Protein AF-A0A925ZMW6-F1 (afdb_monomer)

Sequence (577 aa):
MGPSNCDELQCTAHGHCELDNNNVPGCACDFGYEPGGDGVTCQVDQGCVQVRYLEDRCRQLINDAPAVALFFAVDFCAGTAVTPELREELGLEFKVSENKQDIADNVESYSTIIDKDVESYVTLVVDVSDSVTMSQDLPALVEELRGFVGTLAPGVDEPDVYVSIYVFGRSVAEYVPFTRDLATVDSALAAIAADPAPVVLLAGNGDGTDLYDAVEIGIDRTQRIRDLRDAVTWGGVLTAGTVVIVTDGNDESNGSLDQAQIDQTINNVISIGISDAVDDETLQAIGRDGSFLAPTPADWTAAFAEIAERVDQYPDRSYLLAYCSSATEGSPSVEVTVEGINVRVTSKAACDFNADVFSSNALDVCDAAFFAVECGGSECGGLTACGACSDDACCNGGNCVAPMNAGEAGISCIDQPELCAATDEVCNTENPEFGYCQPPAAYNDGTCVPDCDPGVTYCSADEDGECIYVRAPGDVCDAPEQCPDLNCSRTNEDNPIEARICQGPAQLHDFCGSDEAVCEQGGHCTGGACRPKLLNAESCSGDETCRSGRCQEVGEAGNRCVPTGACFWSWDEKVPS

Nearest PDB structures (foldseek):
  8zmn-assembly1_A  TM=7.172E-01  e=9.028E-09  Rattus norvegicus
  4cnb-assembly1_A  TM=7.193E-01  e=8.314E-08  Mytilus galloprovincialis
  3hs0-assembly3_D  TM=5.045E-01  e=6.632E-09  Homo sapiens
  3hxq-assembly1_A  TM=7.195E-01  e=1.672E-05  Homo sapiens
  3hrz-assembly1_D  TM=5.002E-01  e=1.280E-07  Homo sapiens

Foldseek 3Di:
DADQAQVRAAAEDAWGWDQPPVRHIFTDGFWQWDQDPVRRYTDGPPQAKEKAFQDPFWQADFQFFQKIKTKIFMAGQLLFGCFPVNCVVQVKDKFKDWQNHTCVVPPQKDKDWFDAAAEEEEEEEEEPACQDVVFHLLLLLLVLVLVLLVLQLDDDVHHAYWYWYWYAALAIDTQGFTASPSVVVSVSSNVCSVPVVVVCVRRVHRPFTAQQVSLVCQLQSQVQLQLLVCLQQQLLHHYAYEYEYEELLDHPNPDDHPLVSQVPGSHQFAYERAAPNHPQVSQSSRRSSYYAYQHDSVSSNVVSVVVSVRSVCRRRSMIMMMMRDPDQADKMKMWMDMDGDSHDYDYIRMHIDGNPRYHPDPVSHDDPVCLVCQLVQACGHTNSSNHADPLQFGDFPRYTDGFDACQVLQAACVLPQLSQVVPLFGWDCPPVVGTHTDQDAQPPPPFADGDQRQLQWDFDPVPRRYTHGQDEFFAFDDFLSSESQSAFAFPDNVDPPGGTGHHHAAGAQGFDAPGHGHHHPQWGADPRGTHGQDQPAQEDPFQRNHSQFTWAQDPPSYTGGDGSVHDRDGNCVNYPD

Solvent-accessible surface area (backbone atoms only — not comparable to full-atom values): 29539 Å² total; per-residue (Å²): 131,78,55,76,39,52,93,67,43,79,35,37,68,46,31,47,59,42,66,47,102,80,63,46,48,45,49,44,43,40,78,29,34,34,73,34,100,82,55,36,41,22,36,76,28,84,38,30,33,30,28,40,43,52,62,97,63,47,36,64,50,72,67,29,26,42,37,36,26,47,50,28,35,35,25,29,46,36,46,46,59,36,31,66,68,52,31,58,74,60,54,52,41,84,44,51,22,50,74,86,39,56,38,90,80,34,92,72,38,48,73,48,78,50,93,70,77,37,32,40,38,39,30,39,34,38,54,41,13,42,78,37,57,73,73,46,65,51,45,62,53,38,51,46,52,42,51,35,57,64,67,56,60,57,60,92,94,48,55,63,42,30,41,27,34,34,32,24,3,54,31,64,30,82,74,37,71,46,23,61,42,59,66,59,53,42,52,55,43,52,44,43,45,74,50,46,66,67,58,20,54,63,6,62,28,30,94,32,26,28,48,48,63,37,51,54,49,38,51,46,56,44,48,36,55,48,50,48,51,29,45,40,13,51,41,3,51,46,65,41,34,36,30,42,38,39,34,35,45,65,65,64,68,81,75,72,74,60,58,66,57,64,73,66,47,63,48,45,32,30,23,36,29,49,29,90,74,48,37,62,70,52,28,48,67,58,7,66,34,31,45,40,84,20,54,42,77,75,39,38,56,53,49,43,52,52,48,42,55,45,62,68,37,50,44,58,14,44,44,35,39,38,36,24,54,75,63,73,57,55,70,52,39,42,36,40,37,71,46,47,82,78,52,48,68,79,48,52,20,67,38,56,46,62,28,65,44,33,43,90,54,90,81,46,61,56,49,77,66,42,72,74,45,68,49,75,84,29,50,7,8,58,72,82,37,34,27,57,42,60,46,72,21,11,32,43,97,25,36,67,37,58,51,48,50,31,56,84,53,74,40,60,18,61,97,36,47,55,48,15,50,87,72,60,21,34,46,40,61,87,43,86,90,53,11,36,49,34,68,48,67,43,60,96,83,80,54,33,56,82,78,36,48,58,62,49,22,29,72,33,85,89,57,73,16,42,63,41,68,32,42,55,77,71,36,79,41,92,45,15,68,44,13,54,41,31,5,26,41,50,95,51,78,90,43,85,82,59,70,27,21,13,38,66,44,23,44,55,72,32,66,13,54,97,74,27,27,35,29,29,87,65,36,28,68,54,97,37,21,12,36,68,21,36,76,38,72,68,50,32,95,38,43,66,41,13,52,48,26,37,46,39,79,57,70,95,69,40,26,20,47,39,81,56,85,34,19,77,56,35,49,44,83,71,37,51,113

Radius of gyration: 25.85 Å; Cα contacts (8 Å, |Δi|>4): 1439; chains: 1; bounding box: 67×74×68 Å

Mean predicted aligned error: 7.44 Å

pLDDT: mean 86.87, std 10.89, range [39.97, 98.62]

Structure (mmCIF, N/CA/C/O backbone):
data_AF-A0A925ZMW6-F1
#
_entry.id   AF-A0A925ZMW6-F1
#
loop_
_atom_site.group_PDB
_atom_site.id
_atom_site.type_symbol
_atom_site.label_atom_id
_atom_site.label_alt_id
_atom_site.label_comp_id
_atom_site.label_asym_id
_atom_site.label_entity_id
_atom_site.label_seq_id
_atom_site.pdbx_PDB_ins_code
_atom_site.Cartn_x
_atom_site.Cartn_y
_atom_site.Cartn_z
_atom_site.occupancy
_atom_site.B_iso_or_equiv
_atom_site.auth_seq_id
_atom_site.auth_comp_id
_atom_site.auth_asym_id
_atom_site.auth_atom_id
_atom_site.pdbx_PDB_model_num
ATOM 1 N N . MET A 1 1 ? 32.171 35.536 1.099 1.00 57.66 1 MET A N 1
ATOM 2 C CA . MET A 1 1 ? 31.253 35.965 0.027 1.00 57.66 1 MET A CA 1
ATOM 3 C C . MET A 1 1 ? 30.259 34.833 -0.070 1.00 57.66 1 MET A C 1
ATOM 5 O O . MET A 1 1 ? 30.730 33.706 -0.129 1.00 57.66 1 MET A O 1
ATOM 9 N N . GLY A 1 2 ? 28.966 35.102 0.114 1.00 68.19 2 GLY A N 1
ATOM 10 C CA . GLY A 1 2 ? 27.949 34.060 -0.060 1.00 68.19 2 GLY A CA 1
ATOM 11 C C . GLY A 1 2 ? 27.833 33.663 -1.536 1.00 68.19 2 GLY A C 1
ATOM 12 O O . GLY A 1 2 ? 28.363 34.408 -2.372 1.00 68.19 2 GLY A O 1
ATOM 13 N N . PRO A 1 3 ? 27.190 32.523 -1.835 1.00 74.00 3 PRO A N 1
ATOM 14 C CA . PRO A 1 3 ? 26.888 32.124 -3.205 1.00 74.00 3 PRO A CA 1
ATOM 15 C C . PRO A 1 3 ? 26.114 33.236 -3.918 1.00 74.00 3 PRO A C 1
ATOM 17 O O . PRO A 1 3 ? 25.338 33.975 -3.306 1.00 74.00 3 PRO A O 1
ATOM 20 N N . SER A 1 4 ? 26.399 33.412 -5.203 1.00 79.44 4 SER A N 1
ATOM 21 C CA . SER A 1 4 ? 25.824 34.472 -6.036 1.00 79.44 4 SER A CA 1
ATOM 22 C C . SER A 1 4 ? 24.687 33.987 -6.937 1.00 79.44 4 SER A C 1
ATOM 24 O O . SER A 1 4 ? 23.949 34.808 -7.482 1.00 79.44 4 SER A O 1
ATOM 26 N N . ASN A 1 5 ? 24.540 32.670 -7.069 1.00 84.81 5 ASN A N 1
ATOM 27 C CA . ASN A 1 5 ? 23.485 31.976 -7.795 1.00 84.81 5 ASN A CA 1
ATOM 28 C C . ASN A 1 5 ? 23.274 30.570 -7.198 1.00 84.81 5 ASN A C 1
ATOM 30 O O . ASN A 1 5 ? 24.002 30.158 -6.293 1.00 84.81 5 ASN A O 1
ATOM 34 N N . CYS A 1 6 ? 22.282 29.849 -7.716 1.00 82.56 6 CYS A N 1
ATOM 35 C CA . CYS A 1 6 ? 21.994 28.480 -7.296 1.00 82.56 6 CYS A CA 1
ATOM 36 C C . CYS A 1 6 ? 23.013 27.445 -7.782 1.00 82.56 6 CYS A C 1
ATOM 38 O O . CYS A 1 6 ? 23.148 26.402 -7.159 1.00 82.56 6 CYS A O 1
ATOM 40 N N . ASP A 1 7 ? 23.816 27.761 -8.799 1.00 81.19 7 ASP A N 1
ATOM 41 C CA . ASP A 1 7 ? 24.905 26.876 -9.236 1.00 81.19 7 ASP A CA 1
ATOM 42 C C . ASP A 1 7 ? 26.018 26.756 -8.172 1.00 81.19 7 ASP A C 1
ATOM 44 O O . ASP A 1 7 ? 26.803 25.810 -8.177 1.00 81.19 7 ASP A O 1
ATOM 48 N N . GLU A 1 8 ? 26.120 27.740 -7.269 1.00 81.19 8 GLU A N 1
ATOM 49 C CA . GLU A 1 8 ? 27.116 27.800 -6.192 1.00 81.19 8 GLU A CA 1
ATOM 50 C C . GLU A 1 8 ? 26.577 27.320 -4.830 1.00 81.19 8 GLU A C 1
ATOM 52 O O . GLU A 1 8 ? 27.364 27.193 -3.886 1.00 81.19 8 GLU A O 1
ATOM 57 N N . LEU A 1 9 ? 25.265 27.082 -4.703 1.00 82.44 9 LEU A N 1
ATOM 58 C CA . LEU A 1 9 ? 24.604 26.653 -3.468 1.00 82.44 9 LEU A CA 1
ATOM 59 C C . LEU A 1 9 ? 23.989 25.265 -3.659 1.00 82.44 9 LEU A C 1
ATOM 61 O O . LEU A 1 9 ? 22.974 25.119 -4.328 1.00 82.44 9 LEU A O 1
ATOM 65 N N . GLN A 1 10 ? 24.591 24.261 -3.027 1.00 81.56 10 GLN A N 1
ATOM 66 C CA . GLN A 1 10 ? 24.020 22.919 -2.957 1.00 81.56 10 GLN A CA 1
ATOM 67 C C . GLN A 1 10 ? 23.226 22.784 -1.662 1.00 81.56 10 GLN A C 1
ATOM 69 O O . GLN A 1 10 ? 23.804 22.825 -0.575 1.00 81.56 10 GLN A O 1
ATOM 74 N N . CYS A 1 11 ? 21.913 22.658 -1.801 1.00 83.19 11 CYS A N 1
ATOM 75 C CA . CYS A 1 11 ? 21.022 22.286 -0.713 1.00 83.19 11 CYS A CA 1
ATOM 76 C C . CYS A 1 11 ? 21.075 20.769 -0.541 1.00 83.19 11 CYS A C 1
ATOM 78 O O . CYS A 1 11 ? 21.149 20.039 -1.528 1.00 83.19 11 CYS A O 1
ATOM 80 N N . THR A 1 12 ? 21.112 20.295 0.700 1.00 80.56 12 THR A N 1
ATOM 81 C CA . THR A 1 12 ? 21.239 18.863 1.008 1.00 80.56 12 THR A CA 1
ATOM 82 C C . THR A 1 12 ? 20.054 18.379 1.834 1.00 80.56 12 THR A C 1
ATOM 84 O O . THR A 1 12 ? 19.510 19.158 2.615 1.00 80.56 12 THR A O 1
ATOM 87 N N . ALA A 1 13 ? 19.721 17.087 1.722 1.00 74.62 13 ALA A N 1
ATOM 88 C CA . ALA A 1 13 ? 18.694 16.408 2.521 1.00 74.62 13 ALA A CA 1
ATOM 89 C C . ALA A 1 13 ? 17.284 17.024 2.386 1.00 74.62 13 ALA A C 1
ATOM 91 O O . ALA A 1 13 ? 16.686 17.410 3.385 1.00 74.62 13 ALA A O 1
ATOM 92 N N . HIS A 1 14 ? 16.753 17.065 1.153 1.00 84.69 14 HIS A N 1
ATOM 93 C CA . HIS A 1 14 ? 15.378 17.498 0.813 1.00 84.69 14 HIS A CA 1
ATOM 94 C C . HIS A 1 14 ? 15.154 19.011 0.782 1.00 84.69 14 HIS A C 1
ATOM 96 O O . HIS A 1 14 ? 14.329 19.585 1.500 1.00 84.69 14 HIS A O 1
ATOM 102 N N . GLY A 1 15 ? 15.950 19.676 -0.049 1.00 84.81 15 GLY A N 1
ATOM 103 C CA . GLY A 1 15 ? 15.699 21.058 -0.399 1.00 84.81 15 GLY A CA 1
ATOM 104 C C . GLY A 1 15 ? 16.300 21.418 -1.741 1.00 84.81 15 GLY A C 1
ATOM 105 O O . GLY A 1 15 ? 17.293 20.833 -2.180 1.00 84.81 15 GLY A O 1
ATOM 106 N N . HIS A 1 16 ? 15.725 22.436 -2.358 1.00 86.50 16 HIS A N 1
ATOM 107 C CA . HIS A 1 16 ? 16.170 22.994 -3.621 1.00 86.50 16 HIS A CA 1
ATOM 108 C C . HIS A 1 16 ? 16.644 24.434 -3.420 1.00 86.50 16 HIS A C 1
ATOM 110 O O . HIS A 1 16 ? 16.276 25.128 -2.466 1.00 86.50 16 HIS A O 1
ATOM 116 N N . CYS A 1 17 ? 17.508 24.902 -4.319 1.00 88.31 17 CYS A N 1
ATOM 117 C CA . CYS A 1 17 ? 17.931 26.292 -4.274 1.00 88.31 17 CYS A CA 1
ATOM 118 C C . CYS A 1 17 ? 16.877 27.197 -4.915 1.00 88.31 17 CYS A C 1
ATOM 120 O O . CYS A 1 17 ? 16.524 27.028 -6.082 1.00 88.31 17 CYS A O 1
ATOM 122 N N . GLU A 1 18 ? 16.457 28.221 -4.181 1.00 91.69 18 GLU A N 1
ATOM 123 C CA . GLU A 1 18 ? 15.602 29.292 -4.675 1.00 91.69 18 GLU A CA 1
ATOM 124 C C . GLU A 1 18 ? 16.296 30.656 -4.559 1.00 91.69 18 GLU A C 1
ATOM 126 O O . GLU A 1 18 ? 17.157 30.892 -3.708 1.00 91.69 18 GLU A O 1
ATOM 131 N N . LEU A 1 19 ? 15.923 31.588 -5.438 1.00 90.56 19 LEU A N 1
ATOM 132 C CA . LEU A 1 19 ? 16.341 32.983 -5.325 1.00 90.56 19 LEU A CA 1
ATOM 133 C C . LEU A 1 19 ? 15.273 33.764 -4.561 1.00 90.56 19 LEU A C 1
ATOM 135 O O . LEU A 1 19 ? 14.128 33.847 -5.005 1.00 90.56 19 LEU A O 1
ATOM 139 N N . ASP A 1 20 ? 15.664 34.408 -3.462 1.00 88.75 20 ASP A N 1
ATOM 140 C CA . ASP A 1 20 ? 14.759 35.279 -2.718 1.00 88.75 20 ASP A CA 1
ATOM 141 C C . ASP A 1 20 ? 14.352 36.528 -3.537 1.00 88.75 20 ASP A C 1
ATOM 143 O O . ASP A 1 20 ? 14.868 36.823 -4.621 1.00 88.75 20 ASP A O 1
ATOM 147 N N . ASN A 1 21 ? 13.455 37.348 -2.976 1.00 92.19 21 ASN A N 1
ATOM 148 C CA . ASN A 1 21 ? 13.009 38.607 -3.594 1.00 92.19 21 ASN A CA 1
ATOM 149 C C . ASN A 1 21 ? 14.140 39.626 -3.875 1.00 92.19 21 ASN A C 1
ATOM 151 O O . ASN A 1 21 ? 13.901 40.643 -4.530 1.00 92.19 21 ASN A O 1
ATOM 155 N N . ASN A 1 22 ? 15.349 39.399 -3.357 1.00 91.69 22 ASN A N 1
ATOM 156 C CA . ASN A 1 22 ? 16.539 40.218 -3.564 1.00 91.69 22 ASN A CA 1
ATOM 157 C C . ASN A 1 22 ? 17.581 39.536 -4.470 1.00 91.69 22 ASN A C 1
ATOM 159 O O . ASN A 1 22 ? 18.708 40.035 -4.548 1.00 91.69 22 ASN A O 1
ATOM 163 N N . ASN A 1 23 ? 17.225 38.441 -5.153 1.00 90.25 23 ASN A N 1
ATOM 164 C CA . ASN A 1 23 ? 18.130 37.612 -5.953 1.00 90.25 23 ASN A CA 1
ATOM 165 C C . ASN A 1 23 ? 19.291 37.010 -5.137 1.00 90.25 23 ASN A C 1
ATOM 167 O O . ASN A 1 23 ? 20.379 36.795 -5.674 1.00 90.25 23 ASN A O 1
ATOM 171 N N . VAL A 1 24 ? 19.085 36.759 -3.845 1.00 90.69 24 VAL A N 1
ATOM 172 C CA . VAL A 1 24 ? 20.034 36.033 -2.999 1.00 90.69 24 VAL A CA 1
ATOM 173 C C . VAL A 1 24 ? 19.638 34.554 -3.002 1.00 90.69 24 VAL A C 1
ATOM 175 O O . VAL A 1 24 ? 18.491 34.257 -2.670 1.00 90.69 24 VAL A O 1
ATOM 178 N N . PRO A 1 25 ? 20.544 33.632 -3.375 1.00 91.31 25 PRO A N 1
ATOM 179 C CA . PRO A 1 25 ? 20.258 32.203 -3.314 1.00 91.31 25 PRO A CA 1
ATOM 180 C C . PRO A 1 25 ? 20.122 31.730 -1.864 1.00 91.31 25 PRO A C 1
ATOM 182 O O . PRO A 1 25 ? 20.923 32.109 -1.001 1.00 91.31 25 PRO A O 1
ATOM 185 N N . GLY A 1 26 ? 19.121 30.893 -1.616 1.00 91.19 26 GLY A N 1
ATOM 186 C CA . GLY A 1 26 ? 18.868 30.210 -0.353 1.00 91.19 26 GLY A CA 1
ATOM 187 C C . GLY A 1 26 ? 18.303 28.814 -0.599 1.00 91.19 26 GLY A C 1
ATOM 188 O O . GLY A 1 26 ? 17.872 28.509 -1.707 1.00 91.19 26 GLY A O 1
ATOM 189 N N . CYS A 1 27 ? 18.333 27.969 0.427 1.00 91.44 27 CYS A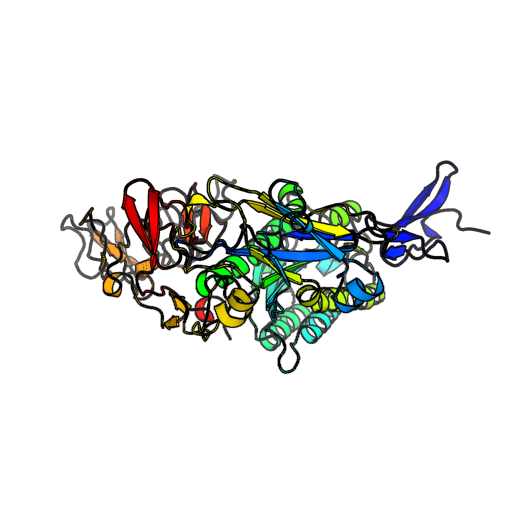 N 1
ATOM 190 C CA . CYS A 1 27 ? 17.705 26.655 0.369 1.00 91.44 27 CYS A CA 1
ATOM 191 C C . CYS A 1 27 ? 16.256 26.748 0.836 1.00 91.44 27 CYS A C 1
ATOM 193 O O . CYS A 1 27 ? 16.001 27.152 1.974 1.00 91.44 27 CYS A O 1
ATOM 195 N N . ALA A 1 28 ? 15.333 26.379 -0.048 1.00 91.69 28 ALA A N 1
ATOM 196 C CA . ALA A 1 28 ? 13.962 26.053 0.300 1.00 91.69 28 ALA A CA 1
ATOM 197 C C . ALA A 1 28 ? 13.893 24.562 0.601 1.00 91.69 28 ALA A C 1
ATOM 199 O O . ALA A 1 28 ? 14.349 23.749 -0.197 1.00 91.69 28 ALA A O 1
ATOM 200 N N . CYS A 1 29 ? 13.350 24.222 1.764 1.00 92.50 29 CYS A N 1
ATOM 201 C CA . CYS A 1 29 ? 13.124 22.835 2.131 1.00 92.50 29 CYS A CA 1
ATOM 202 C C . CYS A 1 29 ? 11.767 22.372 1.623 1.00 92.50 29 CYS A C 1
ATOM 204 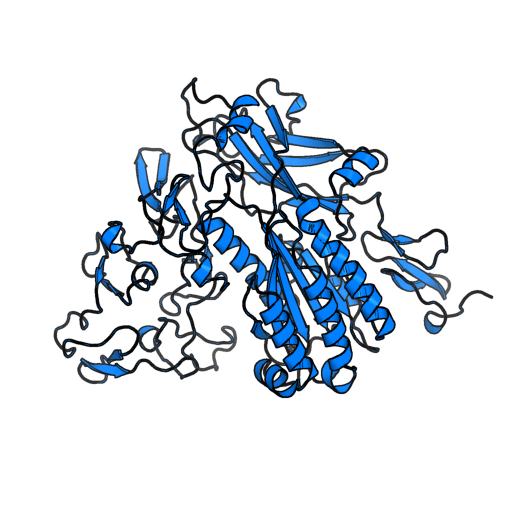O O . CYS A 1 29 ? 10.811 23.156 1.597 1.00 92.50 29 CYS A O 1
ATOM 206 N N . ASP A 1 30 ? 11.702 21.100 1.256 1.00 90.94 30 ASP A N 1
ATOM 207 C CA . ASP A 1 30 ? 10.479 20.485 0.764 1.00 90.94 30 ASP A CA 1
ATOM 208 C C . ASP A 1 30 ? 9.437 20.387 1.892 1.00 90.94 30 ASP A C 1
ATOM 210 O O . ASP A 1 30 ? 9.724 20.612 3.077 1.00 90.94 30 ASP A O 1
ATOM 214 N N . PHE A 1 31 ? 8.183 20.089 1.546 1.00 90.69 31 PHE A N 1
ATOM 215 C CA . PHE A 1 31 ? 7.121 20.000 2.547 1.00 90.69 31 PHE A CA 1
ATOM 216 C C . PHE A 1 31 ? 7.461 18.967 3.634 1.00 90.69 31 PHE A C 1
ATOM 218 O O . PHE A 1 31 ? 7.863 17.845 3.349 1.00 90.69 31 PHE A O 1
ATOM 225 N N . GLY A 1 32 ? 7.296 19.363 4.899 1.00 92.56 32 GLY A N 1
ATOM 226 C CA . GLY A 1 32 ? 7.647 18.529 6.048 1.00 92.56 32 GLY A CA 1
ATOM 227 C C . GLY A 1 32 ? 9.104 18.632 6.499 1.00 92.56 32 GLY A C 1
ATOM 228 O O . GLY A 1 32 ? 9.448 18.040 7.520 1.00 92.56 32 GLY A O 1
ATOM 229 N N . TYR A 1 33 ? 9.923 19.429 5.814 1.00 94.25 33 TYR A N 1
ATOM 230 C CA . TYR A 1 33 ? 11.292 19.735 6.208 1.00 94.25 33 TYR A CA 1
ATOM 231 C C . TYR A 1 33 ? 11.444 21.210 6.596 1.00 94.25 33 TYR A C 1
ATOM 233 O O . TYR A 1 33 ? 10.724 22.093 6.125 1.00 94.25 33 TYR A O 1
ATOM 241 N N . GLU A 1 34 ? 12.409 21.493 7.464 1.00 94.69 34 GLU A N 1
ATOM 242 C CA . GLU A 1 34 ? 12.799 22.838 7.868 1.00 94.69 34 GLU A CA 1
ATOM 243 C C . GLU A 1 34 ? 14.308 23.066 7.684 1.00 94.69 34 GLU A C 1
ATOM 245 O O . GLU A 1 34 ? 15.094 22.114 7.727 1.00 94.69 34 GLU A O 1
ATOM 250 N N . PRO A 1 35 ? 14.753 24.323 7.499 1.00 94.56 35 PRO A N 1
ATOM 251 C CA . PRO A 1 35 ? 16.174 24.622 7.417 1.00 94.56 35 PRO A CA 1
ATOM 252 C C . PRO A 1 35 ? 16.896 24.274 8.721 1.00 94.56 35 PRO A C 1
ATOM 254 O O . PRO A 1 35 ? 16.569 24.786 9.795 1.00 94.56 35 PRO A O 1
ATOM 257 N N . GLY A 1 36 ? 17.937 23.457 8.610 1.00 92.81 36 GLY A N 1
ATOM 258 C CA . GLY A 1 36 ? 18.855 23.144 9.691 1.00 92.81 36 GLY A CA 1
ATOM 259 C C . GLY A 1 36 ? 19.688 24.353 10.128 1.00 92.81 36 GLY A C 1
ATOM 260 O O . GLY A 1 36 ? 19.682 25.433 9.530 1.00 92.81 36 GLY A O 1
ATOM 261 N N . GLY A 1 37 ? 20.462 24.175 11.201 1.00 91.38 37 GLY A N 1
ATOM 262 C CA . GLY A 1 37 ? 21.236 25.265 11.813 1.00 91.38 37 GLY A CA 1
ATOM 263 C C . GLY A 1 37 ? 22.333 25.877 10.925 1.00 91.38 37 GLY A C 1
ATOM 264 O O . GLY A 1 37 ? 22.834 26.958 11.243 1.00 91.38 37 GLY A O 1
ATOM 265 N N . ASP A 1 38 ? 22.718 25.204 9.840 1.00 90.06 38 ASP A N 1
ATOM 266 C CA . ASP A 1 38 ? 23.682 25.681 8.843 1.00 90.06 38 ASP A CA 1
ATOM 267 C C . ASP A 1 38 ? 23.036 26.471 7.687 1.00 90.06 38 ASP A C 1
ATOM 269 O O . ASP A 1 38 ? 23.752 27.146 6.944 1.00 90.06 38 ASP A O 1
ATOM 273 N N . GLY A 1 39 ? 21.702 26.439 7.575 1.00 87.81 39 GLY A N 1
ATOM 274 C CA . GLY A 1 39 ? 20.919 27.104 6.535 1.00 87.81 39 GLY A CA 1
ATOM 275 C C . GLY A 1 39 ? 21.047 26.493 5.137 1.00 87.81 39 GLY A C 1
ATOM 276 O O . GLY A 1 39 ? 20.612 27.131 4.180 1.00 87.81 39 GLY A O 1
ATOM 277 N N . VAL A 1 40 ? 21.665 25.315 5.010 1.00 87.62 40 VAL A N 1
ATOM 278 C CA . VAL A 1 40 ? 21.862 24.616 3.724 1.00 87.62 40 VAL A CA 1
ATOM 279 C C . VAL A 1 40 ? 21.403 23.161 3.756 1.00 87.62 40 VAL A C 1
ATOM 281 O O . VAL A 1 40 ? 21.062 22.609 2.714 1.00 87.62 40 VAL A O 1
ATOM 284 N N . THR A 1 41 ? 21.358 22.561 4.944 1.00 89.88 41 THR A N 1
ATOM 285 C CA . THR A 1 41 ? 20.795 21.232 5.162 1.00 89.88 41 THR A CA 1
ATOM 286 C C . THR A 1 41 ? 19.329 21.375 5.535 1.00 89.88 41 THR A C 1
ATOM 288 O O . THR A 1 41 ? 19.006 22.117 6.462 1.00 89.88 41 THR A O 1
ATOM 291 N N . CYS A 1 42 ? 18.450 20.664 4.844 1.00 92.50 42 CYS A N 1
ATOM 292 C CA . CYS A 1 42 ? 17.064 20.504 5.254 1.00 92.50 42 CYS A CA 1
ATOM 293 C C . CYS A 1 42 ? 16.955 19.297 6.195 1.00 92.50 42 CYS A C 1
ATOM 295 O O . CYS A 1 42 ? 17.654 18.298 6.051 1.00 92.50 42 CYS A O 1
ATOM 297 N N . GLN A 1 43 ? 16.164 19.436 7.251 1.00 93.94 43 GLN A N 1
ATOM 298 C CA . GLN A 1 43 ? 15.956 18.398 8.259 1.00 93.94 43 GLN A CA 1
ATOM 299 C C . GLN A 1 43 ? 14.461 18.217 8.484 1.00 93.94 43 GLN A C 1
ATOM 301 O O . GLN A 1 43 ? 13.691 19.144 8.252 1.00 93.94 43 GLN A O 1
ATOM 306 N N . VAL A 1 44 ? 14.046 17.046 8.952 1.00 94.12 44 VAL A N 1
ATOM 307 C CA . VAL A 1 44 ? 12.632 16.765 9.229 1.00 94.12 44 VAL A CA 1
ATOM 308 C C . VAL A 1 44 ? 12.069 17.778 10.241 1.00 94.12 44 VAL A C 1
ATOM 310 O O . VAL A 1 44 ? 12.618 17.937 11.334 1.00 94.12 44 VAL A O 1
ATOM 313 N N . ASP A 1 45 ? 10.963 18.447 9.894 1.00 95.25 45 ASP A N 1
ATOM 314 C CA . ASP A 1 45 ? 10.199 19.317 10.799 1.00 95.25 45 ASP A CA 1
ATOM 315 C C . ASP A 1 45 ? 9.449 18.438 11.806 1.00 95.25 45 ASP A C 1
ATOM 317 O O . ASP A 1 45 ? 8.308 18.026 11.584 1.00 95.25 45 ASP A O 1
ATOM 321 N N . GLN A 1 46 ? 10.088 18.169 12.948 1.00 94.88 46 GLN A N 1
ATOM 322 C CA . GLN A 1 46 ? 9.484 17.391 14.036 1.00 94.88 46 GLN A CA 1
ATOM 323 C C . GLN A 1 46 ? 8.256 18.074 14.665 1.00 94.88 46 GLN A C 1
ATOM 325 O O . GLN A 1 46 ? 7.512 17.456 15.427 1.00 94.88 46 GLN A O 1
ATOM 330 N N . GLY A 1 47 ? 8.025 19.353 14.356 1.00 94.94 47 GLY A N 1
ATOM 331 C CA . GLY A 1 47 ? 6.814 20.073 14.715 1.00 94.94 47 GLY A CA 1
ATOM 332 C C . GLY A 1 47 ? 5.640 19.791 13.778 1.00 94.94 47 GLY A C 1
ATOM 333 O O . GLY A 1 47 ? 4.524 20.180 14.110 1.00 94.94 47 GLY A O 1
ATOM 334 N N . CYS A 1 48 ? 5.830 19.132 12.633 1.00 96.38 48 CYS A N 1
ATOM 335 C CA . CYS A 1 48 ? 4.761 18.788 11.697 1.00 96.38 48 CYS A CA 1
ATOM 336 C C . CYS A 1 48 ? 4.466 17.292 11.745 1.00 96.38 48 CYS A C 1
ATOM 338 O O . CYS A 1 48 ? 5.244 16.496 11.230 1.00 96.38 48 CYS A O 1
ATOM 340 N N . VAL A 1 49 ? 3.325 16.919 12.324 1.00 96.75 49 VAL A N 1
ATOM 341 C CA . VAL A 1 49 ? 2.918 15.516 12.476 1.00 96.75 49 VAL A CA 1
ATOM 342 C C . VAL A 1 49 ? 1.611 15.267 11.734 1.00 96.75 49 VAL A C 1
ATOM 344 O O . VAL A 1 49 ? 0.694 16.091 11.758 1.00 96.75 49 VAL A O 1
ATOM 347 N N . GLN A 1 50 ? 1.514 14.108 11.103 1.00 95.69 50 GLN A N 1
ATOM 348 C CA . GLN A 1 50 ? 0.327 13.615 10.429 1.00 95.69 50 GLN A CA 1
ATOM 349 C C . GLN A 1 50 ? -0.087 12.262 11.012 1.00 95.69 50 GLN A C 1
ATOM 351 O O . GLN A 1 50 ? 0.745 11.464 11.437 1.00 95.69 50 GLN A O 1
ATOM 356 N N . VAL A 1 51 ? -1.395 12.019 11.042 1.00 96.81 51 VAL A N 1
ATOM 357 C CA . VAL A 1 51 ? -1.986 10.737 11.428 1.00 96.81 51 VAL A CA 1
ATOM 358 C C . VAL A 1 51 ? -2.717 10.196 10.210 1.00 96.81 51 VAL A C 1
ATOM 360 O O . VAL A 1 51 ? -3.640 10.839 9.702 1.00 96.81 51 VAL A O 1
ATOM 363 N N . ARG A 1 52 ? -2.282 9.041 9.713 1.00 94.81 52 ARG A N 1
ATOM 364 C CA . ARG A 1 52 ? -2.794 8.441 8.481 1.00 94.81 52 ARG A CA 1
ATOM 365 C C . ARG A 1 52 ? -3.591 7.196 8.787 1.00 94.81 52 ARG A C 1
ATOM 367 O O . ARG A 1 52 ? -3.129 6.328 9.516 1.00 94.81 52 ARG A O 1
ATOM 374 N N . TYR A 1 53 ? -4.772 7.095 8.201 1.00 95.06 53 TYR A N 1
ATOM 375 C CA . TYR A 1 53 ? -5.527 5.857 8.252 1.00 95.06 53 TYR A CA 1
ATOM 376 C C . TYR A 1 53 ? -4.906 4.826 7.296 1.00 95.06 53 TYR A C 1
ATOM 378 O O . TYR A 1 53 ? -4.481 5.204 6.205 1.00 95.06 53 TYR A O 1
ATOM 386 N N . LEU A 1 54 ? -4.784 3.565 7.721 1.00 94.94 54 LEU A N 1
ATOM 387 C CA . LEU A 1 54 ? -4.077 2.513 6.971 1.00 94.94 54 LEU A CA 1
ATOM 388 C C . LEU A 1 54 ? -4.997 1.409 6.436 1.00 94.94 54 LEU A C 1
ATOM 390 O O . LEU A 1 54 ? -4.511 0.411 5.906 1.00 94.94 54 LEU A O 1
ATOM 394 N N . GLU A 1 55 ? -6.305 1.598 6.559 1.00 90.69 55 GLU A N 1
ATOM 395 C CA . GLU A 1 55 ? -7.345 0.719 6.027 1.00 90.69 55 GLU A CA 1
ATOM 396 C C . GLU A 1 55 ? -8.401 1.568 5.316 1.00 90.69 55 GLU A C 1
ATOM 398 O O . GLU A 1 55 ? -8.365 2.796 5.358 1.00 90.69 55 GLU A O 1
ATOM 403 N N . ASP A 1 56 ? -9.349 0.924 4.650 1.00 84.31 56 ASP A N 1
ATOM 404 C CA . ASP A 1 56 ? -10.468 1.581 3.976 1.00 84.31 56 ASP A CA 1
ATOM 405 C C . ASP A 1 56 ? -11.732 1.664 4.856 1.00 84.31 56 ASP A C 1
ATOM 407 O O . ASP A 1 56 ? -12.686 2.362 4.503 1.00 84.31 56 ASP A O 1
ATOM 411 N N . ARG A 1 57 ? -11.763 0.967 6.005 1.00 85.94 57 ARG A N 1
ATOM 412 C CA . ARG A 1 57 ? -12.968 0.809 6.838 1.00 85.94 57 ARG A CA 1
ATOM 413 C C . ARG A 1 57 ? -12.694 0.416 8.285 1.00 85.94 57 ARG A C 1
ATOM 415 O O . ARG A 1 57 ? -11.797 -0.380 8.568 1.00 85.94 57 ARG A O 1
ATOM 422 N N . CYS A 1 58 ? -13.540 0.896 9.200 1.00 90.69 58 CYS A N 1
ATOM 423 C CA . CYS A 1 58 ? -13.482 0.476 10.595 1.00 90.69 58 CYS A CA 1
ATOM 424 C C . CYS A 1 58 ? -13.603 -1.047 10.702 1.00 90.69 58 CYS A C 1
ATOM 426 O O . CYS A 1 58 ? -14.492 -1.665 10.105 1.00 90.69 58 CYS A O 1
ATOM 428 N N . ARG A 1 59 ? -12.781 -1.650 11.555 1.00 91.62 59 ARG A N 1
ATOM 429 C CA . ARG A 1 59 ? -13.003 -3.026 11.993 1.00 91.62 59 ARG A CA 1
ATOM 430 C C . ARG A 1 59 ? -14.100 -2.995 13.048 1.00 91.62 59 ARG A C 1
ATOM 432 O O . ARG A 1 59 ? -14.014 -2.209 13.983 1.00 91.62 59 ARG A O 1
ATOM 439 N N . GLN A 1 60 ? -15.122 -3.830 12.917 1.00 90.81 60 GLN A N 1
ATOM 440 C CA . GLN A 1 60 ? -16.223 -3.909 13.880 1.00 90.81 60 GLN A CA 1
ATOM 441 C C . GLN A 1 60 ? -16.708 -5.348 14.016 1.00 90.81 60 GLN A C 1
ATOM 443 O O . GLN A 1 60 ? -16.593 -6.144 13.080 1.00 90.81 60 GLN A O 1
ATOM 448 N N . LEU A 1 61 ? -17.277 -5.676 15.172 1.00 87.81 61 LEU A N 1
ATOM 449 C CA . LEU A 1 61 ? -17.940 -6.958 15.382 1.00 87.81 61 LEU A CA 1
ATOM 450 C C . LEU A 1 61 ? -19.422 -6.884 15.023 1.00 87.81 61 LEU A C 1
ATOM 452 O O . LEU A 1 61 ? -20.054 -5.835 15.102 1.00 87.81 61 LEU A O 1
ATOM 456 N N . ILE A 1 62 ? -19.984 -8.032 14.654 1.00 82.00 62 ILE A N 1
ATOM 457 C CA . ILE A 1 62 ? -21.387 -8.176 14.261 1.00 82.00 62 ILE A CA 1
ATOM 458 C C . ILE A 1 62 ? -22.079 -9.063 15.279 1.00 82.00 62 ILE A C 1
ATOM 460 O O . ILE A 1 62 ? -21.622 -10.176 15.534 1.00 82.00 62 ILE A O 1
ATOM 464 N N . ASN A 1 63 ? -23.234 -8.626 15.780 1.00 85.00 63 ASN A N 1
ATOM 465 C CA . ASN A 1 63 ? -24.007 -9.343 16.789 1.00 85.00 63 ASN A CA 1
ATOM 466 C C . ASN A 1 63 ? -23.155 -9.704 18.022 1.00 85.00 63 ASN A C 1
ATOM 468 O O . ASN A 1 63 ? -23.396 -10.726 18.662 1.00 85.00 63 ASN A O 1
ATOM 472 N N . ASP A 1 64 ? -22.190 -8.848 18.356 1.00 90.12 64 ASP A N 1
ATOM 473 C CA . ASP A 1 64 ? -21.291 -8.995 19.501 1.00 90.12 64 ASP A CA 1
ATOM 474 C C . ASP A 1 64 ? -21.133 -7.644 20.224 1.00 90.12 64 ASP A C 1
ATOM 476 O O . ASP A 1 64 ? -21.890 -6.701 19.963 1.00 90.12 64 ASP A O 1
ATOM 480 N N . ALA A 1 65 ? -20.177 -7.560 21.147 1.00 93.88 65 ALA A N 1
ATOM 481 C CA . ALA A 1 65 ? -19.839 -6.367 21.903 1.00 93.88 65 ALA A CA 1
ATOM 482 C C . ALA A 1 65 ? -19.648 -5.143 20.979 1.00 93.88 65 ALA A C 1
ATOM 484 O O . ALA A 1 65 ? -19.173 -5.307 19.851 1.00 93.88 65 ALA A O 1
ATOM 485 N N . PRO A 1 66 ? -19.970 -3.915 21.445 1.00 95.06 66 PRO A N 1
ATOM 486 C CA . PRO A 1 66 ? -19.841 -2.677 20.671 1.00 95.06 66 PRO A CA 1
ATOM 487 C C . PRO A 1 66 ? -18.370 -2.257 20.538 1.00 95.06 66 PRO A C 1
ATOM 489 O O . PRO A 1 66 ? -17.933 -1.236 21.064 1.00 95.06 66 PRO A O 1
ATOM 492 N N . ALA A 1 67 ? -17.583 -3.110 19.894 1.00 95.50 67 ALA A N 1
ATOM 493 C CA . ALA A 1 67 ? -16.143 -3.028 19.795 1.00 95.50 67 ALA A CA 1
ATOM 494 C C . ALA A 1 67 ? -15.743 -2.696 18.356 1.00 95.50 67 ALA A C 1
ATOM 496 O O . ALA A 1 67 ? -16.175 -3.345 17.399 1.00 95.50 67 ALA A O 1
ATOM 497 N N . VAL A 1 68 ? -14.900 -1.679 18.232 1.00 95.50 68 VAL A N 1
ATOM 498 C CA . VAL A 1 68 ? -14.384 -1.145 16.975 1.00 95.50 68 VAL A CA 1
ATOM 499 C C . VAL A 1 68 ? -12.862 -1.123 17.057 1.00 95.50 68 VAL A C 1
ATOM 501 O O . VAL A 1 68 ? -12.304 -0.909 18.134 1.00 95.50 68 VAL A O 1
ATOM 504 N N . ALA A 1 69 ? -12.177 -1.330 15.939 1.00 95.94 69 ALA A N 1
ATOM 505 C CA . ALA A 1 69 ? -10.745 -1.103 15.849 1.00 95.94 69 ALA A CA 1
ATOM 506 C C . ALA A 1 69 ? -10.373 -0.268 14.621 1.00 95.94 69 ALA A C 1
ATOM 508 O O . ALA A 1 69 ? -11.041 -0.309 13.585 1.00 95.94 69 ALA A O 1
ATOM 509 N N . LEU A 1 70 ? -9.308 0.515 14.779 1.00 96.06 70 LEU A N 1
ATOM 510 C CA . LEU A 1 70 ? -8.782 1.447 13.795 1.00 96.06 70 LEU A CA 1
ATOM 511 C C . LEU A 1 70 ? -7.279 1.215 13.641 1.00 96.06 70 LEU A C 1
ATOM 513 O O . LEU A 1 70 ? -6.537 1.387 14.609 1.00 96.06 70 LEU A O 1
ATOM 517 N N . PHE A 1 71 ? -6.833 0.859 12.439 1.00 97.25 71 PHE A N 1
ATOM 518 C CA . PHE A 1 71 ? -5.414 0.742 12.119 1.00 97.25 71 PHE A CA 1
ATOM 519 C C . PHE A 1 71 ? -4.898 2.022 11.448 1.00 97.25 71 PHE A C 1
ATOM 521 O O . PHE A 1 71 ? -5.446 2.475 10.441 1.00 97.25 71 PHE A O 1
ATOM 528 N N . PHE A 1 72 ? -3.876 2.650 12.024 1.00 97.50 72 PHE A N 1
ATOM 529 C CA . PHE A 1 72 ? -3.376 3.952 11.575 1.00 97.50 72 PHE A CA 1
ATOM 530 C C . PHE A 1 72 ? -1.867 4.096 11.807 1.00 97.50 72 PHE A C 1
ATOM 532 O O . PHE A 1 72 ? -1.300 3.396 12.637 1.00 97.50 72 PHE A O 1
ATOM 539 N N . ALA A 1 73 ? -1.221 5.027 11.108 1.00 97.00 73 ALA A N 1
ATOM 540 C CA . ALA A 1 73 ? 0.181 5.397 11.294 1.00 97.00 73 ALA A CA 1
ATOM 541 C C . ALA A 1 73 ? 0.327 6.832 11.802 1.00 97.00 73 ALA A C 1
ATOM 543 O O . ALA A 1 73 ? -0.550 7.680 11.595 1.00 97.00 73 ALA A O 1
ATOM 544 N N . VAL A 1 74 ? 1.466 7.098 12.441 1.00 97.25 74 VAL A N 1
ATOM 545 C CA . VAL A 1 74 ? 1.910 8.449 12.793 1.00 97.25 74 VAL A CA 1
ATOM 546 C C . VAL A 1 74 ? 3.223 8.742 12.084 1.00 97.25 74 VAL A C 1
ATOM 548 O O . VAL A 1 74 ? 4.194 8.004 12.229 1.00 97.25 74 VAL A O 1
ATOM 551 N N . ASP A 1 75 ? 3.263 9.857 11.368 1.00 96.38 75 ASP A N 1
ATOM 552 C CA . ASP A 1 75 ? 4.439 10.300 10.628 1.00 96.38 75 ASP A CA 1
ATOM 553 C C . ASP A 1 75 ? 4.716 11.765 10.886 1.00 96.38 75 ASP A C 1
ATOM 555 O O . ASP A 1 75 ? 3.818 12.543 11.217 1.00 96.38 75 ASP A O 1
ATOM 559 N N . PHE A 1 76 ? 5.948 12.178 10.630 1.00 96.38 76 PHE A N 1
ATOM 560 C CA . PHE A 1 76 ? 6.179 13.570 10.301 1.00 96.38 76 PHE A CA 1
ATOM 561 C C . PHE A 1 76 ? 5.630 13.875 8.909 1.00 96.38 76 PHE A C 1
ATOM 563 O O . PHE A 1 76 ? 5.506 13.001 8.054 1.00 96.38 76 PHE A O 1
ATOM 570 N N . CYS A 1 77 ? 5.343 15.145 8.645 1.00 94.56 77 CYS A N 1
ATOM 571 C CA . CYS A 1 77 ? 4.866 15.584 7.332 1.00 94.56 77 CYS A CA 1
ATOM 572 C C . CYS A 1 77 ? 5.863 15.315 6.186 1.00 94.56 77 CYS A C 1
ATOM 574 O O . CYS A 1 77 ? 5.468 15.381 5.032 1.00 94.56 77 CYS A O 1
ATOM 576 N N . ALA A 1 78 ? 7.127 15.014 6.506 1.00 92.62 78 ALA A N 1
ATOM 577 C CA . ALA A 1 78 ? 8.162 14.572 5.567 1.00 92.62 78 ALA A CA 1
ATOM 578 C C . ALA A 1 78 ? 8.022 13.098 5.123 1.00 92.62 78 ALA A C 1
ATOM 580 O O . ALA A 1 78 ? 8.869 12.596 4.384 1.00 92.62 78 ALA A O 1
ATOM 581 N N . GLY A 1 79 ? 7.028 12.371 5.651 1.00 92.50 79 GLY A N 1
ATOM 582 C CA . GLY A 1 79 ? 6.865 10.928 5.446 1.00 92.50 79 GLY A CA 1
ATOM 583 C C . GLY A 1 79 ? 7.843 10.063 6.249 1.00 92.50 79 GLY A C 1
ATOM 584 O O . GLY A 1 79 ? 7.946 8.863 6.005 1.00 92.50 79 GLY A O 1
ATOM 585 N N . THR A 1 80 ? 8.566 10.655 7.204 1.00 94.62 80 THR A N 1
ATOM 586 C CA . THR A 1 80 ? 9.421 9.938 8.159 1.00 94.62 80 THR A CA 1
ATOM 587 C C . THR A 1 80 ? 8.579 9.376 9.305 1.00 94.62 80 THR A C 1
ATOM 589 O O . THR A 1 80 ? 7.768 10.096 9.892 1.00 94.62 80 THR A O 1
ATOM 592 N N . ALA A 1 81 ? 8.814 8.109 9.640 1.00 95.88 81 ALA A N 1
ATOM 593 C CA . ALA A 1 81 ? 8.107 7.372 10.678 1.00 95.88 81 ALA A CA 1
ATOM 594 C C . ALA A 1 81 ? 8.230 8.023 12.069 1.00 95.88 81 ALA A C 1
ATOM 596 O O . ALA A 1 81 ? 9.314 8.427 12.496 1.00 95.88 81 ALA A O 1
ATOM 597 N N . VAL A 1 82 ? 7.121 8.072 12.816 1.00 96.56 82 VAL A N 1
ATOM 598 C CA . VAL A 1 82 ? 7.129 8.351 14.260 1.00 96.56 82 VAL A CA 1
ATOM 599 C C . VAL A 1 82 ? 6.903 7.035 15.001 1.00 96.56 82 VAL A C 1
ATOM 601 O O . VAL A 1 82 ? 5.768 6.657 15.312 1.00 96.56 82 VAL A O 1
ATOM 604 N N . THR A 1 83 ? 8.004 6.331 15.277 1.00 95.06 83 THR A N 1
ATOM 605 C CA . THR A 1 83 ? 7.983 5.055 16.012 1.00 95.06 83 THR A CA 1
ATOM 606 C C . THR A 1 83 ? 7.435 5.239 17.437 1.00 95.06 83 THR A C 1
ATOM 608 O O . THR A 1 83 ? 7.380 6.371 17.939 1.00 95.06 83 THR A O 1
ATOM 611 N N . PRO A 1 84 ? 7.038 4.161 18.136 1.00 94.00 84 PRO A N 1
ATOM 612 C CA . PRO A 1 84 ? 6.510 4.248 19.492 1.00 94.00 84 PRO A CA 1
ATOM 613 C C . PRO A 1 84 ? 7.488 4.910 20.467 1.00 94.00 84 PRO A C 1
ATOM 615 O O . PRO A 1 84 ? 7.066 5.718 21.296 1.00 94.00 84 PRO A O 1
ATOM 618 N N . GLU A 1 85 ? 8.790 4.646 20.334 1.00 93.94 85 GLU A N 1
ATOM 619 C CA . GLU A 1 85 ? 9.845 5.260 21.144 1.00 93.94 85 GLU A CA 1
ATOM 620 C C . GLU A 1 85 ? 9.934 6.764 20.890 1.00 93.94 85 GLU A C 1
ATOM 622 O O . GLU A 1 85 ? 9.984 7.553 21.837 1.00 93.94 85 GLU A O 1
ATOM 627 N N . LEU A 1 86 ? 9.919 7.174 19.618 1.00 94.44 86 LEU A N 1
ATOM 628 C CA . LEU A 1 86 ? 10.004 8.585 19.251 1.00 94.44 86 LEU A CA 1
ATOM 629 C C . LEU A 1 86 ? 8.734 9.342 19.655 1.00 94.44 86 LEU A C 1
ATOM 631 O O . LEU A 1 86 ? 8.805 10.467 20.152 1.00 94.44 86 LEU A O 1
ATOM 635 N N . ARG A 1 87 ? 7.565 8.708 19.520 1.00 95.31 87 ARG A N 1
ATOM 636 C CA . ARG A 1 87 ? 6.287 9.229 20.018 1.00 95.31 87 ARG A CA 1
ATOM 637 C C . ARG A 1 87 ? 6.365 9.522 21.519 1.00 95.31 87 ARG A C 1
ATOM 639 O O . ARG A 1 87 ? 5.927 10.587 21.958 1.00 95.31 87 ARG A O 1
ATOM 646 N N . GLU A 1 88 ? 6.925 8.601 22.304 1.00 94.25 88 GLU A N 1
ATOM 647 C CA . GLU A 1 88 ? 7.125 8.785 23.745 1.00 94.25 88 GLU A CA 1
ATOM 648 C C . GLU A 1 88 ? 8.149 9.880 24.065 1.00 94.25 88 GLU A C 1
ATOM 650 O O . GLU A 1 88 ? 7.896 10.703 24.948 1.00 94.25 88 GLU A O 1
ATOM 655 N N . GLU A 1 89 ? 9.271 9.936 23.340 1.00 94.00 89 GLU A N 1
ATOM 656 C CA . GLU A 1 89 ? 10.293 10.981 23.494 1.00 94.00 89 GLU A CA 1
ATOM 657 C C . GLU A 1 89 ? 9.711 12.384 23.277 1.00 94.00 89 GLU A C 1
ATOM 659 O O . GLU A 1 89 ? 9.984 13.308 24.052 1.00 94.00 89 GLU A O 1
ATOM 664 N N . LEU A 1 90 ? 8.866 12.531 22.257 1.00 92.44 90 LEU A N 1
ATOM 665 C CA . LEU A 1 90 ? 8.198 13.785 21.913 1.00 92.44 90 LEU A CA 1
ATOM 666 C C . LEU A 1 90 ? 7.004 14.110 22.825 1.00 92.44 90 LEU A C 1
ATOM 668 O O . LEU A 1 90 ? 6.466 15.218 22.763 1.00 92.44 90 LEU A O 1
ATOM 672 N N . GLY A 1 91 ? 6.591 13.175 23.687 1.00 94.69 91 GLY A N 1
ATOM 673 C CA . GLY A 1 91 ? 5.428 13.333 24.557 1.00 94.69 91 GLY A CA 1
ATOM 674 C C . GLY A 1 91 ? 4.118 13.454 23.777 1.00 94.69 91 GLY A C 1
ATOM 675 O O . GLY A 1 91 ? 3.251 14.237 24.165 1.00 94.69 91 GLY A O 1
ATOM 676 N N . LEU A 1 92 ? 4.005 12.726 22.663 1.00 95.06 92 LEU A N 1
ATOM 677 C CA . LEU A 1 92 ? 2.798 12.665 21.848 1.00 95.06 92 LEU A CA 1
ATOM 678 C C . LEU A 1 92 ? 1.782 11.695 22.466 1.00 95.06 92 LEU A C 1
ATOM 680 O O . LEU A 1 92 ? 2.068 10.512 22.678 1.00 95.06 92 LEU A O 1
ATOM 684 N N . GLU A 1 93 ? 0.568 12.183 22.701 1.00 95.19 93 GLU A N 1
ATOM 685 C CA . GLU A 1 93 ? -0.547 11.399 23.238 1.00 95.19 93 GLU A CA 1
ATOM 686 C C . GLU A 1 93 ? -1.656 11.245 22.195 1.00 95.19 93 GLU A C 1
ATOM 688 O O . GLU A 1 93 ? -1.972 12.184 21.464 1.00 95.19 93 GLU A O 1
ATOM 693 N N . PHE A 1 94 ? -2.264 10.059 22.125 1.00 95.88 94 PHE A N 1
ATOM 694 C CA . PHE A 1 94 ? -3.420 9.834 21.264 1.00 95.88 94 PHE A CA 1
ATOM 695 C C . PHE A 1 94 ? -4.675 10.436 21.874 1.00 95.88 94 PHE A C 1
ATOM 697 O O . PHE A 1 94 ? -4.999 10.193 23.037 1.00 95.88 94 PHE A O 1
ATOM 704 N N . LYS A 1 95 ? -5.425 11.149 21.041 1.00 95.81 95 LYS A N 1
ATOM 705 C CA . LYS A 1 95 ? -6.757 11.632 21.357 1.00 95.81 95 LYS A CA 1
ATOM 706 C C . LYS A 1 95 ? -7.769 10.990 20.433 1.00 95.81 95 LYS A C 1
ATOM 708 O O . LYS A 1 95 ? -7.712 11.162 19.214 1.00 95.81 95 LYS A O 1
ATOM 713 N N . VAL A 1 96 ? -8.707 10.284 21.047 1.00 96.56 96 VAL A N 1
ATOM 714 C CA . VAL A 1 96 ? -9.761 9.546 20.361 1.00 96.56 96 VAL A CA 1
ATOM 715 C C . VAL A 1 96 ? -11.084 10.264 20.582 1.00 96.56 96 VAL A C 1
ATOM 717 O O . VAL A 1 96 ? -11.409 10.670 21.699 1.00 96.56 96 VAL A O 1
ATOM 720 N N . SER A 1 97 ? -11.865 10.427 19.522 1.00 96.50 97 SER A N 1
ATOM 721 C CA . SER A 1 97 ? -13.199 11.011 19.614 1.00 96.50 97 SER A CA 1
ATOM 722 C C . SER A 1 97 ? -14.225 10.198 18.837 1.00 96.50 97 SER A C 1
ATOM 724 O O . SER A 1 97 ? -13.928 9.707 17.755 1.00 96.50 97 SER A O 1
ATOM 726 N N . GLU A 1 98 ? -15.433 10.088 19.381 1.00 96.50 98 GLU A N 1
ATOM 727 C CA . GLU A 1 98 ? -16.608 9.532 18.706 1.00 96.50 98 GLU A CA 1
ATOM 728 C C . GLU A 1 98 ? -17.573 10.687 18.432 1.00 96.50 98 GLU A C 1
ATOM 730 O O . GLU A 1 98 ? -17.924 11.448 19.335 1.00 96.50 98 GLU A O 1
ATOM 735 N N . ASN A 1 99 ? -17.978 10.881 17.175 1.00 94.56 99 ASN A N 1
ATOM 736 C CA . ASN A 1 99 ? -18.848 11.987 16.760 1.00 94.56 99 ASN A CA 1
ATOM 737 C C . ASN A 1 99 ? -18.348 13.369 17.231 1.00 94.56 99 ASN A C 1
ATOM 739 O O . ASN A 1 99 ? -19.138 14.245 17.599 1.00 94.56 99 ASN A O 1
ATOM 743 N N . LYS A 1 100 ? -17.022 13.575 17.187 1.00 93.88 100 LYS A N 1
ATOM 744 C CA . LYS A 1 100 ? -16.305 14.788 17.640 1.00 93.88 100 LYS A CA 1
ATOM 745 C C . LYS A 1 100 ? -16.342 15.029 19.152 1.00 93.88 100 LYS A C 1
ATOM 747 O O . LYS A 1 100 ? -15.928 16.100 19.601 1.00 93.88 100 LYS A O 1
ATOM 752 N N . GLN A 1 101 ? -16.839 14.077 19.935 1.00 94.69 101 GLN A N 1
ATOM 753 C CA . GLN A 1 101 ? -16.772 14.110 21.387 1.00 94.69 101 GLN A CA 1
ATOM 754 C C . GLN A 1 101 ? -15.600 13.255 21.860 1.00 94.69 101 GLN A C 1
ATOM 756 O O . GLN A 1 101 ? -15.476 12.100 21.464 1.00 94.69 101 GLN A O 1
ATOM 761 N N . ASP A 1 102 ? -14.740 13.834 22.696 1.00 95.25 102 ASP A N 1
ATOM 762 C CA . ASP A 1 102 ? -13.628 13.108 23.305 1.00 95.25 102 ASP A CA 1
ATOM 763 C C . ASP A 1 102 ? -14.168 11.932 24.125 1.00 95.25 102 ASP A C 1
ATOM 765 O O . ASP A 1 102 ? -15.048 12.102 24.977 1.00 95.25 102 ASP A O 1
ATOM 769 N N . ILE A 1 103 ? -13.660 10.732 23.853 1.00 94.25 103 ILE A N 1
ATOM 770 C CA . ILE A 1 103 ? -14.129 9.535 24.548 1.00 94.25 103 ILE A CA 1
ATOM 771 C C . ILE A 1 103 ? -13.681 9.522 26.010 1.00 94.25 103 ILE A C 1
ATOM 773 O O . ILE A 1 103 ? -14.330 8.872 26.823 1.00 94.25 103 ILE A O 1
ATOM 777 N N . ALA A 1 104 ? -12.629 10.266 26.373 1.00 92.06 104 ALA A N 1
ATOM 778 C CA . ALA A 1 104 ? -12.188 10.406 27.758 1.00 92.06 104 ALA A CA 1
ATOM 779 C C . ALA A 1 104 ? -13.243 11.100 28.640 1.00 92.06 104 ALA A C 1
ATOM 781 O O . ALA A 1 104 ? -13.262 10.906 29.858 1.00 92.06 104 ALA A O 1
ATOM 782 N N . ASP A 1 105 ? -14.153 11.870 28.032 1.00 93.00 105 ASP A N 1
ATOM 783 C CA . ASP A 1 105 ? -15.295 12.485 28.712 1.00 93.00 105 ASP A CA 1
ATOM 784 C C . ASP A 1 105 ? -16.497 11.527 28.856 1.00 93.00 105 ASP A C 1
ATOM 786 O O . ASP A 1 105 ? -17.470 11.856 29.545 1.00 93.00 105 ASP A O 1
ATOM 790 N N . ASN A 1 106 ? -16.452 10.343 28.231 1.00 91.62 106 ASN A N 1
ATOM 791 C CA . ASN A 1 106 ? -17.512 9.340 28.269 1.00 91.62 106 ASN A CA 1
ATOM 792 C C . ASN A 1 106 ? -17.098 8.111 29.095 1.00 91.62 106 ASN A C 1
ATOM 794 O O . ASN A 1 106 ? -16.267 7.310 28.688 1.00 91.62 106 ASN A O 1
ATOM 798 N N . VAL A 1 107 ? -17.741 7.917 30.249 1.00 89.25 107 VAL A N 1
ATOM 799 C CA . VAL A 1 107 ? -17.452 6.792 31.161 1.00 89.25 107 VAL A CA 1
ATOM 800 C C . VAL A 1 107 ? -17.878 5.421 30.626 1.00 89.25 107 VAL A C 1
ATOM 802 O O . VAL A 1 107 ? -17.516 4.409 31.222 1.00 89.25 107 VAL A O 1
ATOM 805 N N . GLU A 1 108 ? -18.682 5.391 29.563 1.00 87.94 108 GLU A N 1
ATOM 806 C CA . GLU A 1 108 ? -19.136 4.168 28.888 1.00 87.94 108 GLU A CA 1
ATOM 807 C C . GLU A 1 108 ? -18.180 3.745 27.764 1.00 87.94 108 GLU A C 1
ATOM 809 O O . GLU A 1 108 ? -18.270 2.623 27.275 1.00 87.94 108 GLU A O 1
ATOM 814 N N . SER A 1 109 ? -17.239 4.619 27.399 1.00 92.94 109 SER A N 1
ATOM 815 C CA . SER A 1 109 ? -16.212 4.356 26.400 1.00 92.94 109 SER A CA 1
ATOM 816 C C . SER A 1 109 ? -14.928 3.830 27.043 1.00 92.94 109 SER A C 1
ATOM 818 O O . SER A 1 109 ? -14.538 4.222 28.144 1.00 92.94 109 SER A O 1
ATOM 820 N N . TYR A 1 110 ? -14.217 2.978 26.313 1.00 93.44 110 TYR A N 1
ATOM 821 C CA . TYR A 1 110 ? -12.871 2.521 26.655 1.00 93.44 110 TYR A CA 1
ATOM 822 C C . TYR A 1 110 ? -12.033 2.452 25.383 1.00 93.44 110 TYR A C 1
ATOM 824 O O . TYR A 1 110 ? -12.559 2.124 24.326 1.00 93.44 110 TYR A O 1
ATOM 832 N N . SER A 1 111 ? -10.738 2.739 25.469 1.00 95.12 111 SER A N 1
ATOM 833 C CA . SER A 1 111 ? -9.825 2.546 24.346 1.00 95.12 111 SER A CA 1
ATOM 834 C C . SER A 1 111 ? -8.459 2.072 24.808 1.00 95.12 111 SER A C 1
ATOM 836 O O . SER A 1 111 ? -8.015 2.406 25.908 1.00 95.12 111 SER A O 1
ATOM 838 N N . THR A 1 112 ? -7.770 1.338 23.944 1.00 95.56 112 THR A N 1
ATOM 839 C CA . THR A 1 112 ? -6.407 0.868 24.183 1.00 95.56 112 THR A CA 1
ATOM 840 C C . THR A 1 112 ? -5.681 0.651 22.861 1.00 95.56 112 THR A C 1
ATOM 842 O O . THR A 1 112 ? -6.321 0.419 21.838 1.00 95.56 112 THR A O 1
ATOM 845 N N . ILE A 1 113 ? -4.353 0.726 22.876 1.00 95.50 113 ILE A N 1
ATOM 846 C CA . ILE A 1 113 ? -3.529 0.333 21.730 1.00 95.50 113 ILE A CA 1
ATOM 847 C C . ILE A 1 113 ? -3.217 -1.155 21.868 1.00 95.50 113 ILE A C 1
ATOM 849 O O . ILE A 1 113 ? -2.827 -1.611 22.945 1.00 95.50 113 ILE A O 1
ATOM 853 N N . ILE A 1 114 ? -3.423 -1.902 20.790 1.00 95.00 114 ILE A N 1
ATOM 854 C CA . ILE A 1 114 ? -3.065 -3.309 20.682 1.00 95.00 114 ILE A CA 1
ATOM 855 C C . ILE A 1 114 ? -1.735 -3.391 19.944 1.00 95.00 114 ILE A C 1
ATOM 857 O O . ILE A 1 114 ? -1.613 -2.901 18.824 1.00 95.00 114 ILE A O 1
ATOM 861 N N . ASP A 1 115 ? -0.759 -4.007 20.599 1.00 91.62 115 ASP A N 1
ATOM 862 C CA . ASP A 1 115 ? 0.550 -4.281 20.019 1.00 91.62 115 ASP A CA 1
ATOM 863 C C . ASP A 1 115 ? 0.434 -5.427 19.010 1.00 91.62 115 ASP A C 1
ATOM 865 O O . ASP A 1 115 ? -0.061 -6.513 19.351 1.00 91.62 115 ASP A O 1
ATOM 869 N N . LYS A 1 116 ? 0.799 -5.146 17.758 1.00 92.50 116 LYS A N 1
ATOM 870 C CA . LYS A 1 116 ? 0.672 -6.070 16.636 1.00 92.50 116 LYS A CA 1
ATOM 871 C C . LYS A 1 116 ? 1.759 -5.833 15.612 1.00 92.50 116 LYS A C 1
ATOM 873 O O . LYS A 1 116 ? 2.003 -4.707 15.194 1.00 92.50 116 LYS A O 1
ATOM 878 N N . ASP A 1 117 ? 2.281 -6.954 15.155 1.00 92.31 117 ASP A N 1
ATOM 879 C CA . ASP A 1 117 ? 3.144 -7.057 14.000 1.00 92.31 117 ASP A CA 1
ATOM 880 C C . ASP A 1 117 ? 2.425 -6.613 12.718 1.00 92.31 117 ASP A C 1
ATOM 882 O O . ASP A 1 117 ? 1.219 -6.838 12.543 1.00 92.31 117 ASP A O 1
ATOM 886 N N . VAL A 1 118 ? 3.186 -6.004 11.810 1.00 95.12 118 VAL A N 1
ATOM 887 C CA . VAL A 1 118 ? 2.705 -5.499 10.522 1.00 95.12 118 VAL A CA 1
ATOM 888 C C . VAL A 1 118 ? 3.580 -6.069 9.412 1.00 95.12 118 VAL A C 1
ATOM 890 O O . VAL A 1 118 ? 4.794 -5.896 9.427 1.00 95.12 118 VAL A O 1
ATOM 893 N N . GLU A 1 119 ? 2.966 -6.735 8.436 1.00 95.56 119 GLU A N 1
ATOM 894 C CA . GLU A 1 119 ? 3.667 -7.198 7.233 1.00 95.56 119 GLU A CA 1
ATOM 895 C C . GLU A 1 119 ? 3.921 -6.032 6.268 1.00 95.56 119 GLU A C 1
ATOM 897 O O . GLU A 1 119 ? 3.044 -5.186 6.050 1.00 95.56 119 GLU A O 1
ATOM 902 N N . SER A 1 120 ? 5.095 -6.024 5.637 1.00 95.56 120 SER A N 1
ATOM 903 C CA . SER A 1 120 ? 5.499 -4.985 4.683 1.00 95.56 120 SER A CA 1
ATOM 904 C C . SER A 1 120 ? 5.395 -5.463 3.241 1.00 95.56 120 SER A C 1
ATOM 906 O O . SER A 1 120 ? 5.937 -6.504 2.881 1.00 95.56 120 SER A O 1
ATOM 908 N N . TYR A 1 121 ? 4.766 -4.654 2.393 1.00 97.31 121 TYR A N 1
ATOM 909 C CA . TYR A 1 121 ? 4.661 -4.868 0.951 1.00 97.31 121 TYR A CA 1
ATOM 910 C C . TYR A 1 121 ? 5.353 -3.721 0.221 1.00 97.31 121 TYR A C 1
ATOM 912 O O . TYR A 1 121 ? 4.901 -2.578 0.282 1.00 97.31 121 TYR A O 1
ATOM 920 N N . VAL A 1 122 ? 6.454 -4.017 -0.463 1.00 98.06 122 VAL A N 1
ATOM 921 C CA . VAL A 1 122 ? 7.290 -3.030 -1.150 1.00 98.06 122 VAL A CA 1
ATOM 922 C C . VAL A 1 122 ? 7.241 -3.263 -2.656 1.00 98.06 122 VAL A C 1
ATOM 924 O O . VAL A 1 122 ? 7.606 -4.330 -3.143 1.00 98.06 122 VAL A O 1
ATOM 927 N N . THR A 1 123 ? 6.833 -2.247 -3.405 1.00 98.62 123 THR A N 1
ATOM 928 C CA . THR A 1 123 ? 6.872 -2.252 -4.869 1.00 98.62 123 THR A CA 1
ATOM 929 C C . THR A 1 123 ? 7.969 -1.320 -5.342 1.00 98.62 123 THR A C 1
ATOM 931 O O . THR A 1 123 ? 7.932 -0.118 -5.077 1.00 98.62 123 THR A O 1
ATOM 934 N N . LEU A 1 124 ? 8.941 -1.873 -6.060 1.00 98.50 124 LEU A N 1
ATOM 935 C CA . LEU A 1 124 ? 9.952 -1.101 -6.769 1.00 98.50 124 LEU A CA 1
ATOM 936 C C . LEU A 1 124 ? 9.457 -0.825 -8.187 1.00 98.50 124 LEU A C 1
ATOM 938 O O . LEU A 1 124 ? 9.173 -1.764 -8.923 1.00 98.50 124 LEU A O 1
ATOM 942 N N . VAL A 1 125 ? 9.380 0.442 -8.579 1.00 98.56 125 VAL A N 1
ATOM 943 C CA . VAL A 1 125 ? 8.996 0.867 -9.930 1.00 98.56 125 VAL A CA 1
ATOM 944 C C . VAL A 1 125 ? 10.212 1.520 -10.576 1.00 98.56 125 VAL A C 1
ATOM 946 O O . VAL A 1 125 ? 10.617 2.613 -10.184 1.00 98.56 125 VAL A O 1
ATOM 949 N N . VAL A 1 126 ? 10.845 0.820 -11.517 1.00 97.88 126 VAL A N 1
ATOM 950 C CA . VAL A 1 126 ? 12.173 1.169 -12.037 1.00 97.88 126 VAL A CA 1
ATOM 951 C C . VAL A 1 126 ? 12.097 1.609 -13.494 1.00 97.88 126 VAL A C 1
ATOM 953 O O . VAL A 1 126 ? 11.682 0.850 -14.370 1.00 97.88 126 VAL A O 1
ATOM 956 N N . ASP A 1 127 ? 12.558 2.825 -13.748 1.00 96.88 127 ASP A N 1
ATOM 957 C CA . ASP A 1 127 ? 12.670 3.398 -15.082 1.00 96.88 127 ASP A CA 1
ATOM 958 C C . ASP A 1 127 ? 13.809 2.733 -15.869 1.00 96.88 127 ASP A C 1
ATOM 960 O O . ASP A 1 127 ? 14.976 2.734 -15.460 1.00 96.88 127 ASP A O 1
ATOM 964 N N . VAL A 1 128 ? 13.458 2.143 -17.008 1.00 96.19 128 VAL A N 1
ATOM 965 C CA . VAL A 1 128 ? 14.385 1.521 -17.960 1.00 96.19 128 VAL A CA 1
ATOM 966 C C . VAL A 1 128 ? 14.296 2.175 -19.345 1.00 96.19 128 VAL A C 1
ATOM 968 O O . VAL A 1 128 ? 14.667 1.565 -20.349 1.00 96.19 128 VAL A O 1
ATOM 971 N N . SER A 1 129 ? 13.830 3.422 -19.420 1.00 95.19 129 SER A N 1
ATOM 972 C CA . SER A 1 129 ? 13.832 4.230 -20.643 1.00 95.19 129 SER A CA 1
ATOM 973 C C . SER A 1 129 ? 15.254 4.572 -21.120 1.00 95.19 129 SER A C 1
ATOM 975 O O . SER A 1 129 ? 16.246 4.447 -20.394 1.00 95.19 129 SER A O 1
ATOM 977 N N . ASP A 1 130 ? 15.400 5.019 -22.369 1.00 93.38 130 ASP A N 1
ATOM 978 C CA . ASP A 1 130 ? 16.686 5.438 -22.939 1.00 93.38 130 ASP A CA 1
ATOM 979 C C . ASP A 1 130 ? 17.264 6.654 -22.194 1.00 93.38 130 ASP A C 1
ATOM 981 O O . ASP A 1 130 ? 18.490 6.788 -22.109 1.00 93.38 130 ASP A O 1
ATOM 985 N N . SER A 1 131 ? 16.421 7.525 -21.622 1.00 90.69 131 SER A N 1
ATOM 986 C CA . SER A 1 131 ? 16.888 8.677 -20.844 1.00 90.69 131 SER A CA 1
ATOM 987 C C . SER A 1 131 ? 17.620 8.239 -19.581 1.00 90.69 131 SER A C 1
ATOM 989 O O . SER A 1 131 ? 18.622 8.861 -19.243 1.00 90.69 131 SER A O 1
ATOM 991 N N . VAL A 1 132 ? 17.247 7.114 -18.968 1.00 91.12 132 VAL A N 1
ATOM 992 C CA . VAL A 1 132 ? 17.988 6.507 -17.855 1.00 91.12 132 VAL A CA 1
ATOM 993 C C . VAL A 1 132 ? 19.108 5.597 -18.360 1.00 91.12 132 VAL A C 1
ATOM 995 O O . VAL A 1 132 ? 20.280 5.798 -18.035 1.00 91.12 132 VAL A O 1
ATOM 998 N N . THR A 1 133 ? 18.792 4.611 -19.200 1.00 90.25 133 THR A N 1
ATOM 999 C CA . THR A 1 133 ? 19.739 3.547 -19.580 1.00 90.25 133 THR A CA 1
ATOM 1000 C C . THR A 1 133 ? 20.905 4.021 -20.450 1.00 90.25 133 THR A C 1
ATOM 1002 O O . THR A 1 133 ? 21.963 3.386 -20.445 1.00 90.25 133 THR A O 1
ATOM 1005 N N . MET A 1 134 ? 20.760 5.133 -21.185 1.00 85.94 134 MET A N 1
ATOM 1006 C CA . MET A 1 134 ? 21.846 5.706 -21.992 1.00 85.94 134 MET A CA 1
ATOM 1007 C C . MET A 1 134 ? 22.617 6.826 -21.287 1.00 85.94 134 MET A C 1
ATOM 1009 O O . MET A 1 134 ? 23.746 7.116 -21.700 1.00 85.94 134 MET A O 1
ATOM 1013 N N . SER A 1 135 ? 22.030 7.483 -20.280 1.00 79.62 135 SER A N 1
ATOM 1014 C CA . SER A 1 135 ? 22.666 8.610 -19.580 1.00 79.62 135 SER A CA 1
ATOM 1015 C C . SER A 1 135 ? 23.329 8.204 -18.263 1.00 79.62 135 SER A C 1
ATOM 1017 O O . SER A 1 135 ? 24.329 8.817 -17.880 1.00 79.62 135 SER A O 1
ATOM 1019 N N . GLN A 1 136 ? 22.831 7.148 -17.614 1.00 81.19 136 GLN A N 1
ATOM 1020 C CA . GLN A 1 136 ? 23.271 6.709 -16.293 1.00 81.19 136 GLN A CA 1
ATOM 1021 C C . GLN A 1 136 ? 24.073 5.404 -16.329 1.00 81.19 136 GLN A C 1
ATOM 1023 O O . GLN A 1 136 ? 24.033 4.620 -17.280 1.00 81.19 136 GLN A O 1
ATOM 1028 N N . ASP A 1 137 ? 24.801 5.151 -15.241 1.00 87.06 137 ASP A N 1
ATOM 1029 C CA . ASP A 1 137 ? 25.401 3.845 -14.957 1.00 87.06 137 ASP A CA 1
ATOM 1030 C C . ASP A 1 137 ? 24.332 2.918 -14.356 1.00 87.06 137 ASP A C 1
ATOM 1032 O O . ASP A 1 137 ? 24.296 2.686 -13.147 1.00 87.06 137 ASP A O 1
ATOM 1036 N N . LEU A 1 138 ? 23.421 2.430 -15.208 1.00 87.06 138 LEU A N 1
ATOM 1037 C CA . LEU A 1 138 ? 22.333 1.537 -14.798 1.00 87.06 138 LEU A CA 1
ATOM 1038 C C . LEU A 1 138 ? 22.836 0.315 -14.003 1.00 87.06 138 LEU A C 1
ATOM 1040 O O . LEU A 1 138 ? 22.236 0.015 -12.974 1.00 87.06 138 LEU A O 1
ATOM 1044 N N . PRO A 1 139 ? 23.931 -0.379 -14.385 1.00 90.38 139 PRO A N 1
ATOM 1045 C CA . PRO A 1 139 ? 24.476 -1.449 -13.554 1.00 90.38 139 PRO A CA 1
ATOM 1046 C C . PRO A 1 139 ? 24.825 -1.002 -12.131 1.00 90.38 139 PRO A C 1
ATOM 1048 O O . PRO A 1 139 ? 24.510 -1.719 -11.187 1.00 90.38 139 PRO A O 1
ATOM 1051 N N . ALA A 1 140 ? 25.440 0.170 -11.951 1.00 92.06 140 ALA A N 1
ATOM 1052 C CA . ALA A 1 140 ? 25.748 0.684 -10.617 1.00 92.06 140 ALA A CA 1
ATOM 1053 C C . ALA A 1 140 ? 24.486 1.071 -9.828 1.00 92.06 140 ALA A C 1
ATOM 1055 O O . ALA A 1 140 ? 24.407 0.769 -8.641 1.00 92.06 140 ALA A O 1
ATOM 1056 N N . LEU A 1 141 ? 23.484 1.667 -10.481 1.00 93.12 141 LEU A N 1
ATOM 1057 C CA . LEU A 1 141 ? 22.185 1.951 -9.862 1.00 93.12 141 LEU A CA 1
ATOM 1058 C C . LEU A 1 141 ? 21.499 0.664 -9.380 1.00 93.12 141 LEU A C 1
ATOM 1060 O O . LEU A 1 141 ? 20.979 0.601 -8.268 1.00 93.12 141 LEU A O 1
ATOM 1064 N N . VAL A 1 142 ? 21.518 -0.380 -10.207 1.00 94.69 142 VAL A N 1
ATOM 1065 C CA . VAL A 1 142 ? 20.930 -1.676 -9.863 1.00 94.69 142 VAL A CA 1
ATOM 1066 C C . VAL A 1 142 ? 21.655 -2.323 -8.682 1.00 94.69 142 VAL A C 1
ATOM 1068 O O . VAL A 1 142 ? 21.006 -2.960 -7.859 1.00 94.69 142 VAL A O 1
ATOM 1071 N N . GLU A 1 143 ? 22.969 -2.138 -8.528 1.00 95.06 143 GLU A N 1
ATOM 1072 C CA . GLU A 1 143 ? 23.673 -2.610 -7.327 1.00 95.06 143 GLU A CA 1
ATOM 1073 C C . GLU A 1 143 ? 23.206 -1.896 -6.045 1.00 95.06 143 GLU A C 1
ATOM 1075 O O . GLU A 1 143 ? 23.126 -2.542 -5.001 1.00 95.06 143 GLU A O 1
ATOM 1080 N N . GLU A 1 144 ? 22.835 -0.613 -6.109 1.00 96.00 144 GLU A N 1
ATOM 1081 C CA . GLU A 1 144 ? 22.233 0.092 -4.966 1.00 96.00 144 GLU A CA 1
ATOM 1082 C C . GLU A 1 144 ? 20.831 -0.451 -4.647 1.00 96.00 144 GLU A C 1
ATOM 1084 O O . GLU A 1 144 ? 20.527 -0.720 -3.485 1.00 96.00 144 GLU A O 1
ATOM 1089 N N . LEU A 1 145 ? 20.010 -0.729 -5.669 1.00 96.12 145 LEU A N 1
ATOM 1090 C CA . LEU A 1 145 ? 18.709 -1.395 -5.498 1.00 96.12 145 LEU A CA 1
ATOM 1091 C C . LEU A 1 145 ? 18.848 -2.782 -4.857 1.00 96.12 145 LEU A C 1
ATOM 1093 O O . LEU A 1 145 ? 18.065 -3.146 -3.982 1.00 96.12 145 LEU A O 1
ATOM 1097 N N . ARG A 1 146 ? 19.861 -3.558 -5.258 1.00 96.88 146 ARG A N 1
ATOM 1098 C CA . ARG A 1 146 ? 20.173 -4.859 -4.643 1.00 96.88 146 ARG A CA 1
ATOM 1099 C C . ARG A 1 146 ? 20.592 -4.702 -3.186 1.00 96.88 146 ARG A C 1
ATOM 1101 O O . ARG A 1 146 ? 20.167 -5.486 -2.340 1.00 96.88 146 ARG A O 1
ATOM 1108 N N . GLY A 1 147 ? 21.395 -3.680 -2.888 1.00 95.62 147 GLY A N 1
ATOM 1109 C CA . GLY A 1 147 ? 21.747 -3.298 -1.523 1.00 95.62 147 GLY A CA 1
ATOM 1110 C C . GLY A 1 147 ? 20.506 -3.009 -0.683 1.00 95.62 147 GLY A C 1
ATOM 1111 O O . GLY A 1 147 ? 20.342 -3.617 0.372 1.00 95.62 147 GLY A O 1
ATOM 1112 N N . PHE A 1 148 ? 19.609 -2.163 -1.193 1.00 95.56 148 PHE A N 1
ATOM 1113 C CA . PHE A 1 148 ? 18.322 -1.845 -0.577 1.00 95.56 148 PHE A CA 1
ATOM 1114 C C . PHE A 1 148 ? 17.480 -3.106 -0.318 1.00 95.56 148 PHE A C 1
ATOM 1116 O O . PHE A 1 148 ? 17.139 -3.372 0.831 1.00 95.56 148 PHE A O 1
ATOM 1123 N N . VAL A 1 149 ? 17.227 -3.952 -1.325 1.00 95.69 149 VAL A N 1
ATOM 1124 C CA . VAL A 1 149 ? 16.475 -5.212 -1.139 1.00 95.69 149 VAL A CA 1
ATOM 1125 C C . VAL A 1 149 ? 17.135 -6.112 -0.091 1.00 95.69 149 VAL A C 1
ATOM 1127 O O . VAL A 1 149 ? 16.449 -6.718 0.726 1.00 95.69 149 VAL A O 1
ATOM 1130 N N . GLY A 1 150 ? 18.468 -6.164 -0.058 1.00 94.56 150 GLY A N 1
ATOM 1131 C CA . GLY A 1 150 ? 19.209 -6.916 0.952 1.00 94.56 150 GLY A CA 1
ATOM 1132 C C . GLY A 1 150 ? 19.013 -6.409 2.386 1.00 94.56 150 GLY A C 1
ATOM 1133 O O . GLY A 1 150 ? 19.145 -7.202 3.317 1.00 94.56 150 GLY A O 1
ATOM 1134 N N . THR A 1 151 ? 18.693 -5.124 2.577 1.00 93.44 151 THR A N 1
ATOM 1135 C CA . THR A 1 151 ? 18.368 -4.561 3.902 1.00 93.44 151 THR A CA 1
ATOM 1136 C C . THR A 1 151 ? 16.955 -4.881 4.369 1.00 93.44 151 THR A C 1
ATOM 1138 O O . THR A 1 151 ? 16.726 -4.882 5.569 1.00 93.44 151 THR A O 1
ATOM 1141 N N . LEU A 1 152 ? 16.044 -5.219 3.451 1.00 93.00 152 LEU A N 1
ATOM 1142 C CA . LEU A 1 152 ? 14.655 -5.566 3.766 1.00 93.00 152 LEU A CA 1
ATOM 1143 C C . LEU A 1 152 ? 14.483 -6.990 4.307 1.00 93.00 152 LEU A C 1
ATOM 1145 O O . LEU A 1 152 ? 13.366 -7.404 4.600 1.00 93.00 152 LEU A O 1
ATOM 1149 N N . ALA A 1 153 ? 15.558 -7.778 4.368 1.00 91.19 153 ALA A N 1
ATOM 1150 C CA . ALA A 1 153 ? 15.484 -9.133 4.886 1.00 91.19 153 ALA A CA 1
ATOM 1151 C C . ALA A 1 153 ? 15.076 -9.094 6.367 1.00 91.19 153 ALA A C 1
ATOM 1153 O O . ALA A 1 153 ? 15.844 -8.552 7.168 1.00 91.19 153 ALA A O 1
ATOM 1154 N N . PRO A 1 154 ? 13.927 -9.689 6.739 1.00 88.06 154 PRO A N 1
ATOM 1155 C CA . PRO A 1 154 ? 13.439 -9.597 8.102 1.00 88.06 154 PRO A CA 1
ATOM 1156 C C . PRO A 1 154 ? 14.400 -10.284 9.074 1.00 88.06 154 PRO A C 1
ATOM 1158 O O . PRO A 1 154 ? 15.037 -11.306 8.772 1.00 88.06 154 PRO A O 1
ATOM 1161 N N . GLY A 1 155 ? 14.508 -9.703 10.262 1.00 86.50 155 GLY A N 1
ATOM 1162 C CA . GLY A 1 155 ? 15.190 -10.272 11.406 1.00 86.50 155 GLY A CA 1
ATOM 1163 C C . GLY A 1 155 ? 14.526 -11.548 11.925 1.00 86.50 155 GLY A C 1
ATOM 1164 O O . GLY A 1 155 ? 13.514 -12.046 11.435 1.00 86.50 155 GLY A O 1
ATOM 1165 N N . VAL A 1 156 ? 15.140 -12.135 12.954 1.00 84.31 156 VAL A N 1
ATOM 1166 C CA . VAL A 1 156 ? 14.560 -13.307 13.621 1.00 84.31 156 VAL A CA 1
ATOM 1167 C C . VAL A 1 156 ? 13.349 -12.847 14.424 1.00 84.31 156 VAL A C 1
ATOM 1169 O O . VAL A 1 156 ? 13.506 -11.996 15.293 1.00 84.31 156 VAL A O 1
ATOM 1172 N N . ASP A 1 157 ? 12.199 -13.473 14.173 1.00 85.00 157 ASP A N 1
ATOM 1173 C CA . ASP A 1 157 ? 10.906 -13.142 14.786 1.00 85.00 157 ASP A CA 1
ATOM 1174 C C . ASP A 1 157 ? 10.310 -11.795 14.320 1.00 85.00 157 ASP A C 1
ATOM 1176 O O . ASP A 1 157 ? 9.378 -11.301 14.949 1.00 85.00 157 ASP A O 1
ATOM 1180 N N . GLU A 1 158 ? 10.810 -11.224 13.219 1.00 88.25 158 GLU A N 1
ATOM 1181 C CA . GLU A 1 158 ? 10.185 -10.079 12.545 1.00 88.25 158 GLU A CA 1
ATOM 1182 C C . GLU A 1 158 ? 9.198 -10.547 11.460 1.00 88.25 158 GLU A C 1
ATOM 1184 O O . GLU A 1 158 ? 9.348 -11.657 10.931 1.00 88.25 158 GLU A O 1
ATOM 1189 N N . PRO A 1 159 ? 8.181 -9.735 11.123 1.00 89.38 159 PRO A N 1
ATOM 1190 C CA . PRO A 1 159 ? 7.203 -10.076 10.092 1.00 89.38 159 PRO A CA 1
ATOM 1191 C C . PRO A 1 159 ? 7.836 -10.183 8.707 1.00 89.38 159 PRO A C 1
ATOM 1193 O O . PRO A 1 159 ? 8.842 -9.540 8.412 1.00 89.38 159 PRO A O 1
ATOM 1196 N N . ASP A 1 160 ? 7.209 -10.961 7.827 1.00 90.75 160 ASP A N 1
ATOM 1197 C CA . ASP A 1 160 ? 7.682 -11.107 6.454 1.00 90.75 160 ASP A CA 1
ATOM 1198 C C . ASP A 1 160 ? 7.609 -9.774 5.683 1.00 90.75 160 ASP A C 1
ATOM 1200 O O . ASP A 1 160 ? 6.656 -8.992 5.808 1.00 90.75 160 ASP A O 1
ATOM 1204 N N . VAL A 1 161 ? 8.613 -9.560 4.828 1.00 94.50 161 VAL A N 1
ATOM 1205 C CA . VAL A 1 161 ? 8.645 -8.475 3.843 1.00 94.50 161 VAL A CA 1
ATOM 1206 C C . VAL A 1 161 ? 8.487 -9.064 2.449 1.00 94.50 161 VAL A C 1
ATOM 1208 O O . VAL A 1 161 ? 9.230 -9.958 2.040 1.00 94.50 161 VAL A O 1
ATOM 1211 N N . TYR A 1 162 ? 7.526 -8.531 1.707 1.00 96.38 162 TYR A N 1
ATOM 1212 C CA . TYR A 1 162 ? 7.209 -8.938 0.349 1.00 96.38 162 TYR A CA 1
ATOM 1213 C C . TYR A 1 162 ? 7.656 -7.859 -0.623 1.00 96.38 162 TYR A C 1
ATOM 1215 O O . TYR A 1 162 ? 7.329 -6.685 -0.444 1.00 96.38 162 TYR A O 1
ATOM 1223 N N . VAL A 1 163 ? 8.367 -8.254 -1.676 1.00 97.56 163 VAL A N 1
ATOM 1224 C CA . VAL A 1 163 ? 8.892 -7.318 -2.673 1.00 97.56 163 VAL A CA 1
ATOM 1225 C C . VAL A 1 163 ? 8.408 -7.699 -4.065 1.00 97.56 163 VAL A C 1
ATOM 1227 O O . VAL A 1 163 ? 8.446 -8.871 -4.437 1.00 97.56 163 VAL A O 1
ATOM 1230 N N . SER A 1 164 ? 7.975 -6.703 -4.835 1.00 98.06 164 SER A N 1
ATOM 1231 C CA . SER A 1 164 ? 7.733 -6.809 -6.275 1.00 98.06 164 SER A CA 1
ATOM 1232 C C . SER A 1 164 ? 8.582 -5.793 -7.043 1.00 98.06 164 SER A C 1
ATOM 1234 O O . SER A 1 164 ? 9.030 -4.783 -6.489 1.00 98.06 164 SER A O 1
ATOM 1236 N N . ILE A 1 165 ? 8.827 -6.071 -8.324 1.00 98.44 165 ILE A N 1
ATOM 1237 C CA . ILE A 1 165 ? 9.527 -5.161 -9.233 1.00 98.44 165 ILE A CA 1
ATOM 1238 C C . ILE A 1 165 ? 8.682 -4.962 -10.480 1.00 98.44 165 ILE A C 1
ATOM 1240 O O . ILE A 1 165 ? 8.397 -5.910 -11.215 1.00 98.44 165 ILE A O 1
ATOM 1244 N N . TYR A 1 166 ? 8.375 -3.704 -10.750 1.00 98.25 166 TYR A N 1
ATOM 1245 C CA . TYR A 1 166 ? 7.832 -3.216 -12.001 1.00 98.25 166 TYR A CA 1
ATOM 1246 C C . TYR A 1 166 ? 8.913 -2.431 -12.733 1.00 98.25 166 TYR A C 1
ATOM 1248 O O . TYR A 1 166 ? 9.719 -1.725 -12.124 1.00 98.25 166 TYR A O 1
ATOM 1256 N N . VAL A 1 167 ? 8.938 -2.574 -14.051 1.00 98.00 167 VAL A N 1
ATOM 1257 C CA . VAL A 1 167 ? 9.812 -1.803 -14.934 1.00 98.00 167 VAL A CA 1
ATOM 1258 C C . VAL A 1 167 ? 8.959 -1.023 -15.914 1.00 98.00 167 VAL A C 1
ATOM 1260 O O . VAL A 1 167 ? 7.902 -1.502 -16.331 1.00 98.00 167 VAL A O 1
ATOM 1263 N N . PHE A 1 168 ? 9.411 0.165 -16.291 1.00 97.31 168 PHE A N 1
ATOM 1264 C CA . PHE A 1 168 ? 8.683 0.975 -17.256 1.00 97.31 168 PHE A CA 1
ATOM 1265 C C . PHE A 1 168 ? 9.605 1.707 -18.230 1.00 97.31 168 PHE A C 1
ATOM 1267 O O . PHE A 1 168 ? 10.762 2.008 -17.945 1.00 97.31 168 PHE A O 1
ATOM 1274 N N . GLY A 1 169 ? 9.058 1.918 -19.418 1.00 95.50 169 GLY A N 1
ATOM 1275 C CA . GLY A 1 169 ? 9.640 2.610 -20.557 1.00 95.50 169 GLY A CA 1
ATOM 1276 C C . GLY A 1 169 ? 8.461 3.187 -21.320 1.00 95.50 169 GLY A C 1
ATOM 1277 O O . GLY A 1 169 ? 7.726 3.994 -20.771 1.00 95.50 169 GLY A O 1
ATOM 1278 N N . ARG A 1 170 ? 8.178 2.705 -22.530 1.00 93.75 170 ARG A N 1
ATOM 1279 C CA . ARG A 1 170 ? 6.939 3.072 -23.248 1.00 93.75 170 ARG A CA 1
ATOM 1280 C C . ARG A 1 170 ? 5.664 2.431 -22.709 1.00 93.75 170 ARG A C 1
ATOM 1282 O O . ARG A 1 170 ? 4.581 2.804 -23.149 1.00 93.75 170 ARG A O 1
ATOM 1289 N N . SER A 1 171 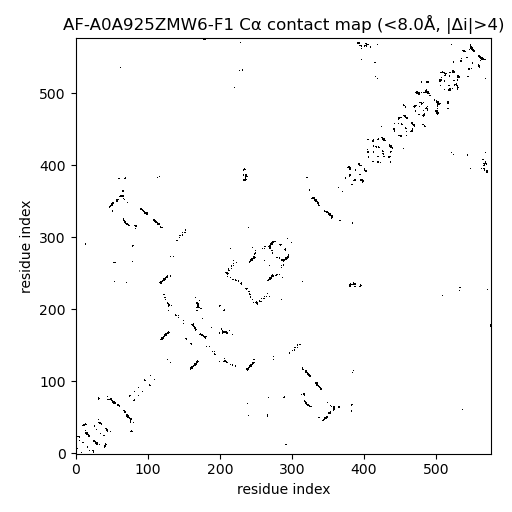? 5.810 1.400 -21.891 1.00 91.31 171 SER A N 1
ATOM 1290 C CA . SER A 1 171 ? 4.727 0.754 -21.166 1.00 91.31 171 SER A CA 1
ATOM 1291 C C . SER A 1 171 ? 5.257 0.236 -19.838 1.00 91.31 171 SER A C 1
ATOM 1293 O O . SER A 1 171 ? 6.459 0.007 -19.677 1.00 91.31 171 SER A O 1
ATOM 1295 N N . VAL A 1 172 ? 4.350 -0.019 -18.909 1.00 93.56 172 VAL A N 1
ATOM 1296 C CA . VAL A 1 172 ? 4.662 -0.578 -17.594 1.00 93.56 172 VAL A CA 1
ATOM 1297 C C . VAL A 1 172 ? 4.502 -2.094 -17.628 1.00 93.56 172 VAL A C 1
ATOM 1299 O O . VAL A 1 172 ? 3.555 -2.612 -18.219 1.00 93.56 172 VAL A O 1
ATOM 1302 N N . ALA A 1 173 ? 5.419 -2.823 -16.997 1.00 92.94 173 ALA A N 1
ATOM 1303 C CA . ALA A 1 173 ? 5.354 -4.276 -16.924 1.00 92.94 173 ALA A CA 1
ATOM 1304 C C . ALA A 1 173 ? 5.816 -4.809 -15.565 1.00 92.94 173 ALA A C 1
ATOM 1306 O O . ALA A 1 173 ? 6.794 -4.328 -14.988 1.00 92.94 173 ALA A O 1
ATOM 1307 N N . GLU A 1 174 ? 5.141 -5.854 -15.083 1.00 94.25 174 GLU A N 1
ATOM 1308 C CA . GLU A 1 174 ? 5.600 -6.632 -13.933 1.00 94.25 174 GLU A CA 1
ATOM 1309 C C . GLU A 1 174 ? 6.822 -7.463 -14.344 1.00 94.25 174 GLU A C 1
ATOM 1311 O O . GLU A 1 174 ? 6.758 -8.277 -15.268 1.00 94.25 174 GLU A O 1
ATOM 1316 N N . TYR A 1 175 ? 7.948 -7.245 -13.669 1.00 96.56 175 TYR A N 1
ATOM 1317 C CA . TYR A 1 175 ? 9.178 -8.005 -13.885 1.00 96.56 175 TYR A CA 1
ATOM 1318 C C . TYR A 1 175 ? 9.356 -9.102 -12.834 1.00 96.56 175 TYR A C 1
ATOM 1320 O O . TYR A 1 175 ? 9.742 -10.224 -13.165 1.00 96.56 175 TYR A O 1
ATOM 1328 N N . VAL A 1 176 ? 9.049 -8.783 -11.574 1.00 96.62 176 VAL A N 1
ATOM 1329 C CA . VAL A 1 176 ? 9.031 -9.734 -10.461 1.00 96.62 176 VAL A CA 1
ATOM 1330 C C . VAL A 1 176 ? 7.711 -9.556 -9.710 1.00 96.62 176 VAL A C 1
ATOM 1332 O O . VAL A 1 176 ? 7.495 -8.473 -9.163 1.00 96.62 176 VAL A O 1
ATOM 1335 N N . PRO A 1 177 ? 6.831 -10.573 -9.667 1.00 94.69 177 PRO A N 1
ATOM 1336 C CA . PRO A 1 177 ? 5.633 -10.517 -8.835 1.00 94.69 177 PRO A CA 1
ATOM 1337 C C . PRO A 1 177 ? 6.015 -10.489 -7.351 1.00 94.69 177 PRO A C 1
ATOM 1339 O O . PRO A 1 177 ? 7.148 -10.813 -6.992 1.00 94.69 177 PRO A O 1
ATOM 1342 N N . PHE A 1 178 ? 5.070 -10.141 -6.477 1.00 95.81 178 PHE A N 1
ATOM 1343 C CA . PHE A 1 178 ? 5.319 -10.165 -5.035 1.00 95.81 178 PHE A CA 1
ATOM 1344 C C . PHE A 1 178 ? 5.838 -11.529 -4.570 1.00 95.81 178 PHE A C 1
ATOM 1346 O O . PHE A 1 178 ? 5.215 -12.567 -4.794 1.00 95.81 178 PHE A O 1
ATOM 1353 N N . THR A 1 179 ? 6.980 -11.508 -3.889 1.00 95.25 179 THR A N 1
ATOM 1354 C CA . THR A 1 179 ? 7.585 -12.684 -3.266 1.00 95.25 179 THR A CA 1
ATOM 1355 C C . THR A 1 179 ? 8.265 -12.312 -1.953 1.00 95.25 179 THR A C 1
ATOM 1357 O O . THR A 1 179 ? 8.696 -11.173 -1.766 1.00 95.25 179 THR A O 1
ATOM 1360 N N . ARG A 1 180 ? 8.369 -13.288 -1.049 1.00 93.31 180 ARG A N 1
ATOM 1361 C CA . ARG A 1 180 ? 9.221 -13.224 0.150 1.00 93.31 180 ARG A CA 1
ATOM 1362 C C . ARG A 1 180 ? 10.623 -13.794 -0.090 1.00 93.31 180 ARG A C 1
ATOM 1364 O O . ARG A 1 180 ? 11.508 -13.630 0.748 1.00 93.31 180 ARG A O 1
ATOM 1371 N N . ASP A 1 181 ? 10.856 -14.454 -1.229 1.00 94.75 181 ASP A N 1
ATOM 1372 C CA . ASP A 1 181 ? 12.189 -14.911 -1.614 1.00 94.75 181 ASP A CA 1
ATOM 1373 C C . ASP A 1 181 ? 13.009 -13.742 -2.164 1.00 94.75 181 ASP A C 1
ATOM 1375 O O . ASP A 1 181 ? 13.151 -13.534 -3.374 1.00 94.75 181 ASP A O 1
ATOM 1379 N N . LEU A 1 182 ? 13.602 -12.978 -1.249 1.00 94.75 182 LEU A N 1
ATOM 1380 C CA . LEU A 1 182 ? 14.459 -11.852 -1.608 1.00 94.75 182 LEU A CA 1
ATOM 1381 C C . LEU A 1 182 ? 15.696 -12.282 -2.417 1.00 94.75 182 LEU A C 1
ATOM 1383 O O . LEU A 1 182 ? 16.290 -11.450 -3.101 1.00 94.75 182 LEU A O 1
ATOM 1387 N N . ALA A 1 183 ? 16.079 -13.568 -2.415 1.00 95.69 183 ALA A N 1
ATOM 1388 C CA . ALA A 1 183 ? 17.145 -14.058 -3.287 1.00 95.69 183 ALA A CA 1
ATOM 1389 C C . ALA A 1 183 ? 16.693 -14.160 -4.754 1.00 95.69 183 ALA A C 1
ATOM 1391 O O . ALA A 1 183 ? 17.504 -13.939 -5.661 1.00 95.69 183 ALA A O 1
ATOM 1392 N N . THR A 1 184 ? 15.412 -14.450 -5.003 1.00 95.38 184 THR A N 1
ATOM 1393 C CA . THR A 1 184 ? 14.813 -14.372 -6.344 1.00 95.38 184 THR A CA 1
ATOM 1394 C C . THR A 1 184 ? 14.778 -12.925 -6.833 1.00 95.38 184 THR A C 1
ATOM 1396 O O . THR A 1 184 ? 15.197 -12.658 -7.962 1.00 95.38 184 THR A O 1
ATOM 1399 N N . VAL A 1 185 ? 14.395 -11.979 -5.969 1.00 97.12 185 VAL A N 1
ATOM 1400 C CA . VAL A 1 185 ? 14.415 -10.536 -6.272 1.00 97.12 185 VAL A CA 1
ATOM 1401 C C . VAL A 1 185 ? 15.841 -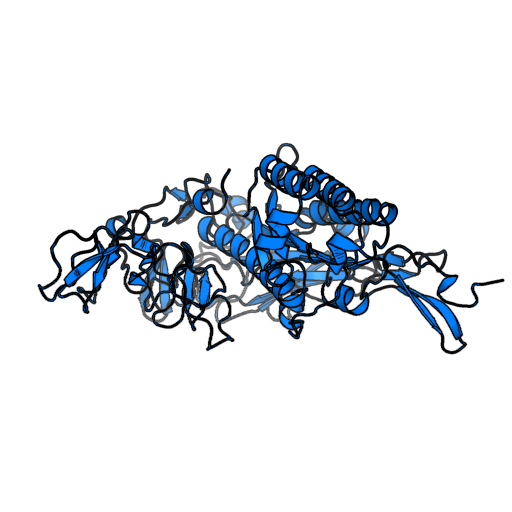10.056 -6.582 1.00 97.12 185 VAL A C 1
ATOM 1403 O O . VAL A 1 185 ? 16.076 -9.443 -7.625 1.00 97.12 185 VAL A O 1
ATOM 1406 N N . ASP A 1 186 ? 16.821 -10.405 -5.738 1.00 97.38 186 ASP A N 1
ATOM 1407 C CA . ASP A 1 186 ? 18.240 -10.083 -5.955 1.00 97.38 186 ASP A CA 1
ATOM 1408 C C . ASP A 1 186 ? 18.767 -10.658 -7.276 1.00 97.38 186 ASP A C 1
ATOM 1410 O O . ASP A 1 186 ? 19.462 -9.974 -8.030 1.00 97.38 186 ASP A O 1
ATOM 1414 N N . SER A 1 187 ? 18.405 -11.904 -7.594 1.00 97.62 187 SER A N 1
ATOM 1415 C CA . SER A 1 187 ? 18.810 -12.562 -8.841 1.00 97.62 187 SER A CA 1
ATOM 1416 C C . SER A 1 187 ? 18.214 -11.879 -10.073 1.00 97.62 187 SER A C 1
ATOM 1418 O O . SER A 1 187 ? 18.896 -11.747 -11.093 1.00 97.62 187 SER A O 1
ATOM 1420 N N . ALA A 1 188 ? 16.961 -11.428 -9.987 1.00 97.12 188 ALA A N 1
ATOM 1421 C CA . ALA A 1 188 ? 16.289 -10.706 -11.060 1.00 97.12 188 ALA A CA 1
ATOM 1422 C C . ALA A 1 188 ? 16.935 -9.334 -11.307 1.00 97.12 188 ALA A C 1
ATOM 1424 O O . ALA A 1 188 ? 17.193 -8.982 -12.460 1.00 97.12 188 ALA A O 1
ATOM 1425 N N . LEU A 1 189 ? 17.272 -8.598 -10.242 1.00 97.56 189 LEU A N 1
ATOM 1426 C CA . LEU A 1 189 ? 18.029 -7.346 -10.327 1.00 97.56 189 LEU A CA 1
ATOM 1427 C C . LEU A 1 189 ? 19.434 -7.579 -10.900 1.00 97.56 189 LEU A C 1
ATOM 1429 O O . LEU A 1 189 ? 19.846 -6.894 -11.832 1.00 97.56 189 LEU A O 1
ATOM 1433 N N . ALA A 1 190 ? 20.156 -8.600 -10.432 1.00 97.19 190 ALA A N 1
ATOM 1434 C CA . ALA A 1 190 ? 21.472 -8.947 -10.970 1.00 97.19 190 ALA A CA 1
ATOM 1435 C C . ALA A 1 190 ? 21.433 -9.240 -12.484 1.00 97.19 190 ALA A C 1
ATOM 1437 O O . ALA A 1 190 ? 22.398 -8.951 -13.197 1.00 97.19 190 ALA A O 1
ATOM 1438 N N . ALA A 1 191 ? 20.321 -9.785 -12.993 1.00 97.00 191 ALA A N 1
ATOM 1439 C CA . ALA A 1 191 ? 20.123 -9.984 -14.425 1.00 97.00 191 ALA A CA 1
ATOM 1440 C C . ALA A 1 191 ? 19.996 -8.653 -15.190 1.00 97.00 191 ALA A C 1
ATOM 1442 O O . ALA A 1 191 ? 20.613 -8.529 -16.248 1.00 97.00 191 ALA A O 1
ATOM 1443 N N . ILE A 1 192 ? 19.303 -7.647 -14.635 1.00 95.56 192 ILE A N 1
ATOM 1444 C CA . ILE A 1 192 ? 19.229 -6.290 -15.216 1.00 95.56 192 ILE A CA 1
ATOM 1445 C C . ILE A 1 192 ? 20.626 -5.667 -15.301 1.00 95.56 192 ILE A C 1
ATOM 1447 O O . ILE A 1 192 ? 21.011 -5.154 -16.351 1.00 95.56 192 ILE A O 1
ATOM 1451 N N . ALA A 1 193 ? 21.411 -5.748 -14.221 1.00 93.88 193 ALA A N 1
ATOM 1452 C CA . ALA A 1 193 ? 22.772 -5.206 -14.195 1.00 93.88 193 ALA A CA 1
ATOM 1453 C C . ALA A 1 193 ? 23.693 -5.871 -15.235 1.00 93.88 193 ALA A C 1
ATOM 1455 O O . ALA A 1 193 ? 24.605 -5.234 -15.766 1.00 93.88 193 ALA A O 1
ATOM 1456 N N . ALA A 1 194 ? 23.473 -7.158 -15.522 1.00 95.75 194 ALA A N 1
ATOM 1457 C CA . ALA A 1 194 ? 24.262 -7.910 -16.491 1.00 95.75 194 ALA A CA 1
ATOM 1458 C C . ALA A 1 194 ? 23.872 -7.608 -17.949 1.00 95.75 194 ALA A C 1
ATOM 1460 O O . ALA A 1 194 ? 24.758 -7.505 -18.803 1.00 95.75 194 ALA A O 1
ATOM 1461 N N . ASP A 1 195 ? 22.573 -7.506 -18.234 1.00 94.75 195 ASP A N 1
ATOM 1462 C CA . ASP A 1 195 ? 22.027 -7.168 -19.549 1.00 94.75 195 ASP A CA 1
ATOM 1463 C C . ASP A 1 195 ? 20.626 -6.545 -19.399 1.00 94.75 195 ASP A C 1
ATOM 1465 O O . ASP A 1 195 ? 19.665 -7.273 -19.140 1.00 94.75 195 ASP A O 1
ATOM 1469 N N . PRO A 1 196 ? 20.469 -5.221 -19.585 1.00 93.19 196 PRO A N 1
ATOM 1470 C CA . PRO A 1 196 ? 19.172 -4.566 -19.446 1.00 93.19 196 PRO A CA 1
ATOM 1471 C C . PRO A 1 196 ? 18.264 -4.739 -20.672 1.00 93.19 196 PRO A C 1
ATOM 1473 O O . PRO A 1 196 ? 17.069 -4.469 -20.588 1.00 93.19 196 PRO A O 1
ATOM 1476 N N . ALA A 1 197 ? 18.774 -5.203 -21.819 1.00 94.12 197 ALA A N 1
ATOM 1477 C CA . ALA A 1 197 ? 17.985 -5.263 -23.052 1.00 94.12 197 ALA A CA 1
ATOM 1478 C C . ALA A 1 197 ? 16.676 -6.082 -22.938 1.00 94.12 197 ALA A C 1
ATOM 1480 O O . ALA A 1 197 ? 15.669 -5.649 -23.506 1.00 94.12 197 ALA A O 1
ATOM 1481 N N . PRO A 1 198 ? 16.627 -7.225 -22.219 1.00 95.50 198 PRO A N 1
ATOM 1482 C CA . PRO A 1 198 ? 15.385 -7.967 -22.016 1.00 95.50 198 PRO A CA 1
ATOM 1483 C C . PRO A 1 198 ? 14.323 -7.182 -21.241 1.00 95.50 198 PRO A C 1
ATOM 1485 O O . PRO A 1 198 ? 13.157 -7.234 -21.622 1.00 95.50 198 PRO A O 1
ATOM 1488 N N . VAL A 1 199 ? 14.708 -6.442 -20.193 1.00 94.62 199 VAL A N 1
ATOM 1489 C CA . VAL A 1 199 ? 13.747 -5.663 -19.393 1.00 94.62 199 VAL A CA 1
ATOM 1490 C C . VAL A 1 199 ? 13.296 -4.394 -20.105 1.00 94.62 199 VAL A C 1
ATOM 1492 O O . VAL A 1 199 ? 12.121 -4.057 -20.040 1.00 94.62 199 VAL A O 1
ATOM 1495 N N . VAL A 1 200 ? 14.175 -3.759 -20.884 1.00 95.19 200 VAL A N 1
ATOM 1496 C CA . VAL A 1 200 ? 13.797 -2.639 -21.762 1.00 95.19 200 VAL A CA 1
ATOM 1497 C C . VAL A 1 200 ? 12.751 -3.088 -22.787 1.00 95.19 200 VAL A C 1
ATOM 1499 O O . VAL A 1 200 ? 11.775 -2.387 -23.033 1.00 95.19 200 VAL A O 1
ATOM 1502 N N . LEU A 1 201 ? 12.921 -4.275 -23.382 1.00 94.19 201 LEU A N 1
ATOM 1503 C CA . LEU A 1 201 ? 11.939 -4.826 -24.320 1.00 94.19 201 LEU A CA 1
ATOM 1504 C C . LEU A 1 201 ? 10.610 -5.166 -23.631 1.00 94.19 201 LEU A C 1
ATOM 1506 O O . LEU A 1 201 ? 9.553 -4.936 -24.217 1.00 94.19 201 LEU A O 1
ATOM 1510 N N . LEU A 1 202 ? 10.666 -5.712 -22.413 1.00 93.06 202 LEU A N 1
ATOM 1511 C CA . LEU A 1 202 ? 9.484 -5.997 -21.600 1.00 93.06 202 LEU A CA 1
ATOM 1512 C C . LEU A 1 202 ? 8.686 -4.714 -21.306 1.00 93.06 202 LEU A C 1
ATOM 1514 O O . LEU A 1 202 ? 7.466 -4.722 -21.410 1.00 93.06 202 LEU A O 1
ATOM 1518 N N . ALA A 1 203 ? 9.381 -3.606 -21.044 1.00 93.56 203 ALA A N 1
ATOM 1519 C CA . ALA A 1 203 ? 8.820 -2.281 -20.783 1.00 93.56 203 ALA A CA 1
ATOM 1520 C C . ALA A 1 203 ? 8.395 -1.501 -22.052 1.00 93.56 203 ALA A C 1
ATOM 1522 O O . ALA A 1 203 ? 8.361 -0.270 -22.066 1.00 93.56 203 ALA A O 1
ATOM 1523 N N . GLY A 1 204 ? 8.118 -2.194 -23.160 1.00 88.88 204 GLY A N 1
ATOM 1524 C CA . GLY A 1 204 ? 7.641 -1.555 -24.391 1.00 88.88 204 GLY A CA 1
ATOM 1525 C C . GLY A 1 204 ? 8.720 -0.850 -25.224 1.00 88.88 204 GLY A C 1
ATOM 1526 O O . GLY A 1 204 ? 8.371 -0.131 -26.163 1.00 88.88 204 GLY A O 1
ATOM 1527 N N . ASN A 1 205 ? 10.005 -1.135 -24.971 1.00 90.06 205 ASN A N 1
ATOM 1528 C CA . ASN A 1 205 ? 11.217 -0.455 -25.468 1.00 90.06 205 ASN A CA 1
ATOM 1529 C C . ASN A 1 205 ? 11.570 0.836 -24.704 1.00 90.06 205 ASN A C 1
ATOM 1531 O O . ASN A 1 205 ? 10.760 1.378 -23.960 1.00 90.06 205 ASN A O 1
ATOM 1535 N N . GLY A 1 206 ? 12.802 1.320 -24.910 1.00 89.06 206 GLY A N 1
ATOM 1536 C CA . GLY A 1 206 ? 13.357 2.485 -24.212 1.00 89.06 206 GLY A CA 1
ATOM 1537 C C . GLY A 1 206 ? 13.064 3.842 -24.861 1.00 89.06 206 GLY A C 1
ATOM 1538 O O . GLY A 1 206 ? 13.389 4.867 -24.277 1.00 89.06 206 GLY A O 1
ATOM 1539 N N . ASP A 1 207 ? 12.443 3.900 -26.044 1.00 92.50 207 ASP A N 1
ATOM 1540 C CA . ASP A 1 207 ? 12.201 5.151 -26.786 1.00 92.50 207 ASP A CA 1
ATOM 1541 C C . ASP A 1 207 ? 10.955 5.930 -26.312 1.00 92.50 207 ASP A C 1
ATOM 1543 O O . ASP A 1 207 ? 10.237 6.521 -27.123 1.00 92.50 207 ASP A O 1
ATOM 1547 N N . GLY A 1 208 ? 10.688 5.894 -25.008 1.00 93.06 208 GLY A N 1
ATOM 1548 C CA . GLY A 1 208 ? 9.683 6.691 -24.312 1.00 93.06 208 GLY A CA 1
ATOM 1549 C C . GLY A 1 208 ? 9.627 6.349 -22.823 1.00 93.06 208 GLY A C 1
ATOM 1550 O O . GLY A 1 208 ? 10.173 5.323 -22.407 1.00 93.06 208 GLY A O 1
ATOM 1551 N N . THR A 1 209 ? 8.950 7.205 -22.059 1.00 95.19 209 THR A N 1
ATOM 1552 C CA . THR A 1 209 ? 8.837 7.107 -20.598 1.00 95.19 209 THR A CA 1
ATOM 1553 C C . THR A 1 209 ? 7.389 7.324 -20.167 1.00 95.19 209 THR A C 1
ATOM 1555 O O . THR A 1 209 ? 6.837 8.405 -20.350 1.00 95.19 209 THR A O 1
ATOM 1558 N N . ASP A 1 210 ? 6.771 6.282 -19.629 1.00 95.88 210 ASP A N 1
ATOM 1559 C CA . ASP A 1 210 ? 5.375 6.225 -19.197 1.00 95.88 210 ASP A CA 1
ATOM 1560 C C . ASP A 1 210 ? 5.302 6.285 -17.669 1.00 95.88 210 ASP A C 1
ATOM 1562 O O . ASP A 1 210 ? 4.965 5.319 -16.983 1.00 95.88 210 ASP A O 1
ATOM 1566 N N . LEU A 1 211 ? 5.781 7.407 -17.127 1.00 97.56 211 LEU A N 1
ATOM 1567 C CA . LEU A 1 211 ? 6.008 7.570 -15.694 1.00 97.56 211 LEU A CA 1
ATOM 1568 C C . LEU A 1 211 ? 4.687 7.639 -14.932 1.00 97.56 211 LEU A C 1
ATOM 1570 O O . LEU A 1 211 ? 4.579 7.077 -13.844 1.00 97.56 211 LEU A O 1
ATOM 1574 N N . TYR A 1 212 ? 3.692 8.338 -15.476 1.00 97.31 212 TYR A N 1
ATOM 1575 C CA . TYR A 1 212 ? 2.430 8.530 -14.766 1.00 97.31 212 TYR A CA 1
ATOM 1576 C C . TYR A 1 212 ? 1.675 7.209 -14.616 1.00 97.31 212 TYR A C 1
ATOM 1578 O O . TYR A 1 212 ? 1.380 6.836 -13.482 1.00 97.31 212 TYR A O 1
ATOM 1586 N N . ASP A 1 213 ? 1.525 6.425 -15.686 1.00 94.75 213 ASP A N 1
ATOM 1587 C CA . ASP A 1 213 ? 0.924 5.088 -15.602 1.00 94.75 213 ASP A CA 1
ATOM 1588 C C . ASP A 1 213 ? 1.740 4.166 -14.674 1.00 94.75 213 ASP A C 1
ATOM 1590 O O . ASP A 1 213 ? 1.177 3.357 -13.935 1.00 94.75 213 ASP A O 1
ATOM 1594 N N . ALA A 1 214 ? 3.074 4.303 -14.641 1.00 97.56 214 ALA A N 1
ATOM 1595 C CA . ALA A 1 214 ? 3.926 3.520 -13.743 1.00 97.56 214 ALA A CA 1
ATOM 1596 C C . ALA A 1 214 ? 3.667 3.824 -12.259 1.00 97.56 214 ALA A C 1
ATOM 1598 O O . ALA A 1 214 ? 3.690 2.909 -11.431 1.00 97.56 214 ALA A O 1
ATOM 1599 N N . VAL A 1 215 ? 3.400 5.089 -11.918 1.00 98.31 215 VAL A N 1
ATOM 1600 C CA . VAL A 1 215 ? 3.030 5.507 -10.557 1.00 98.31 215 VAL A CA 1
ATOM 1601 C C . VAL A 1 215 ? 1.669 4.930 -10.173 1.00 98.31 215 VAL A C 1
ATOM 1603 O O . VAL A 1 215 ? 1.553 4.320 -9.107 1.00 98.31 215 VAL A O 1
ATOM 1606 N N . GLU A 1 216 ? 0.665 5.076 -11.040 1.00 96.00 216 GLU A N 1
ATOM 1607 C CA . GLU A 1 216 ? -0.695 4.575 -10.799 1.00 96.00 216 GLU A CA 1
ATOM 1608 C C . GLU A 1 216 ? -0.691 3.051 -10.614 1.00 96.00 216 GLU A C 1
ATOM 1610 O O . GLU A 1 216 ? -1.177 2.534 -9.603 1.00 96.00 216 GLU A O 1
ATOM 1615 N N . ILE A 1 217 ? -0.029 2.325 -11.522 1.00 95.12 217 ILE A N 1
ATOM 1616 C CA . ILE A 1 217 ? 0.121 0.868 -11.446 1.00 95.12 217 ILE A CA 1
ATOM 1617 C C . ILE A 1 217 ? 0.895 0.469 -10.188 1.00 95.12 217 ILE A C 1
ATOM 1619 O O . ILE A 1 217 ? 0.483 -0.453 -9.488 1.00 95.12 217 ILE A O 1
ATOM 1623 N N . GLY A 1 218 ? 1.988 1.152 -9.839 1.00 97.81 218 GLY A N 1
ATOM 1624 C CA . GLY A 1 218 ? 2.734 0.860 -8.613 1.00 97.81 218 GLY A CA 1
ATOM 1625 C C . GLY A 1 218 ? 1.862 0.961 -7.355 1.00 97.81 218 GLY A C 1
ATOM 1626 O O . GLY A 1 218 ? 1.910 0.082 -6.485 1.00 97.81 218 GLY A O 1
ATOM 1627 N N . ILE A 1 219 ? 1.019 1.994 -7.276 1.00 97.88 219 ILE A N 1
ATOM 1628 C CA . ILE A 1 219 ? 0.065 2.198 -6.180 1.00 97.88 219 ILE A CA 1
ATOM 1629 C C . ILE A 1 219 ? -0.993 1.094 -6.162 1.00 97.88 219 ILE A C 1
ATOM 1631 O O . ILE A 1 219 ? -1.184 0.460 -5.119 1.00 97.88 219 ILE A O 1
ATOM 1635 N N . ASP A 1 220 ? -1.643 0.831 -7.294 1.00 95.12 220 ASP A N 1
ATOM 1636 C CA . ASP A 1 220 ? -2.743 -0.130 -7.377 1.00 95.12 220 ASP A CA 1
ATOM 1637 C C . ASP A 1 220 ? -2.278 -1.566 -7.158 1.00 95.12 220 ASP A C 1
ATOM 1639 O O . ASP A 1 220 ? -2.951 -2.334 -6.475 1.00 95.12 220 ASP A O 1
ATOM 1643 N N . ARG A 1 221 ? -1.096 -1.945 -7.655 1.00 94.81 221 ARG A N 1
ATOM 1644 C CA . ARG A 1 221 ? -0.542 -3.295 -7.463 1.00 94.81 221 ARG A CA 1
ATOM 1645 C C . ARG A 1 221 ? -0.120 -3.537 -6.017 1.00 94.81 221 ARG A C 1
ATOM 1647 O O . ARG A 1 221 ? -0.322 -4.635 -5.495 1.00 94.81 221 ARG A O 1
ATOM 1654 N N . THR A 1 222 ? 0.370 -2.501 -5.337 1.00 97.56 222 THR A N 1
ATOM 1655 C CA . THR A 1 222 ? 0.647 -2.556 -3.894 1.00 97.56 222 THR A CA 1
ATOM 1656 C C . THR A 1 222 ? -0.643 -2.616 -3.077 1.00 97.56 222 THR A C 1
ATOM 1658 O O . THR A 1 222 ? -0.726 -3.374 -2.113 1.00 97.56 222 THR A O 1
ATOM 1661 N N . GLN A 1 223 ? -1.675 -1.856 -3.457 1.00 95.50 223 GLN A N 1
ATOM 1662 C CA . GLN A 1 223 ? -2.975 -1.910 -2.785 1.00 95.50 223 GLN A CA 1
ATOM 1663 C C . GLN A 1 223 ? -3.641 -3.278 -2.969 1.00 95.50 223 GLN A C 1
ATOM 1665 O O . GLN A 1 223 ? -4.050 -3.904 -1.994 1.00 95.50 223 GLN A O 1
ATOM 1670 N N . ARG A 1 224 ? -3.657 -3.784 -4.204 1.00 93.44 224 ARG A N 1
ATOM 1671 C CA . ARG A 1 224 ? -4.182 -5.099 -4.577 1.00 93.44 224 ARG A CA 1
ATOM 1672 C C . ARG A 1 224 ? -3.659 -6.202 -3.666 1.00 93.44 224 ARG A C 1
ATOM 1674 O O . ARG A 1 224 ? -4.451 -6.986 -3.149 1.00 93.44 224 ARG A O 1
ATOM 1681 N N . ILE A 1 225 ? -2.339 -6.307 -3.486 1.00 94.50 225 ILE A N 1
ATOM 1682 C CA . ILE A 1 225 ? -1.773 -7.430 -2.726 1.00 94.50 225 ILE A CA 1
ATOM 1683 C C . ILE A 1 225 ? -2.144 -7.350 -1.239 1.00 94.50 225 ILE A C 1
ATOM 1685 O O . ILE A 1 225 ? -2.408 -8.374 -0.610 1.00 94.50 225 ILE A O 1
ATOM 1689 N N . ARG A 1 226 ? -2.261 -6.131 -0.697 1.00 94.44 226 ARG A N 1
ATOM 1690 C CA . ARG A 1 226 ? -2.719 -5.885 0.675 1.00 94.44 226 ARG A CA 1
ATOM 1691 C C . ARG A 1 226 ? -4.193 -6.233 0.845 1.00 94.44 226 ARG A C 1
ATOM 1693 O O . ARG A 1 226 ? -4.539 -6.893 1.822 1.00 94.44 226 ARG A O 1
ATOM 1700 N N . ASP A 1 227 ? -5.036 -5.872 -0.118 1.00 90.88 227 ASP A N 1
ATOM 1701 C CA . ASP A 1 227 ? -6.461 -6.218 -0.125 1.00 90.88 227 ASP A CA 1
ATOM 1702 C C . ASP A 1 227 ? -6.668 -7.734 -0.200 1.00 90.88 227 ASP A C 1
ATOM 1704 O O . ASP A 1 227 ? -7.508 -8.292 0.508 1.00 90.88 227 ASP A O 1
ATOM 1708 N N . LEU A 1 228 ? -5.865 -8.426 -1.015 1.00 89.81 228 LEU A N 1
ATOM 1709 C CA . LEU A 1 228 ? -5.855 -9.887 -1.077 1.00 89.81 228 LEU A CA 1
ATOM 1710 C C . LEU A 1 228 ? -5.402 -10.497 0.258 1.00 89.81 228 LEU A C 1
ATOM 1712 O O . LEU A 1 228 ? -6.047 -11.430 0.747 1.00 89.81 228 LEU A O 1
ATOM 1716 N N . ARG A 1 229 ? -4.350 -9.957 0.893 1.00 91.94 229 ARG A N 1
ATOM 1717 C CA . ARG A 1 229 ? -3.887 -10.429 2.209 1.00 91.94 229 ARG A CA 1
ATOM 1718 C C . ARG A 1 229 ? -4.949 -10.229 3.286 1.00 91.94 229 ARG A C 1
ATOM 1720 O O . ARG A 1 229 ? -5.223 -11.136 4.073 1.00 91.94 229 ARG A O 1
ATOM 1727 N N . ASP A 1 230 ? -5.593 -9.072 3.319 1.00 89.06 230 ASP A N 1
ATOM 1728 C CA . ASP A 1 230 ? -6.697 -8.804 4.235 1.00 89.06 230 ASP A CA 1
ATOM 1729 C C . ASP A 1 230 ? -7.875 -9.760 3.959 1.00 89.06 230 ASP A C 1
ATOM 1731 O O . ASP A 1 230 ? -8.424 -10.377 4.880 1.00 89.06 230 ASP A O 1
ATOM 1735 N N . ALA A 1 231 ? -8.231 -9.980 2.692 1.00 84.50 231 ALA A N 1
ATOM 1736 C CA . ALA A 1 231 ? -9.302 -10.893 2.305 1.00 84.50 231 ALA A CA 1
ATOM 1737 C C . ALA A 1 231 ? -9.050 -12.343 2.752 1.00 84.50 231 ALA A C 1
ATOM 1739 O O . ALA A 1 231 ? -9.967 -12.953 3.304 1.00 84.50 231 ALA A O 1
ATOM 1740 N N . VAL A 1 232 ? -7.837 -12.881 2.577 1.00 86.75 232 VAL A N 1
ATOM 1741 C CA . VAL A 1 232 ? -7.493 -14.272 2.944 1.00 86.75 232 VAL A CA 1
ATOM 1742 C C . VAL A 1 232 ? -7.319 -14.459 4.453 1.00 86.75 232 VAL A C 1
ATOM 1744 O O . VAL A 1 232 ? -7.605 -15.531 4.986 1.00 86.75 232 VAL A O 1
ATOM 1747 N N . THR A 1 233 ? -6.909 -13.409 5.171 1.00 90.12 233 THR A N 1
ATOM 1748 C CA . THR A 1 233 ? -6.692 -13.452 6.628 1.00 90.12 233 THR A CA 1
ATOM 1749 C C . THR A 1 233 ? -7.882 -12.951 7.442 1.00 90.12 233 THR A C 1
ATOM 1751 O O . THR A 1 233 ? -7.863 -13.064 8.664 1.00 90.12 233 THR A O 1
ATOM 1754 N N . TRP A 1 234 ? -8.920 -12.406 6.798 1.00 86.75 234 TRP A N 1
ATOM 1755 C CA . TRP A 1 234 ? -10.059 -11.745 7.452 1.00 86.75 234 TRP A CA 1
ATOM 1756 C C . TRP A 1 234 ? -9.638 -10.583 8.370 1.00 86.75 234 TRP A C 1
ATOM 1758 O O . TRP A 1 234 ? -10.171 -10.425 9.468 1.00 86.75 234 TRP A O 1
ATOM 1768 N N . GLY A 1 235 ? -8.648 -9.796 7.941 1.00 88.31 235 GLY A N 1
ATOM 1769 C CA . GLY A 1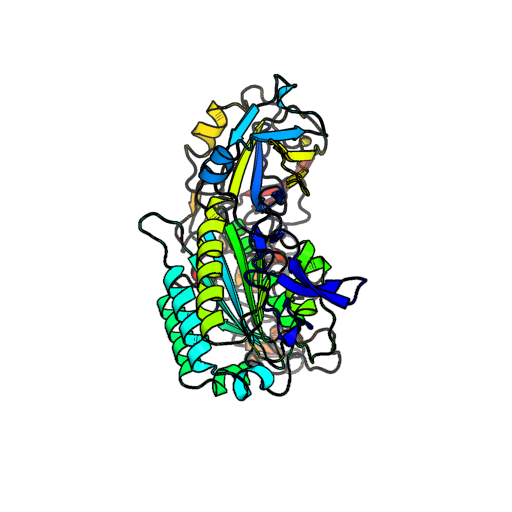 235 ? -8.046 -8.733 8.753 1.00 88.31 235 GLY A CA 1
ATOM 1770 C C . GLY A 1 235 ? -7.165 -9.260 9.883 1.00 88.31 235 GLY A C 1
ATOM 1771 O O . GLY A 1 235 ? -6.720 -8.495 10.735 1.00 88.31 235 GLY A O 1
ATOM 1772 N N . GLY A 1 236 ? -6.894 -10.564 9.912 1.00 91.69 236 GLY A N 1
ATOM 1773 C CA . GLY A 1 236 ? -6.053 -11.198 10.917 1.00 91.69 236 GLY A CA 1
ATOM 1774 C C . GLY A 1 236 ? -4.601 -10.729 10.899 1.00 91.69 236 GLY A C 1
ATOM 1775 O O . GLY A 1 236 ? -3.921 -10.846 11.915 1.00 91.69 236 GLY A O 1
ATOM 1776 N N . VAL A 1 237 ? -4.165 -10.155 9.778 1.00 93.75 237 VAL A N 1
ATOM 1777 C CA . VAL A 1 237 ? -2.845 -9.556 9.583 1.00 93.75 237 VAL A CA 1
ATOM 1778 C C . VAL A 1 237 ? -2.997 -8.079 9.251 1.00 93.75 237 VAL A C 1
ATOM 1780 O O . VAL A 1 237 ? -3.856 -7.693 8.456 1.00 93.75 237 VAL A O 1
ATOM 1783 N N . LEU A 1 238 ? -2.156 -7.255 9.870 1.00 95.88 238 LEU A N 1
ATOM 1784 C CA . LEU A 1 238 ? -2.005 -5.845 9.530 1.00 95.88 238 LEU A CA 1
ATOM 1785 C C . LEU A 1 238 ? -0.948 -5.713 8.436 1.00 95.88 238 LEU A C 1
ATOM 1787 O O . LEU A 1 238 ? 0.068 -6.403 8.476 1.00 95.88 238 LEU A O 1
ATOM 1791 N N . THR A 1 239 ? -1.178 -4.834 7.463 1.00 95.81 239 THR A N 1
ATOM 1792 C CA . THR A 1 239 ? -0.260 -4.660 6.331 1.00 95.81 239 THR A CA 1
ATOM 1793 C C . THR A 1 239 ? 0.076 -3.194 6.109 1.00 95.81 239 THR A C 1
ATOM 1795 O O . THR A 1 239 ? -0.801 -2.331 6.184 1.00 95.81 239 THR A O 1
ATOM 1798 N N . ALA A 1 240 ? 1.329 -2.912 5.765 1.00 95.56 240 ALA A N 1
ATOM 1799 C CA . ALA A 1 240 ? 1.792 -1.615 5.293 1.00 95.56 240 ALA A CA 1
ATOM 1800 C C . ALA A 1 240 ? 2.333 -1.754 3.865 1.00 95.56 240 ALA A C 1
ATOM 1802 O O . ALA A 1 240 ? 3.036 -2.709 3.547 1.00 95.56 240 ALA A O 1
ATOM 1803 N N . GLY A 1 241 ? 1.990 -0.805 2.995 1.00 97.00 241 GLY A N 1
ATOM 1804 C CA . GLY A 1 241 ? 2.457 -0.781 1.610 1.00 97.00 241 GLY A CA 1
ATOM 1805 C C . GLY A 1 241 ? 3.399 0.385 1.356 1.00 97.00 241 GLY A C 1
ATOM 1806 O O . GLY A 1 241 ? 3.158 1.479 1.864 1.00 97.00 241 GLY A O 1
ATOM 1807 N N . THR A 1 242 ? 4.433 0.173 0.548 1.00 98.06 242 THR A N 1
ATOM 1808 C CA . THR A 1 242 ? 5.348 1.222 0.086 1.00 98.06 242 THR A CA 1
ATOM 1809 C C . THR A 1 242 ? 5.653 1.057 -1.396 1.00 98.06 242 THR A C 1
ATOM 1811 O O . THR A 1 242 ? 6.011 -0.027 -1.843 1.00 98.06 242 THR A O 1
ATOM 1814 N N . VAL A 1 243 ? 5.544 2.146 -2.148 1.00 98.56 243 VAL A N 1
ATOM 1815 C CA . VAL A 1 243 ? 5.923 2.244 -3.557 1.00 98.56 243 VAL A CA 1
ATOM 1816 C C . VAL A 1 243 ? 7.160 3.126 -3.643 1.00 98.56 243 VAL A C 1
ATOM 1818 O O . VAL A 1 243 ? 7.139 4.259 -3.164 1.00 98.56 243 VAL A O 1
ATOM 1821 N N . VAL A 1 244 ? 8.231 2.610 -4.240 1.00 98.38 244 VAL A N 1
ATOM 1822 C CA . VAL A 1 244 ? 9.467 3.357 -4.492 1.00 98.38 244 VAL A CA 1
ATOM 1823 C C . VAL A 1 244 ? 9.640 3.502 -5.998 1.00 98.38 244 VAL A C 1
ATOM 1825 O O . VAL A 1 244 ? 9.868 2.514 -6.696 1.00 98.38 244 VAL A O 1
ATOM 1828 N N . ILE A 1 245 ? 9.530 4.731 -6.492 1.00 98.44 245 ILE A N 1
ATOM 1829 C CA . ILE A 1 245 ? 9.648 5.075 -7.907 1.00 98.44 245 ILE A CA 1
ATOM 1830 C C . ILE A 1 245 ? 11.056 5.595 -8.171 1.00 98.44 245 ILE A C 1
ATOM 1832 O O . ILE A 1 245 ? 11.484 6.562 -7.550 1.00 98.44 245 ILE A O 1
ATOM 1836 N N . VAL A 1 246 ? 11.777 4.970 -9.096 1.00 97.50 246 VAL A N 1
ATOM 1837 C CA . VAL A 1 246 ? 13.156 5.322 -9.451 1.00 97.50 246 VAL A CA 1
ATOM 1838 C C . VAL A 1 246 ? 13.190 5.752 -10.910 1.00 97.50 246 VAL A C 1
ATOM 1840 O O . VAL A 1 246 ? 13.006 4.917 -11.789 1.00 97.50 246 VAL A O 1
ATOM 1843 N N . THR A 1 247 ? 13.394 7.045 -11.165 1.00 96.38 247 THR A N 1
ATOM 1844 C CA . THR A 1 247 ? 13.237 7.661 -12.497 1.00 96.38 247 THR A CA 1
ATOM 1845 C C . THR A 1 247 ? 13.987 8.987 -12.600 1.00 96.38 247 THR A C 1
ATOM 1847 O O . THR A 1 247 ? 14.450 9.526 -11.598 1.00 96.38 247 THR A O 1
ATOM 1850 N N . ASP A 1 248 ? 14.116 9.550 -13.798 1.00 93.38 248 ASP A N 1
ATOM 1851 C CA . ASP A 1 248 ? 14.569 10.934 -13.970 1.00 93.38 248 ASP A CA 1
ATOM 1852 C C . ASP A 1 248 ? 13.436 11.977 -13.825 1.00 93.38 248 ASP A C 1
ATOM 1854 O O . ASP A 1 248 ? 13.707 13.176 -13.772 1.00 93.38 248 ASP A O 1
ATOM 1858 N N . GLY A 1 249 ? 12.182 11.532 -13.696 1.00 93.31 249 GLY A N 1
ATOM 1859 C CA . GLY A 1 249 ? 11.014 12.378 -13.442 1.00 93.31 249 GLY A CA 1
ATOM 1860 C C . GLY A 1 249 ? 10.318 12.893 -14.703 1.00 93.31 249 GLY A C 1
ATOM 1861 O O . GLY A 1 249 ? 9.286 13.549 -14.583 1.00 93.31 249 GLY A O 1
ATOM 1862 N N . ASN A 1 250 ? 10.834 12.600 -15.900 1.00 94.19 250 ASN A N 1
ATOM 1863 C CA . ASN A 1 250 ? 10.217 13.048 -17.146 1.00 94.19 250 ASN A CA 1
ATOM 1864 C C . ASN A 1 250 ? 9.199 12.023 -17.657 1.00 94.19 250 ASN A C 1
ATOM 1866 O O . ASN A 1 250 ? 9.535 10.871 -17.912 1.00 94.19 250 ASN A O 1
ATOM 1870 N N . ASP A 1 251 ? 7.966 12.468 -17.889 1.00 94.75 251 ASP A N 1
ATOM 1871 C CA . ASP A 1 251 ? 6.956 11.697 -18.616 1.00 94.75 251 ASP A CA 1
ATOM 1872 C C . ASP A 1 251 ? 6.919 12.101 -20.104 1.00 94.75 251 ASP A C 1
ATOM 1874 O O . ASP A 1 251 ? 6.919 13.287 -20.451 1.00 94.75 251 ASP A O 1
ATOM 1878 N N . GLU A 1 252 ? 6.864 11.112 -20.998 1.00 93.44 252 GLU A N 1
ATOM 1879 C CA . GLU A 1 252 ? 6.724 11.285 -22.450 1.00 93.44 252 GLU A CA 1
ATOM 1880 C C . GLU A 1 252 ? 5.433 10.650 -23.014 1.00 93.44 252 GLU A C 1
ATOM 1882 O O . GLU A 1 252 ? 5.184 10.715 -24.227 1.00 93.44 252 GLU A O 1
ATOM 1887 N N . SER A 1 253 ? 4.585 10.063 -22.161 1.00 88.06 253 SER A N 1
ATOM 1888 C CA . SER A 1 253 ? 3.332 9.401 -22.558 1.00 88.06 253 SER A CA 1
ATOM 1889 C C . SER A 1 253 ? 2.265 10.399 -23.037 1.00 88.06 253 SER A C 1
ATOM 1891 O O . SER A 1 253 ? 1.419 10.069 -23.875 1.00 88.06 253 SER A O 1
ATOM 1893 N N . ASN A 1 254 ? 2.370 11.671 -22.622 1.00 86.81 254 ASN A N 1
ATOM 1894 C CA . ASN A 1 254 ? 1.318 12.701 -22.694 1.00 86.81 254 ASN A CA 1
ATOM 1895 C C . ASN A 1 254 ? 0.119 12.412 -21.776 1.00 86.81 254 ASN A C 1
ATOM 1897 O O . ASN A 1 254 ? -0.947 13.014 -21.969 1.00 86.81 254 ASN A O 1
ATOM 1901 N N . GLY A 1 255 ? 0.282 11.507 -20.811 1.00 86.50 255 GLY A N 1
ATOM 1902 C CA . GLY A 1 255 ? -0.663 11.294 -19.729 1.00 86.50 255 GLY A CA 1
ATOM 1903 C C . GLY A 1 255 ? -0.729 12.495 -18.786 1.00 86.50 255 GLY A C 1
ATOM 1904 O O . GLY A 1 255 ? -0.067 13.522 -18.965 1.00 86.50 255 GLY A O 1
ATOM 1905 N N . SER A 1 256 ? -1.557 12.372 -17.756 1.00 92.69 256 SER A N 1
ATOM 1906 C CA . SER A 1 256 ? -1.604 13.335 -16.660 1.00 92.69 256 SER A CA 1
ATOM 1907 C C . SER A 1 256 ? -1.478 12.599 -15.346 1.00 92.69 256 SER A C 1
ATOM 1909 O O . SER A 1 256 ? -2.239 11.668 -15.125 1.00 92.69 256 SER A O 1
ATOM 1911 N N . LEU A 1 257 ? -0.597 13.075 -14.472 1.00 95.31 257 LEU A N 1
ATOM 1912 C CA . LEU A 1 257 ? -0.444 12.532 -13.131 1.00 95.31 257 LEU A CA 1
ATOM 1913 C C . LEU A 1 257 ? -1.768 12.594 -12.348 1.00 95.31 257 LEU A C 1
ATOM 1915 O O . LEU A 1 257 ? -2.284 13.694 -12.103 1.00 95.31 257 LEU A O 1
ATOM 1919 N N . ASP A 1 258 ? -2.294 11.446 -11.913 1.00 95.88 258 ASP A N 1
ATOM 1920 C CA . ASP A 1 258 ? -3.426 11.403 -10.986 1.00 95.88 258 ASP A CA 1
ATOM 1921 C C . ASP A 1 258 ? -2.983 11.729 -9.550 1.00 95.88 258 ASP A C 1
ATOM 1923 O O . ASP A 1 258 ? -2.772 10.873 -8.685 1.00 95.88 258 ASP A O 1
ATOM 1927 N N . GLN A 1 259 ? -2.892 13.030 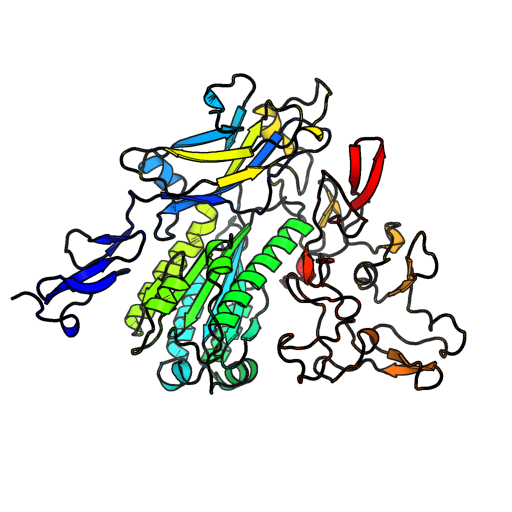-9.268 1.00 96.06 259 GLN A N 1
ATOM 1928 C CA . GLN A 1 259 ? -2.603 13.520 -7.921 1.00 96.06 259 GLN A CA 1
ATOM 1929 C C . GLN A 1 259 ? -3.638 13.041 -6.891 1.00 96.06 259 GLN A C 1
ATOM 1931 O O . GLN A 1 259 ? -3.311 12.897 -5.717 1.00 96.06 259 GLN A O 1
ATOM 1936 N N . ALA A 1 260 ? -4.890 12.788 -7.292 1.00 96.88 260 ALA A N 1
ATOM 1937 C CA . ALA A 1 260 ? -5.912 12.351 -6.351 1.00 96.88 260 ALA A CA 1
ATOM 1938 C C . ALA A 1 260 ? -5.637 10.927 -5.853 1.00 96.88 260 ALA A C 1
ATOM 1940 O O . ALA A 1 260 ? -5.842 10.670 -4.666 1.00 96.88 260 ALA A O 1
ATOM 1941 N N . GLN A 1 261 ? -5.142 10.032 -6.711 1.00 95.38 261 GLN A N 1
ATOM 1942 C CA . GLN A 1 261 ? -4.729 8.684 -6.313 1.00 95.38 261 GLN A CA 1
ATOM 1943 C C . GLN A 1 261 ? -3.517 8.722 -5.372 1.00 95.38 261 GLN A C 1
ATOM 1945 O O . GLN A 1 261 ? -3.529 8.056 -4.334 1.00 95.38 261 GLN A O 1
ATOM 1950 N N . ILE A 1 262 ? -2.515 9.559 -5.669 1.00 96.81 262 ILE A N 1
ATOM 1951 C CA . ILE A 1 262 ? -1.350 9.770 -4.791 1.00 96.81 262 ILE A CA 1
ATOM 1952 C C . ILE A 1 262 ? -1.780 10.336 -3.435 1.00 96.81 262 ILE A C 1
ATOM 1954 O O . ILE A 1 262 ? -1.335 9.864 -2.393 1.00 96.81 262 ILE A O 1
ATOM 1958 N N . ASP A 1 263 ? -2.677 11.318 -3.407 1.00 93.81 263 ASP A N 1
ATOM 1959 C CA . ASP A 1 263 ? -3.124 11.940 -2.159 1.00 93.81 263 ASP A CA 1
ATOM 1960 C C . ASP A 1 263 ? -3.994 10.992 -1.314 1.00 93.81 263 ASP A C 1
ATOM 1962 O O . ASP A 1 263 ? -3.978 11.071 -0.085 1.00 93.81 263 ASP A O 1
ATOM 1966 N N . GLN A 1 264 ? -4.752 10.092 -1.951 1.00 93.06 264 GLN A N 1
ATOM 1967 C CA . GLN A 1 264 ? -5.716 9.209 -1.282 1.00 93.06 264 GLN A CA 1
ATOM 1968 C C . GLN A 1 264 ? -5.163 7.828 -0.935 1.00 93.06 264 GLN A C 1
ATOM 1970 O O . GLN A 1 264 ? -5.731 7.163 -0.067 1.00 93.06 264 GLN A O 1
ATOM 1975 N N . THR A 1 265 ? -4.086 7.375 -1.582 1.00 95.06 265 THR A N 1
ATOM 1976 C CA . THR A 1 265 ? -3.561 6.035 -1.317 1.00 95.06 265 THR A CA 1
ATOM 1977 C C . THR A 1 265 ? -3.089 5.887 0.126 1.00 95.06 265 THR A C 1
ATOM 1979 O O . THR A 1 265 ? -2.414 6.753 0.691 1.00 95.06 265 THR A O 1
ATOM 1982 N N . ILE A 1 266 ? -3.417 4.745 0.725 1.00 94.31 266 ILE A N 1
ATOM 1983 C CA . ILE A 1 266 ? -2.938 4.358 2.052 1.00 94.31 266 ILE A CA 1
ATOM 1984 C C . ILE A 1 266 ? -1.526 3.756 2.010 1.00 94.31 266 ILE A C 1
ATOM 1986 O O . ILE A 1 266 ? -0.928 3.564 3.068 1.00 94.31 266 ILE A O 1
ATOM 1990 N N . ASN A 1 267 ? -0.973 3.484 0.822 1.00 96.38 267 ASN A N 1
ATOM 1991 C CA . ASN A 1 267 ? 0.432 3.109 0.642 1.00 96.38 267 ASN A CA 1
ATOM 1992 C C . ASN A 1 267 ? 1.333 4.330 0.849 1.00 96.38 267 ASN A C 1
ATOM 1994 O O . ASN A 1 267 ? 0.882 5.463 0.703 1.00 96.38 267 ASN A O 1
ATOM 1998 N N . ASN A 1 268 ? 2.594 4.132 1.220 1.00 96.56 268 ASN A N 1
ATOM 1999 C CA . ASN A 1 268 ? 3.596 5.189 1.127 1.00 96.56 268 ASN A CA 1
ATOM 2000 C C . ASN A 1 268 ? 4.070 5.320 -0.317 1.00 96.56 268 ASN A C 1
ATOM 2002 O O . ASN A 1 268 ? 4.254 4.299 -0.976 1.00 96.56 268 ASN A O 1
ATOM 2006 N N . VAL A 1 269 ? 4.292 6.542 -0.790 1.00 97.62 269 VAL A N 1
ATOM 2007 C CA . VAL A 1 269 ? 4.807 6.801 -2.139 1.00 97.62 269 VAL A CA 1
ATOM 2008 C C . VAL A 1 269 ? 6.079 7.629 -2.029 1.00 97.62 269 VAL A C 1
ATOM 2010 O O . VAL A 1 269 ? 6.048 8.770 -1.565 1.00 97.62 269 VAL A O 1
ATOM 2013 N N . ILE A 1 270 ? 7.195 7.025 -2.430 1.00 97.06 270 ILE A N 1
ATOM 2014 C CA . ILE A 1 270 ? 8.533 7.612 -2.403 1.00 97.06 270 ILE A CA 1
ATOM 2015 C C . ILE A 1 270 ? 9.057 7.704 -3.833 1.00 97.06 270 ILE A C 1
ATOM 2017 O O . ILE A 1 270 ? 8.945 6.745 -4.594 1.00 97.06 270 ILE A O 1
ATOM 2021 N N . SER A 1 271 ? 9.677 8.824 -4.189 1.00 96.81 271 SER A N 1
ATOM 2022 C CA . SER A 1 271 ? 10.319 9.016 -5.490 1.00 96.81 271 SER A CA 1
ATOM 2023 C C . SER A 1 271 ? 11.829 9.247 -5.346 1.00 96.81 271 SER A C 1
ATOM 2025 O O . SER A 1 271 ? 12.298 9.866 -4.389 1.00 96.81 271 SER A O 1
ATOM 2027 N N . ILE A 1 272 ? 12.608 8.729 -6.295 1.00 95.38 272 ILE A N 1
ATOM 2028 C CA . ILE A 1 272 ? 14.059 8.900 -6.388 1.00 95.38 272 ILE A CA 1
ATOM 2029 C C . ILE A 1 272 ? 14.399 9.406 -7.786 1.00 95.38 272 ILE A C 1
ATOM 2031 O O . ILE A 1 272 ? 14.229 8.690 -8.772 1.00 95.38 272 ILE A O 1
ATOM 2035 N N . GLY A 1 273 ? 14.921 10.627 -7.843 1.00 94.00 273 GLY A N 1
ATOM 2036 C CA . GLY A 1 273 ? 15.407 11.283 -9.046 1.00 94.00 273 GLY A CA 1
ATOM 2037 C C . GLY A 1 273 ? 16.827 10.874 -9.399 1.00 94.00 273 GLY A C 1
ATOM 2038 O O . GLY A 1 273 ? 17.763 11.261 -8.701 1.00 94.00 273 GLY A O 1
ATOM 2039 N N . ILE A 1 274 ? 16.998 10.147 -10.499 1.00 89.50 274 ILE A N 1
ATOM 2040 C CA . ILE A 1 274 ? 18.272 9.565 -10.940 1.00 89.50 274 ILE A CA 1
ATOM 2041 C C . ILE A 1 274 ? 18.736 10.135 -12.287 1.00 89.50 274 ILE A C 1
ATOM 2043 O O . ILE A 1 274 ? 18.678 9.471 -13.314 1.00 89.50 274 ILE A O 1
ATOM 2047 N N . SER A 1 275 ? 19.209 11.379 -12.319 1.00 84.31 275 SER A N 1
ATOM 2048 C CA . SER A 1 275 ? 19.824 11.966 -13.521 1.00 84.31 275 SER A CA 1
ATOM 2049 C C . SER A 1 275 ? 20.500 13.300 -13.203 1.00 84.31 275 SER A C 1
ATOM 2051 O O . SER A 1 275 ? 20.266 13.887 -12.152 1.00 84.31 275 SER A O 1
ATOM 2053 N N . ASP A 1 276 ? 21.306 13.832 -14.121 1.00 75.31 276 ASP A N 1
ATOM 2054 C CA . ASP A 1 276 ? 21.715 15.239 -14.084 1.00 75.31 276 ASP A CA 1
ATOM 2055 C C . ASP A 1 276 ? 20.608 16.194 -14.581 1.00 75.31 276 ASP A C 1
ATOM 2057 O O . ASP A 1 276 ? 20.684 17.400 -14.336 1.00 75.31 276 ASP A O 1
ATOM 2061 N N . ALA A 1 277 ? 19.573 15.663 -15.238 1.00 82.25 277 ALA A N 1
ATOM 2062 C CA . ALA A 1 277 ? 18.422 16.389 -15.773 1.00 82.25 277 ALA A CA 1
ATOM 2063 C C . ALA A 1 277 ? 17.100 15.904 -15.149 1.00 82.25 277 ALA A C 1
ATOM 2065 O O . ALA A 1 277 ? 16.208 15.429 -15.849 1.00 82.25 277 ALA A O 1
ATOM 2066 N N . VAL A 1 278 ? 17.002 16.010 -13.824 1.00 85.06 278 VAL A N 1
ATOM 2067 C CA . VAL A 1 278 ? 15.825 15.574 -13.065 1.00 85.06 278 VAL A CA 1
ATOM 2068 C C . VAL A 1 278 ? 14.702 16.615 -13.095 1.00 85.06 278 VAL A C 1
ATOM 2070 O O . VAL A 1 278 ? 14.961 17.805 -12.891 1.00 85.06 278 VAL A O 1
ATOM 2073 N N . ASP A 1 279 ? 13.462 16.162 -13.289 1.00 90.44 279 ASP A N 1
ATOM 2074 C CA . ASP A 1 279 ? 12.258 16.964 -13.034 1.00 90.44 279 ASP A CA 1
ATOM 2075 C C . ASP A 1 279 ? 11.845 16.866 -11.555 1.00 90.44 279 ASP A C 1
ATOM 2077 O O . ASP A 1 279 ? 11.050 16.020 -11.143 1.00 90.44 279 ASP A O 1
ATOM 2081 N N . ASP A 1 280 ? 12.430 17.743 -10.740 1.00 88.88 280 ASP A N 1
ATOM 2082 C CA . ASP A 1 280 ? 12.198 17.809 -9.294 1.00 88.88 280 ASP A CA 1
ATOM 2083 C C . ASP A 1 280 ? 10.732 18.122 -8.936 1.00 88.88 280 ASP A C 1
ATOM 2085 O O . ASP A 1 280 ? 10.186 17.544 -7.999 1.00 88.88 280 ASP A O 1
ATOM 2089 N N . GLU A 1 281 ? 10.054 18.975 -9.713 1.00 90.88 281 GLU A N 1
ATOM 2090 C CA . GLU A 1 281 ? 8.650 19.328 -9.453 1.00 90.88 281 GLU A CA 1
ATOM 2091 C C . GLU A 1 281 ? 7.749 18.097 -9.604 1.00 90.88 281 GLU A C 1
ATOM 2093 O O . GLU A 1 281 ? 6.927 17.813 -8.727 1.00 90.88 281 GLU A O 1
ATOM 2098 N N . THR A 1 282 ? 7.951 17.321 -10.673 1.00 94.88 282 THR A N 1
ATOM 2099 C CA . THR A 1 282 ? 7.214 16.072 -10.898 1.00 94.88 282 THR A CA 1
ATOM 2100 C C . THR A 1 282 ? 7.530 15.032 -9.820 1.00 94.88 282 THR A C 1
ATOM 2102 O O . THR A 1 282 ? 6.616 14.405 -9.280 1.00 94.88 282 THR A O 1
ATOM 2105 N N . LEU A 1 283 ? 8.800 14.869 -9.436 1.00 95.00 283 LEU A N 1
ATOM 2106 C CA . LEU A 1 283 ? 9.171 13.917 -8.385 1.00 95.00 283 LEU A CA 1
ATOM 2107 C C . LEU A 1 283 ? 8.591 14.272 -7.020 1.00 95.00 283 LEU A C 1
ATOM 2109 O O . LEU A 1 283 ? 8.181 13.364 -6.303 1.00 95.00 283 LEU A O 1
ATOM 2113 N N . GLN A 1 284 ? 8.533 15.553 -6.657 1.00 92.56 284 GLN A N 1
ATOM 2114 C CA . GLN A 1 284 ? 7.896 16.000 -5.415 1.00 92.56 284 GLN A CA 1
ATOM 2115 C C . GLN A 1 284 ? 6.381 15.779 -5.431 1.00 92.56 284 GLN A C 1
ATOM 2117 O O . GLN A 1 284 ? 5.809 15.428 -4.400 1.00 92.56 284 GLN A O 1
ATOM 2122 N N . ALA A 1 285 ? 5.731 15.948 -6.587 1.00 94.81 285 ALA A N 1
ATOM 2123 C CA . ALA A 1 285 ? 4.306 1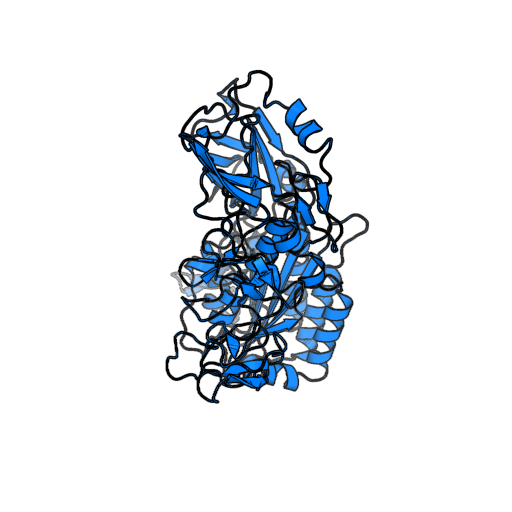5.661 -6.742 1.00 94.81 285 ALA A CA 1
ATOM 2124 C C . ALA A 1 285 ? 3.994 14.159 -6.581 1.00 94.81 285 ALA A C 1
ATOM 2126 O O . ALA A 1 285 ? 2.993 13.802 -5.958 1.00 94.81 285 ALA A O 1
ATOM 2127 N N . ILE A 1 286 ? 4.878 13.290 -7.092 1.00 97.06 286 ILE A N 1
ATOM 2128 C CA . ILE A 1 286 ? 4.785 11.825 -6.962 1.00 97.06 286 ILE A CA 1
ATOM 2129 C C . ILE A 1 286 ? 5.129 11.364 -5.538 1.00 97.06 286 ILE A C 1
ATOM 2131 O O . ILE A 1 286 ? 4.373 10.623 -4.913 1.00 97.06 286 ILE A O 1
ATOM 2135 N N . GLY A 1 287 ? 6.287 11.780 -5.027 1.00 95.69 287 GLY A N 1
ATOM 2136 C CA . GLY A 1 287 ? 6.893 11.331 -3.773 1.00 95.69 287 GLY A CA 1
ATOM 2137 C C . GLY A 1 287 ? 6.274 11.979 -2.540 1.00 95.69 287 GLY A C 1
ATOM 2138 O O . GLY A 1 287 ? 6.985 12.602 -1.752 1.00 95.69 287 GLY A O 1
ATOM 2139 N N . ARG A 1 288 ? 4.955 11.831 -2.362 1.00 94.25 288 ARG A N 1
ATOM 2140 C CA . ARG A 1 288 ? 4.181 12.407 -1.246 1.00 94.25 288 ARG A CA 1
ATOM 2141 C C . ARG A 1 288 ? 4.811 12.132 0.122 1.00 94.25 288 ARG A C 1
ATOM 2143 O O . ARG A 1 288 ? 4.763 12.989 0.999 1.00 94.25 288 ARG A O 1
ATOM 2150 N N . ASP A 1 289 ? 5.382 10.941 0.306 1.00 93.62 289 ASP A N 1
ATOM 2151 C CA . ASP A 1 289 ? 5.989 10.489 1.564 1.00 93.62 289 ASP A CA 1
ATOM 2152 C C . ASP A 1 289 ? 7.531 10.538 1.539 1.00 93.62 289 ASP A C 1
ATOM 2154 O O . ASP A 1 289 ? 8.207 9.985 2.412 1.00 93.62 289 ASP A O 1
ATOM 2158 N N . GLY A 1 290 ? 8.097 11.212 0.538 1.00 92.06 290 GLY A N 1
ATOM 2159 C CA . GLY A 1 290 ? 9.525 11.449 0.378 1.00 92.06 290 GLY A CA 1
ATOM 2160 C C . GLY A 1 290 ? 9.921 11.542 -1.093 1.00 92.06 290 GLY A C 1
ATOM 2161 O O . GLY A 1 290 ? 9.687 10.612 -1.860 1.00 92.06 290 GLY A O 1
ATOM 2162 N N . SER A 1 291 ? 10.578 12.638 -1.470 1.00 92.75 291 SER A N 1
ATOM 2163 C CA . SER A 1 291 ? 11.223 12.805 -2.776 1.00 92.75 291 SER A CA 1
ATOM 2164 C C . SER A 1 291 ? 12.721 13.000 -2.573 1.00 92.75 291 SER A C 1
ATOM 2166 O O . SER A 1 291 ? 13.144 13.828 -1.761 1.00 92.75 291 SER A O 1
ATOM 2168 N N . PHE A 1 292 ? 13.526 12.205 -3.272 1.00 91.50 292 PHE A N 1
ATOM 2169 C CA . PHE A 1 292 ? 14.976 12.152 -3.117 1.00 91.50 292 PHE A CA 1
ATOM 2170 C C . PHE A 1 292 ? 15.661 12.503 -4.430 1.00 91.50 292 PHE A C 1
ATOM 2172 O O . PHE A 1 292 ? 15.581 11.754 -5.398 1.00 91.50 292 PHE A O 1
ATOM 2179 N N . LEU A 1 293 ? 16.405 13.606 -4.460 1.00 90.19 293 LEU A N 1
ATOM 2180 C CA . LEU A 1 293 ? 17.244 13.946 -5.607 1.00 90.19 293 LEU A CA 1
ATOM 2181 C C . LEU A 1 293 ? 18.613 13.287 -5.466 1.00 90.19 293 LEU A C 1
ATOM 2183 O O . LEU A 1 293 ? 19.403 13.654 -4.595 1.00 90.19 293 LEU A O 1
ATOM 2187 N N . ALA A 1 294 ? 18.905 12.337 -6.348 1.00 90.69 294 ALA A N 1
ATOM 2188 C CA . ALA A 1 294 ? 20.134 11.565 -6.336 1.00 90.69 294 ALA A CA 1
ATOM 2189 C C . ALA A 1 294 ? 20.790 11.565 -7.736 1.00 90.69 294 ALA A C 1
ATOM 2191 O O . ALA A 1 294 ? 20.800 10.554 -8.437 1.00 90.69 294 ALA A O 1
ATOM 2192 N N . PRO A 1 295 ? 21.348 12.705 -8.185 1.00 87.00 295 PRO A N 1
ATOM 2193 C CA . PRO A 1 295 ? 21.855 12.861 -9.550 1.00 87.00 295 PRO A CA 1
ATOM 2194 C C . PRO A 1 295 ? 23.183 12.135 -9.811 1.00 87.00 295 PRO A C 1
ATOM 2196 O O . PRO A 1 295 ? 23.611 12.021 -10.959 1.00 87.00 295 PRO A O 1
ATOM 2199 N N . THR A 1 296 ? 23.884 11.680 -8.766 1.00 86.94 296 THR A N 1
ATOM 2200 C CA . THR A 1 296 ? 25.175 10.997 -8.900 1.00 86.94 296 THR A CA 1
ATOM 2201 C C . THR A 1 296 ? 25.213 9.673 -8.138 1.00 86.94 296 THR A C 1
ATOM 2203 O O . THR A 1 296 ? 24.503 9.519 -7.147 1.00 86.94 296 THR A O 1
ATOM 2206 N N . PRO A 1 297 ? 26.126 8.747 -8.497 1.00 88.31 297 PRO A N 1
ATOM 2207 C CA . PRO A 1 297 ? 26.288 7.490 -7.767 1.00 88.31 297 PRO A CA 1
ATOM 2208 C C . PRO A 1 297 ? 26.553 7.636 -6.266 1.00 88.31 297 PRO A C 1
ATOM 2210 O O . PRO A 1 297 ? 26.162 6.777 -5.488 1.00 88.31 297 PRO A O 1
ATOM 2213 N N . ALA A 1 298 ? 27.212 8.718 -5.837 1.00 86.94 298 ALA A N 1
ATOM 2214 C CA . ALA A 1 298 ? 27.426 8.963 -4.412 1.00 86.94 298 ALA A CA 1
ATOM 2215 C C . ALA A 1 298 ? 26.127 9.362 -3.693 1.00 86.94 298 ALA A C 1
ATOM 2217 O O . ALA A 1 298 ? 25.949 9.027 -2.523 1.00 86.94 298 ALA A O 1
ATOM 2218 N N . ASP A 1 299 ? 25.236 10.059 -4.399 1.00 89.19 299 ASP A N 1
ATOM 2219 C CA . ASP A 1 299 ? 23.933 10.461 -3.881 1.00 89.19 299 ASP A CA 1
ATOM 2220 C C . ASP A 1 299 ? 22.963 9.271 -3.866 1.00 89.19 299 ASP A C 1
ATOM 2222 O O . ASP A 1 299 ? 22.158 9.172 -2.945 1.00 89.19 299 ASP A O 1
ATOM 2226 N N . TRP A 1 300 ? 23.087 8.325 -4.813 1.00 91.31 300 TRP A N 1
ATOM 2227 C CA . TRP A 1 300 ? 22.304 7.078 -4.821 1.00 91.31 300 TRP A CA 1
ATOM 2228 C C . TRP A 1 300 ? 22.489 6.306 -3.520 1.00 91.31 300 TRP A C 1
ATOM 2230 O O . TRP A 1 300 ? 21.505 6.007 -2.851 1.00 91.31 300 TRP A O 1
ATOM 2240 N N . THR A 1 301 ? 23.736 6.052 -3.111 1.00 90.75 301 THR A N 1
ATOM 2241 C CA . THR A 1 301 ? 24.015 5.318 -1.869 1.00 90.75 301 THR A CA 1
ATOM 2242 C C . THR A 1 301 ? 23.369 5.990 -0.652 1.00 90.75 301 THR A C 1
ATOM 2244 O O . THR A 1 301 ? 22.855 5.307 0.229 1.00 90.75 301 THR A O 1
ATOM 2247 N N . ALA A 1 302 ? 23.385 7.326 -0.582 1.00 90.38 302 ALA A N 1
ATOM 2248 C CA . ALA A 1 302 ? 22.766 8.060 0.521 1.00 90.38 302 ALA A CA 1
ATOM 2249 C C . ALA A 1 302 ? 21.232 7.975 0.479 1.00 90.38 302 ALA A C 1
ATOM 2251 O O . ALA A 1 302 ? 20.619 7.683 1.504 1.00 90.38 302 ALA A O 1
ATOM 2252 N N . ALA A 1 303 ? 20.628 8.171 -0.697 1.00 92.50 303 ALA A N 1
ATOM 2253 C CA . ALA A 1 303 ? 19.183 8.087 -0.883 1.00 92.50 303 ALA A CA 1
ATOM 2254 C C . ALA A 1 303 ? 18.653 6.680 -0.570 1.00 92.50 303 ALA A C 1
ATOM 2256 O O . ALA A 1 303 ? 17.728 6.536 0.222 1.00 92.50 303 ALA A O 1
ATOM 2257 N N . PHE A 1 304 ? 19.275 5.628 -1.112 1.00 93.94 304 PHE A N 1
ATOM 2258 C CA . PHE A 1 304 ? 18.855 4.249 -0.852 1.00 93.94 304 PHE A CA 1
ATOM 2259 C C . PHE A 1 304 ? 19.066 3.826 0.603 1.00 93.94 304 PHE A C 1
ATOM 2261 O O . PHE A 1 304 ? 18.252 3.067 1.123 1.00 93.94 304 PHE A O 1
ATOM 2268 N N . ALA A 1 305 ? 20.101 4.329 1.285 1.00 92.06 305 ALA A N 1
ATOM 2269 C CA . ALA A 1 305 ? 20.281 4.079 2.714 1.00 92.06 305 ALA A CA 1
ATOM 2270 C C . ALA A 1 305 ? 19.177 4.730 3.563 1.00 92.06 305 ALA A C 1
ATOM 2272 O O . ALA A 1 305 ? 18.674 4.099 4.489 1.00 92.06 305 ALA A O 1
ATOM 2273 N N . GLU A 1 306 ? 18.773 5.963 3.244 1.00 92.12 306 GLU A N 1
ATOM 2274 C CA . GLU A 1 306 ? 17.672 6.624 3.953 1.00 92.12 306 GLU A CA 1
ATOM 2275 C C . GLU A 1 306 ? 16.324 5.950 3.662 1.00 92.12 306 GLU A C 1
ATOM 2277 O O . GLU A 1 306 ? 15.506 5.770 4.561 1.00 92.12 306 GLU A O 1
ATOM 2282 N N . ILE A 1 307 ? 16.090 5.525 2.421 1.00 92.94 307 ILE A N 1
ATOM 2283 C CA . ILE A 1 307 ? 14.854 4.826 2.047 1.00 92.94 307 ILE A CA 1
ATOM 2284 C C . ILE A 1 307 ? 14.791 3.444 2.695 1.00 92.94 307 ILE A C 1
ATOM 2286 O O . ILE A 1 307 ? 13.724 3.063 3.167 1.00 92.94 307 ILE A O 1
ATOM 2290 N N . ALA A 1 308 ? 15.912 2.722 2.777 1.00 92.75 308 ALA A N 1
ATOM 2291 C CA . ALA A 1 308 ? 16.003 1.483 3.547 1.00 92.75 308 ALA A CA 1
ATOM 2292 C C . ALA A 1 308 ? 15.550 1.700 4.995 1.00 92.75 308 ALA A C 1
ATOM 2294 O O . ALA A 1 308 ? 14.675 0.984 5.469 1.00 92.75 308 ALA A O 1
ATOM 2295 N N . GLU A 1 309 ? 16.078 2.732 5.660 1.00 91.94 309 GLU A N 1
ATOM 2296 C CA . GLU A 1 309 ? 15.688 3.076 7.031 1.00 91.94 309 GLU A CA 1
ATOM 2297 C C . GLU A 1 309 ? 14.194 3.421 7.143 1.00 91.94 309 GLU A C 1
ATOM 2299 O O . GLU A 1 309 ? 13.524 2.968 8.067 1.00 91.94 309 GLU A O 1
ATOM 2304 N N . ARG A 1 310 ? 13.632 4.178 6.192 1.00 92.06 310 ARG A N 1
ATOM 2305 C CA . ARG A 1 310 ? 12.195 4.504 6.203 1.00 92.06 310 ARG A CA 1
ATOM 2306 C C . ARG A 1 310 ? 11.316 3.274 6.038 1.00 92.06 310 ARG A C 1
ATOM 2308 O O . ARG A 1 310 ? 10.344 3.124 6.770 1.00 92.06 310 ARG A O 1
ATOM 2315 N N . VAL A 1 311 ? 11.639 2.422 5.067 1.00 91.69 311 VAL A N 1
ATOM 2316 C CA . VAL A 1 311 ? 10.854 1.221 4.762 1.00 91.69 311 VAL A CA 1
ATOM 2317 C C . VAL A 1 311 ? 10.890 0.238 5.930 1.00 91.69 311 VAL A C 1
ATOM 2319 O O . VAL A 1 311 ? 9.847 -0.320 6.263 1.00 91.69 311 VAL A O 1
ATOM 2322 N N . ASP A 1 312 ? 12.043 0.102 6.586 1.00 90.69 312 ASP A N 1
ATOM 2323 C CA . ASP A 1 312 ? 12.225 -0.682 7.814 1.00 90.69 312 ASP A CA 1
ATOM 2324 C C . ASP A 1 312 ? 11.358 -0.155 8.973 1.00 90.69 312 ASP A C 1
ATOM 2326 O O . ASP A 1 312 ? 10.713 -0.924 9.675 1.00 90.69 312 ASP A O 1
ATOM 2330 N N . GLN A 1 313 ? 11.239 1.169 9.120 1.00 92.38 313 GLN A N 1
ATOM 2331 C CA . GLN A 1 313 ? 10.460 1.799 10.198 1.00 92.38 313 GLN A CA 1
ATOM 2332 C C . GLN A 1 313 ? 8.947 1.901 9.925 1.00 92.38 313 GLN A C 1
ATOM 2334 O O . GLN A 1 313 ? 8.172 2.243 10.825 1.00 92.38 313 GLN A O 1
ATOM 2339 N N . TYR A 1 314 ? 8.490 1.676 8.689 1.00 93.31 314 TYR A N 1
ATOM 2340 C CA . TYR A 1 314 ? 7.081 1.856 8.324 1.00 93.31 314 TYR A CA 1
ATOM 2341 C C . TYR A 1 314 ? 6.094 0.893 8.996 1.00 93.31 314 TYR A C 1
ATOM 2343 O O . TYR A 1 314 ? 4.991 1.350 9.326 1.00 93.31 314 TYR A O 1
ATOM 2351 N N . PRO A 1 315 ? 6.443 -0.379 9.243 1.00 92.19 315 PRO A N 1
ATOM 2352 C CA . PRO A 1 315 ? 5.708 -1.240 10.163 1.00 92.19 315 PRO A CA 1
ATOM 2353 C C . PRO A 1 315 ? 5.562 -0.619 11.556 1.00 92.19 315 PRO A C 1
ATOM 2355 O O . PRO A 1 315 ? 4.439 -0.438 12.030 1.00 92.19 315 PRO A O 1
ATOM 2358 N N . ASP A 1 316 ? 6.673 -0.190 12.156 1.00 92.25 316 ASP A N 1
ATOM 2359 C CA . ASP A 1 316 ? 6.753 0.190 13.572 1.00 92.25 316 ASP A CA 1
ATOM 2360 C C . ASP A 1 316 ? 5.993 1.472 13.922 1.00 92.25 316 ASP A C 1
ATOM 2362 O O . ASP A 1 316 ? 5.493 1.632 15.033 1.00 92.25 316 ASP A O 1
ATOM 2366 N N . ARG A 1 317 ? 5.845 2.408 12.982 1.00 94.50 317 ARG A N 1
ATOM 2367 C CA . ARG A 1 317 ? 5.029 3.628 13.182 1.00 94.50 317 ARG A CA 1
ATOM 2368 C C . ARG A 1 317 ? 3.516 3.385 13.202 1.00 94.50 317 ARG A C 1
ATOM 2370 O O . ARG A 1 317 ? 2.748 4.354 13.261 1.00 94.50 317 ARG A O 1
ATOM 2377 N N . SER A 1 318 ? 3.078 2.142 13.041 1.00 95.88 318 SER A N 1
ATOM 2378 C CA . SER A 1 318 ? 1.670 1.791 12.908 1.00 95.88 318 SER A CA 1
ATOM 2379 C C . SER A 1 318 ? 1.083 1.346 14.246 1.00 95.88 318 SER A C 1
ATOM 2381 O O . SER A 1 318 ? 1.750 0.764 15.093 1.00 95.88 318 SER A O 1
ATOM 2383 N N . TYR A 1 319 ? -0.197 1.632 14.451 1.00 96.81 319 TYR A N 1
ATOM 2384 C CA . TYR A 1 319 ? -0.902 1.395 15.701 1.00 96.81 319 TYR A CA 1
ATOM 2385 C C . TYR A 1 319 ? -2.288 0.828 15.409 1.00 96.81 319 TYR A C 1
ATOM 2387 O O . TYR A 1 319 ? -3.025 1.357 14.573 1.00 96.81 319 TYR A O 1
ATOM 2395 N N . LEU A 1 320 ? -2.678 -0.212 16.146 1.00 97.31 320 LEU A N 1
ATOM 2396 C CA . LEU A 1 320 ? -4.050 -0.708 16.159 1.00 97.31 320 LEU A CA 1
ATOM 2397 C C . LEU A 1 320 ? -4.761 -0.187 17.411 1.00 97.31 320 LEU A C 1
ATOM 2399 O O . LEU A 1 320 ? -4.543 -0.681 18.517 1.00 97.31 320 LEU A O 1
ATOM 2403 N N . LEU A 1 321 ? -5.620 0.819 17.256 1.00 97.25 321 LEU A N 1
ATOM 2404 C CA . LEU A 1 321 ? -6.505 1.258 18.332 1.00 97.25 321 LEU A CA 1
ATOM 2405 C C . LEU A 1 321 ? -7.694 0.309 18.419 1.00 97.25 321 LEU A C 1
ATOM 2407 O O . LEU A 1 321 ? -8.389 0.112 17.431 1.00 97.25 321 LEU A O 1
ATOM 2411 N N . ALA A 1 322 ? -7.984 -0.187 19.613 1.00 96.44 322 ALA A N 1
ATOM 2412 C CA . ALA A 1 322 ? -9.237 -0.848 19.933 1.00 96.44 322 ALA A CA 1
ATOM 2413 C C . ALA A 1 322 ? -10.092 0.060 20.830 1.00 96.44 322 ALA A C 1
ATOM 2415 O O . ALA A 1 322 ? -9.580 0.690 21.760 1.00 96.44 322 ALA A O 1
ATOM 2416 N N . TYR A 1 323 ? -11.387 0.149 20.538 1.00 94.12 323 TYR A N 1
ATOM 2417 C CA . TYR A 1 323 ? -12.321 1.112 21.111 1.00 94.12 323 TYR A CA 1
ATOM 2418 C C . TYR A 1 323 ? -13.682 0.471 21.414 1.00 94.12 323 TYR A C 1
ATOM 2420 O O . TYR A 1 323 ? -14.228 -0.269 20.601 1.00 94.12 323 TYR A O 1
ATOM 2428 N N . CYS A 1 324 ? -14.239 0.779 22.583 1.00 96.25 324 CYS A N 1
ATOM 2429 C CA . CYS A 1 324 ? -15.600 0.433 22.972 1.00 96.25 324 CYS A CA 1
ATOM 2430 C C . CYS A 1 324 ? -16.530 1.613 22.713 1.00 96.25 324 CYS A C 1
ATOM 2432 O O . CYS A 1 324 ? -16.427 2.640 23.390 1.00 96.25 324 CYS A O 1
ATOM 2434 N N . SER A 1 325 ? -17.438 1.440 21.757 1.00 95.50 325 SER A N 1
ATOM 2435 C CA . SER A 1 325 ? -18.447 2.427 21.403 1.00 95.50 325 SER A CA 1
ATOM 2436 C C . SER A 1 325 ? -19.585 2.467 22.416 1.00 95.50 325 SER A C 1
ATOM 2438 O O . SER A 1 325 ? -20.041 1.441 22.924 1.00 95.50 325 SER A O 1
ATOM 2440 N N . SER A 1 326 ? -20.071 3.681 22.678 1.00 93.25 326 SER A N 1
ATOM 2441 C CA . SER A 1 326 ? -21.316 3.909 23.421 1.00 93.25 326 SER A CA 1
ATOM 2442 C C . SER A 1 326 ? -22.544 4.007 22.510 1.00 93.25 326 SER A C 1
ATOM 2444 O O . SER A 1 326 ? -23.682 4.065 22.986 1.00 93.25 326 SER A O 1
ATOM 2446 N N . ALA A 1 327 ? -22.328 4.051 21.194 1.00 93.75 327 ALA A N 1
ATOM 2447 C CA . ALA A 1 327 ? -23.393 4.140 20.218 1.00 93.75 327 ALA A CA 1
ATOM 2448 C C . ALA A 1 327 ? -24.196 2.836 20.166 1.00 93.75 327 ALA A C 1
ATOM 2450 O O . ALA A 1 327 ? -23.665 1.735 20.283 1.00 93.75 327 ALA A O 1
ATOM 2451 N N . THR A 1 328 ? -25.505 2.982 19.979 1.00 90.94 328 THR A N 1
ATOM 2452 C CA . THR A 1 328 ? -26.454 1.856 19.924 1.00 90.94 328 THR A CA 1
ATOM 2453 C C . THR A 1 328 ? -27.207 1.781 18.602 1.00 90.94 328 THR A C 1
ATOM 2455 O O . THR A 1 328 ? -27.901 0.797 18.370 1.00 90.94 328 THR A O 1
ATOM 2458 N N . GLU A 1 329 ? -27.101 2.819 17.767 1.00 91.62 329 GLU A N 1
ATOM 2459 C CA . GLU A 1 329 ? -27.751 2.892 16.462 1.00 91.62 329 GLU A CA 1
ATOM 2460 C C . GLU A 1 329 ? -27.023 3.862 15.516 1.00 91.62 329 GLU A C 1
ATOM 2462 O O . GLU A 1 329 ? -26.300 4.764 15.961 1.00 91.62 329 GLU A O 1
ATOM 2467 N N . GLY A 1 330 ? -27.261 3.700 14.213 1.00 91.50 330 GLY A N 1
ATOM 2468 C CA . GLY A 1 330 ? -26.767 4.573 13.148 1.00 91.50 330 GLY A CA 1
ATOM 2469 C C . GLY A 1 330 ? -25.303 4.347 12.763 1.00 91.50 330 GLY A C 1
ATOM 2470 O O . GLY A 1 330 ? -24.733 3.291 13.025 1.00 91.50 330 GLY A O 1
ATOM 2471 N N . SER A 1 331 ? -24.696 5.364 12.137 1.00 93.88 331 SER A N 1
ATOM 2472 C CA . SER A 1 331 ? -23.318 5.308 11.621 1.00 93.88 331 SER A CA 1
ATOM 2473 C C . SER A 1 331 ? -22.402 6.339 12.300 1.00 93.88 331 SER A C 1
ATOM 2475 O O . SER A 1 331 ? -22.234 7.441 11.765 1.00 93.88 331 SER A O 1
ATOM 2477 N N . PRO A 1 332 ? -21.885 6.072 13.514 1.00 95.62 332 PRO A N 1
ATOM 2478 C CA . PRO A 1 332 ? -20.960 6.979 14.184 1.00 95.62 332 PRO A CA 1
ATOM 2479 C C . PRO A 1 332 ? -19.610 7.057 13.468 1.00 95.62 332 PRO A C 1
ATOM 2481 O O . PRO A 1 332 ? -19.176 6.106 12.821 1.00 95.62 332 PRO A O 1
ATOM 2484 N N . SER A 1 333 ? -18.926 8.183 13.668 1.00 95.81 333 SER A N 1
ATOM 2485 C CA . SER A 1 333 ? -17.565 8.407 13.174 1.00 95.81 333 SER A CA 1
ATOM 2486 C C . SER A 1 333 ? -16.575 8.386 14.333 1.00 95.81 333 SER A C 1
ATOM 2488 O O . SER A 1 333 ? -16.750 9.145 15.296 1.00 95.81 333 SER A O 1
ATOM 2490 N N . VAL A 1 334 ? -15.550 7.538 14.253 1.00 95.62 334 VAL A N 1
ATOM 2491 C CA . VAL A 1 334 ? -14.428 7.516 15.199 1.00 95.62 334 VAL A CA 1
ATOM 2492 C C . VAL A 1 334 ? -13.220 8.198 14.570 1.00 95.62 334 VAL A C 1
ATOM 2494 O O . VAL A 1 334 ? -12.884 7.952 13.415 1.00 95.62 334 VAL A O 1
ATOM 2497 N N . GLU A 1 335 ? -12.564 9.072 15.328 1.00 97.00 335 GLU A N 1
ATOM 2498 C CA . GLU A 1 335 ? -11.403 9.833 14.871 1.00 97.00 335 GLU A CA 1
ATOM 2499 C C . GLU A 1 335 ? -10.252 9.710 15.873 1.00 97.00 335 GLU A C 1
ATOM 2501 O O . GLU A 1 335 ? -10.453 9.877 17.079 1.00 97.00 335 GLU A O 1
ATOM 2506 N N . VAL A 1 336 ? -9.041 9.491 15.363 1.00 97.38 336 VAL A N 1
ATOM 2507 C CA . VAL A 1 336 ? -7.787 9.501 16.117 1.00 97.38 336 VAL A CA 1
ATOM 2508 C C . VAL A 1 336 ? -6.923 10.661 15.651 1.00 97.38 336 VAL A C 1
ATOM 2510 O O . VAL A 1 336 ? -6.653 10.849 14.463 1.00 97.38 336 VAL A O 1
ATOM 2513 N N . THR A 1 337 ? -6.475 11.442 16.625 1.00 96.75 337 THR A N 1
ATOM 2514 C CA . THR A 1 337 ? -5.516 12.537 16.473 1.00 96.75 337 THR A CA 1
ATOM 2515 C C . THR A 1 337 ? -4.386 12.357 17.479 1.00 96.75 337 THR A C 1
ATOM 2517 O O . THR A 1 337 ? -4.483 11.532 18.389 1.00 96.75 337 THR A O 1
ATOM 2520 N N . VAL A 1 338 ? -3.315 13.131 17.330 1.00 95.69 338 VAL A N 1
ATOM 2521 C CA . VAL A 1 338 ? -2.257 13.236 18.342 1.00 95.69 338 VAL A CA 1
ATOM 2522 C C . VAL A 1 338 ? -2.282 14.622 18.984 1.00 95.69 338 VAL A C 1
ATOM 2524 O O . VAL A 1 338 ? -2.700 15.597 18.366 1.00 95.69 338 VAL A O 1
ATOM 2527 N N . GLU A 1 339 ? -1.842 14.733 20.230 1.00 93.69 339 GLU A N 1
ATOM 2528 C CA . GLU A 1 339 ? -1.607 16.008 20.909 1.00 93.69 339 GLU A CA 1
ATOM 2529 C C . GLU A 1 339 ? -0.190 16.023 21.498 1.00 93.69 339 GLU A C 1
ATOM 2531 O O . GLU A 1 339 ? 0.315 15.000 21.953 1.00 93.69 339 GLU A O 1
ATOM 2536 N N . GLY A 1 340 ? 0.472 17.184 21.474 1.00 91.06 340 GLY A N 1
ATOM 2537 C CA . GLY A 1 340 ? 1.848 17.339 21.951 1.00 91.06 340 GLY A CA 1
ATOM 2538 C C . GLY A 1 340 ? 2.298 18.798 22.023 1.00 91.06 340 GLY A C 1
ATOM 2539 O O . GLY A 1 340 ? 1.647 19.707 21.498 1.00 91.06 340 GLY A O 1
ATOM 2540 N N . ILE A 1 341 ? 3.421 19.053 22.698 1.00 87.06 341 ILE A N 1
ATOM 2541 C CA . ILE A 1 341 ? 3.968 20.410 22.839 1.00 87.06 341 ILE A CA 1
ATOM 2542 C C . ILE A 1 341 ? 4.674 20.815 21.540 1.00 87.06 341 ILE A C 1
ATOM 2544 O O . ILE A 1 341 ? 5.580 20.127 21.094 1.00 87.06 341 ILE A O 1
ATOM 2548 N N . ASN A 1 342 ? 4.320 21.983 20.990 1.00 86.81 342 ASN A N 1
ATOM 2549 C CA . ASN A 1 342 ? 4.885 22.539 19.747 1.00 86.81 342 ASN A CA 1
ATOM 2550 C C . ASN A 1 342 ? 4.647 21.685 18.491 1.00 86.81 342 ASN A C 1
ATOM 2552 O O . ASN A 1 342 ? 5.357 21.853 17.505 1.00 86.81 342 ASN A O 1
ATOM 2556 N N . VAL A 1 343 ? 3.629 20.827 18.509 1.00 90.69 343 VAL A N 1
ATOM 2557 C CA . VAL A 1 343 ? 3.265 20.003 17.358 1.00 90.69 343 VAL A CA 1
ATOM 2558 C C . VAL A 1 343 ? 2.049 20.598 16.656 1.00 90.69 343 VAL A C 1
ATOM 2560 O O . VAL A 1 343 ? 1.028 20.918 17.268 1.00 90.69 343 VAL A O 1
ATOM 2563 N N . ARG A 1 344 ? 2.175 20.765 15.344 1.00 93.38 344 ARG A N 1
ATOM 2564 C CA . ARG A 1 344 ? 1.109 21.053 14.396 1.00 93.38 344 ARG A CA 1
ATOM 2565 C C . ARG A 1 344 ? 0.676 19.729 13.787 1.00 93.38 344 ARG A C 1
ATOM 2567 O O . ARG A 1 344 ? 1.392 19.154 12.973 1.00 93.38 344 ARG A O 1
ATOM 2574 N N . VAL A 1 345 ? -0.525 19.303 14.150 1.00 90.19 345 VAL A N 1
ATOM 2575 C CA . VAL A 1 345 ? -1.165 18.137 13.545 1.00 90.19 345 VAL A CA 1
ATOM 2576 C C . VAL A 1 345 ? -1.898 18.563 12.283 1.00 90.19 345 VAL A C 1
ATOM 2578 O O . VAL A 1 345 ? -2.725 19.478 12.329 1.00 90.19 345 VAL A O 1
ATOM 2581 N N . THR A 1 346 ? -1.568 17.945 11.155 1.00 91.50 346 THR A N 1
ATOM 2582 C CA . THR A 1 346 ? -2.115 18.305 9.836 1.00 91.50 346 THR A CA 1
ATOM 2583 C C . THR A 1 346 ? -3.272 17.410 9.400 1.00 91.50 346 THR A C 1
ATOM 2585 O O . THR A 1 346 ? -4.104 17.847 8.606 1.00 91.50 346 THR A O 1
ATOM 2588 N N . SER A 1 347 ? -3.374 16.199 9.950 1.00 93.94 347 SER A N 1
ATOM 2589 C CA . SER A 1 347 ? -4.388 15.208 9.583 1.00 93.94 347 SER A CA 1
ATOM 2590 C C . SER A 1 347 ? -4.851 14.367 10.778 1.00 93.94 347 SER A C 1
ATOM 2592 O O . SER A 1 347 ? -4.362 14.502 11.900 1.00 93.94 347 SER A O 1
ATOM 2594 N N . LYS A 1 348 ? -5.851 13.521 10.538 1.00 95.19 348 LYS A N 1
ATOM 2595 C CA . LYS A 1 348 ? -6.433 12.594 11.508 1.00 95.19 348 LYS A CA 1
ATOM 2596 C C . LYS A 1 348 ? -6.768 11.286 10.801 1.00 95.19 348 LYS A C 1
ATOM 2598 O O . LYS A 1 348 ? -7.177 11.329 9.640 1.00 95.19 348 LYS A O 1
ATOM 2603 N N . ALA A 1 349 ? -6.666 10.164 11.503 1.00 96.06 349 ALA A N 1
ATOM 2604 C CA . ALA A 1 349 ? -7.251 8.915 11.029 1.00 96.06 349 ALA A CA 1
ATOM 2605 C C . ALA A 1 349 ? -8.719 8.879 11.452 1.00 96.06 349 ALA A C 1
ATOM 2607 O O . ALA A 1 349 ? -9.035 9.187 12.601 1.00 96.06 349 ALA A O 1
ATOM 2608 N N . ALA A 1 350 ? -9.620 8.552 10.535 1.00 95.00 350 ALA A N 1
ATOM 2609 C CA . ALA A 1 350 ? -11.042 8.489 10.827 1.00 95.00 350 ALA A CA 1
ATOM 2610 C C . ALA A 1 350 ? -11.710 7.407 9.989 1.00 95.00 350 ALA A C 1
ATOM 2612 O O . ALA A 1 350 ? -11.347 7.216 8.831 1.00 95.00 350 ALA A O 1
ATOM 2613 N N . CYS A 1 351 ? -12.707 6.751 10.565 1.00 93.69 351 CYS A N 1
ATOM 2614 C CA . CYS A 1 351 ? -13.605 5.876 9.830 1.00 93.69 351 CYS A CA 1
ATOM 2615 C C . CYS A 1 351 ? -15.002 5.919 10.448 1.00 93.69 351 CYS A C 1
ATOM 2617 O O . CYS A 1 351 ? -15.182 6.293 11.613 1.00 93.69 351 CYS A O 1
ATOM 2619 N N . ASP A 1 352 ? -15.981 5.518 9.648 1.00 94.06 352 ASP A N 1
ATOM 2620 C CA . ASP A 1 352 ? -17.357 5.343 10.086 1.00 94.06 352 ASP A CA 1
ATOM 2621 C C . ASP A 1 352 ? -17.635 3.849 10.296 1.00 94.06 352 ASP A C 1
ATOM 2623 O O . ASP A 1 352 ? -17.131 2.998 9.558 1.00 94.06 352 ASP A O 1
ATOM 2627 N N . PHE A 1 353 ? -18.431 3.531 11.312 1.00 92.38 353 PHE A N 1
ATOM 2628 C CA . PHE A 1 353 ? -18.874 2.170 11.623 1.00 92.38 353 PHE A CA 1
ATOM 2629 C C . PHE A 1 353 ? -20.391 2.154 11.816 1.00 92.38 353 PHE A C 1
ATOM 2631 O O . PHE A 1 353 ? -20.999 3.211 11.965 1.00 92.38 353 PHE A O 1
ATOM 2638 N N . ASN A 1 354 ? -21.021 0.982 11.825 1.00 90.81 354 ASN A N 1
ATOM 2639 C CA . ASN A 1 354 ? -22.469 0.847 11.965 1.00 90.81 354 ASN A CA 1
ATOM 2640 C C . ASN A 1 354 ? -22.823 0.247 13.322 1.00 90.81 354 ASN A C 1
ATOM 2642 O O . ASN A 1 354 ? -22.627 -0.938 13.568 1.00 90.81 354 ASN A O 1
ATOM 2646 N N . ALA A 1 355 ? -23.391 1.068 14.198 1.00 92.56 355 ALA A N 1
ATOM 2647 C CA . ALA A 1 355 ? -23.765 0.651 15.541 1.00 92.56 355 ALA A CA 1
ATOM 2648 C C . ALA A 1 355 ? -25.029 -0.229 15.578 1.00 92.56 355 ALA A C 1
ATOM 2650 O O . ALA A 1 355 ? -25.239 -0.934 16.565 1.00 92.56 355 ALA A O 1
ATOM 2651 N N . ASP A 1 356 ? -25.846 -0.246 14.515 1.00 88.88 356 ASP A N 1
ATOM 2652 C CA . ASP A 1 356 ? -27.050 -1.088 14.434 1.00 88.88 356 ASP A CA 1
ATOM 2653 C C . ASP A 1 356 ? -26.711 -2.589 14.399 1.00 88.88 356 ASP A C 1
ATOM 2655 O O . ASP A 1 356 ? -27.571 -3.430 14.678 1.00 88.88 356 ASP A O 1
ATOM 2659 N N . VAL A 1 357 ? -25.469 -2.947 14.046 1.00 85.19 357 VAL A N 1
ATOM 2660 C CA . VAL A 1 357 ? -25.033 -4.346 13.935 1.00 85.19 357 VAL A CA 1
ATOM 2661 C C . VAL A 1 357 ? -24.533 -4.933 15.255 1.00 85.19 357 VAL A C 1
ATOM 2663 O O . VAL A 1 357 ? -24.262 -6.132 15.301 1.00 85.19 357 VAL A O 1
ATOM 2666 N N . PHE A 1 358 ? -24.414 -4.142 16.325 1.00 91.00 358 PHE A N 1
ATOM 2667 C CA . PHE A 1 358 ? -23.977 -4.636 17.632 1.00 91.00 358 PHE A CA 1
ATOM 2668 C C . PHE A 1 358 ? -25.057 -5.459 18.346 1.00 91.00 358 PHE A C 1
ATOM 2670 O O . PHE A 1 358 ? -26.262 -5.330 18.117 1.00 91.00 358 PHE A O 1
ATOM 2677 N N . SER A 1 359 ? -24.621 -6.337 19.248 1.00 87.94 359 SER A N 1
ATOM 2678 C CA . SER A 1 359 ? -25.521 -7.146 20.064 1.00 87.94 359 SER A CA 1
ATOM 2679 C C . SER A 1 359 ? -26.291 -6.296 21.075 1.00 87.94 359 SER A C 1
ATOM 2681 O O . SER A 1 359 ? -25.753 -5.400 21.718 1.00 87.94 359 SER A O 1
ATOM 2683 N N . SER A 1 360 ? -27.555 -6.656 21.310 1.00 85.62 360 SER A N 1
ATOM 2684 C CA . SER A 1 360 ? -28.347 -6.130 22.436 1.00 85.62 360 SER A CA 1
ATOM 2685 C C . SER A 1 360 ? -28.252 -6.999 23.701 1.00 85.62 360 SER A C 1
ATOM 2687 O O . SER A 1 360 ? -28.935 -6.743 24.699 1.00 85.62 360 SER A O 1
ATOM 2689 N N . ASN A 1 361 ? -27.442 -8.061 23.676 1.00 88.88 361 ASN A N 1
ATOM 2690 C CA . ASN A 1 361 ? -27.260 -8.970 24.800 1.00 88.88 361 ASN A CA 1
ATOM 2691 C C . ASN A 1 361 ? -26.297 -8.371 25.834 1.00 88.88 361 ASN A C 1
ATOM 2693 O O . ASN A 1 361 ? -25.136 -8.105 25.558 1.00 88.88 361 ASN A O 1
ATOM 2697 N N . ALA A 1 362 ? -26.764 -8.245 27.075 1.00 82.38 362 ALA A N 1
ATOM 2698 C CA . ALA A 1 362 ? -26.005 -7.642 28.172 1.00 82.38 362 ALA A CA 1
ATOM 2699 C C . ALA A 1 362 ? -24.742 -8.419 28.604 1.00 82.38 362 ALA A C 1
ATOM 2701 O O . ALA A 1 362 ? -24.033 -7.961 29.499 1.00 82.38 362 ALA A O 1
ATOM 2702 N N . LEU A 1 363 ? -24.502 -9.614 28.054 1.00 87.44 363 LEU A N 1
ATOM 2703 C CA . LEU A 1 363 ? -23.277 -10.383 28.289 1.00 87.44 363 LEU A CA 1
ATOM 2704 C C . LEU A 1 363 ? -22.143 -10.010 27.328 1.00 87.44 363 LEU A C 1
ATOM 2706 O O . LEU A 1 363 ? -20.993 -10.317 27.637 1.00 87.44 363 LEU A O 1
ATOM 2710 N N . ASP A 1 364 ? -22.457 -9.337 26.224 1.00 87.88 364 ASP A N 1
ATOM 2711 C CA . ASP A 1 364 ? -21.498 -8.981 25.183 1.00 87.88 364 ASP A CA 1
ATOM 2712 C C . ASP A 1 364 ? -20.920 -7.602 25.541 1.00 87.88 364 ASP A C 1
ATOM 2714 O O . ASP A 1 364 ? -21.342 -6.553 25.056 1.00 87.88 364 ASP A O 1
ATOM 2718 N N . VAL A 1 365 ? -20.027 -7.603 26.534 1.00 91.44 365 VAL A N 1
ATOM 2719 C CA . VAL A 1 365 ? -19.450 -6.390 27.125 1.00 91.44 365 VAL A CA 1
ATOM 2720 C C . VAL A 1 365 ? -18.137 -6.058 26.430 1.00 91.44 365 VAL A C 1
ATOM 2722 O O . VAL A 1 365 ? -17.233 -6.888 26.394 1.00 91.44 365 VAL A O 1
ATOM 2725 N N . CYS A 1 366 ? -18.011 -4.822 25.947 1.00 95.19 366 CYS A N 1
ATOM 2726 C CA . CYS A 1 366 ? -16.730 -4.287 25.506 1.00 95.19 366 CYS A CA 1
ATOM 2727 C C . CYS A 1 366 ? -16.007 -3.641 26.694 1.00 95.19 366 CYS A C 1
ATOM 2729 O O . CYS A 1 366 ? -16.505 -2.686 27.292 1.00 95.19 366 CYS A O 1
ATOM 2731 N N . ASP A 1 367 ? -14.837 -4.169 27.047 1.00 93.50 367 ASP A N 1
ATOM 2732 C CA . ASP A 1 367 ? -13.948 -3.609 28.061 1.00 93.50 367 ASP A CA 1
ATOM 2733 C C . ASP A 1 367 ? -12.479 -4.011 27.809 1.00 93.50 367 ASP A C 1
ATOM 2735 O O . ASP A 1 367 ? -12.132 -4.641 26.809 1.00 93.50 367 ASP A O 1
ATOM 2739 N N . ALA A 1 368 ? -11.584 -3.652 28.732 1.00 92.94 368 ALA A N 1
ATOM 2740 C CA . ALA A 1 368 ? -10.172 -4.024 28.646 1.00 92.94 368 ALA A CA 1
ATOM 2741 C C . ALA A 1 368 ? -9.937 -5.545 28.632 1.00 92.94 368 ALA A C 1
ATOM 2743 O O . ALA A 1 368 ? -8.976 -6.019 28.026 1.00 92.94 368 ALA A O 1
ATOM 2744 N N . ALA A 1 369 ? -10.778 -6.316 29.328 1.00 93.69 369 ALA A N 1
ATOM 2745 C CA . ALA A 1 369 ? -10.640 -7.764 29.386 1.00 93.69 369 ALA A CA 1
ATOM 2746 C C . ALA A 1 369 ? -11.077 -8.405 28.068 1.00 93.69 369 ALA A C 1
ATOM 2748 O O . ALA A 1 369 ? -10.426 -9.357 27.648 1.00 93.69 369 ALA A O 1
ATOM 2749 N N . PHE A 1 370 ? -12.110 -7.861 27.415 1.00 94.56 370 PHE A N 1
ATOM 2750 C CA . PHE A 1 370 ? -12.541 -8.266 26.080 1.00 94.56 370 PHE A CA 1
ATOM 2751 C C . PHE A 1 370 ? -11.373 -8.229 25.086 1.00 94.56 370 PHE A C 1
ATOM 2753 O O . PHE A 1 370 ? -10.999 -9.270 24.551 1.00 94.56 370 PHE A O 1
ATOM 2760 N N . PHE A 1 371 ? -10.711 -7.078 24.922 1.00 95.12 371 PHE A N 1
ATOM 2761 C CA . PHE A 1 371 ? -9.589 -6.958 23.980 1.00 95.12 371 PHE A CA 1
ATOM 2762 C C . PHE A 1 371 ? -8.386 -7.839 24.339 1.00 95.12 371 PHE A C 1
ATOM 2764 O O . PHE A 1 371 ? -7.670 -8.291 23.454 1.00 95.12 371 PHE A O 1
ATOM 2771 N N . ALA A 1 372 ? -8.175 -8.136 25.625 1.00 91.88 372 ALA A N 1
ATOM 2772 C CA . ALA A 1 372 ? -7.093 -9.018 26.058 1.00 91.88 372 ALA A CA 1
ATOM 2773 C C . ALA A 1 372 ? -7.324 -10.501 25.710 1.00 91.88 372 ALA A C 1
ATOM 2775 O O . ALA A 1 372 ? -6.378 -11.289 25.755 1.00 91.88 372 ALA A O 1
ATOM 2776 N N . VAL A 1 373 ? -8.567 -10.905 25.422 1.00 92.50 373 VAL A N 1
ATOM 2777 C CA . VAL A 1 373 ? -8.929 -12.308 25.161 1.00 92.50 373 VAL A CA 1
ATOM 2778 C C . VAL A 1 373 ? -9.671 -12.520 23.845 1.00 92.50 373 VAL A C 1
ATOM 2780 O O . VAL A 1 373 ? -10.037 -13.658 23.572 1.00 92.50 373 VAL A O 1
ATOM 2783 N N . GLU A 1 374 ? -9.879 -11.481 23.033 1.00 93.00 374 GLU A N 1
ATOM 2784 C CA . GLU A 1 374 ? -10.637 -11.559 21.772 1.00 93.00 374 GLU A CA 1
ATOM 2785 C C . GLU A 1 374 ? -10.062 -12.625 20.829 1.00 93.00 374 GLU A C 1
ATOM 2787 O O . GLU A 1 374 ? -10.801 -13.451 20.302 1.00 93.00 374 GLU A O 1
ATOM 2792 N N . CYS A 1 375 ? -8.734 -12.726 20.747 1.00 92.81 375 CYS A N 1
ATOM 2793 C CA . CYS A 1 375 ? -8.056 -13.777 19.984 1.00 92.81 375 CYS A CA 1
ATOM 2794 C C . CYS A 1 375 ? -7.947 -15.133 20.695 1.00 92.81 375 CYS A C 1
ATOM 2796 O O . CYS A 1 375 ? -7.393 -16.076 20.136 1.00 92.81 375 CYS A O 1
ATOM 2798 N N . GLY A 1 376 ? -8.428 -15.262 21.934 1.00 84.12 376 GLY A N 1
ATOM 2799 C CA . GLY A 1 376 ? -8.307 -16.445 22.791 1.00 84.12 376 GLY A CA 1
ATOM 2800 C C . GLY A 1 376 ? -9.165 -17.624 22.325 1.00 84.12 376 GLY A C 1
ATOM 2801 O O . GLY A 1 376 ? -10.038 -18.090 23.053 1.00 84.12 376 GLY A O 1
ATOM 2802 N N . GLY A 1 377 ? -8.923 -18.108 21.113 1.00 84.19 377 GLY A N 1
ATOM 2803 C CA . GLY A 1 377 ? -9.707 -19.140 20.442 1.00 84.19 377 GLY A CA 1
ATOM 2804 C C . GLY A 1 377 ? -9.669 -19.051 18.918 1.00 84.19 377 GLY A C 1
ATOM 2805 O O . GLY A 1 377 ? -10.096 -20.005 18.276 1.00 84.19 377 GLY A O 1
ATOM 2806 N N . SER A 1 378 ? -9.144 -17.955 18.366 1.00 92.06 378 SER A N 1
ATOM 2807 C CA . SER A 1 378 ? -9.007 -17.740 16.927 1.00 92.06 378 SER A CA 1
ATOM 2808 C C . SER A 1 378 ? -7.555 -17.949 16.498 1.00 92.06 378 SER A C 1
ATOM 2810 O O . SER A 1 378 ? -6.640 -17.413 17.115 1.00 92.06 378 SER A O 1
ATOM 2812 N N . GLU A 1 379 ? -7.352 -18.724 15.438 1.00 93.06 379 GLU A N 1
ATOM 2813 C CA . GLU A 1 379 ? -6.068 -18.898 14.748 1.00 93.06 379 GLU A CA 1
ATOM 2814 C C . GLU A 1 379 ? -5.797 -17.750 13.761 1.00 93.06 379 GLU A C 1
ATOM 2816 O O . GLU A 1 379 ? -4.654 -17.505 13.393 1.00 93.06 379 GLU A O 1
ATOM 2821 N N . CYS A 1 380 ? -6.851 -17.054 13.324 1.00 93.06 380 CYS A N 1
ATOM 2822 C CA . CYS A 1 380 ? -6.786 -15.998 12.320 1.00 93.06 380 CYS A CA 1
ATOM 2823 C C . CYS A 1 380 ? -7.949 -14.997 12.450 1.00 93.06 380 CYS A C 1
ATOM 2825 O O . CYS A 1 380 ? -8.896 -15.227 13.206 1.00 93.06 380 CYS A O 1
ATOM 2827 N N . GLY A 1 381 ? -7.920 -13.906 11.680 1.00 90.69 381 GLY A N 1
ATOM 2828 C CA . GLY A 1 381 ? -9.018 -12.932 11.601 1.00 90.69 381 GLY A CA 1
ATOM 2829 C C . GLY A 1 381 ? -9.189 -12.104 12.873 1.00 90.69 381 GLY A C 1
ATOM 2830 O O . GLY A 1 381 ? -8.213 -11.759 13.529 1.00 90.69 381 GLY A O 1
ATOM 2831 N N . GLY A 1 382 ? -10.434 -11.797 13.236 1.00 89.50 382 GLY A N 1
ATOM 2832 C CA . GLY A 1 382 ? -10.764 -11.102 14.483 1.00 89.50 382 GLY A CA 1
ATOM 2833 C C . GLY A 1 382 ? -10.617 -9.581 14.421 1.00 89.50 382 GLY A C 1
ATOM 2834 O O . GLY A 1 382 ? -10.012 -9.010 13.512 1.00 89.50 382 GLY A O 1
ATOM 2835 N N . LEU A 1 383 ? -11.197 -8.912 15.415 1.00 92.56 383 LEU A N 1
ATOM 2836 C CA . LEU A 1 383 ? -11.167 -7.453 15.526 1.00 92.56 383 LEU A CA 1
ATOM 2837 C C . LEU A 1 383 ? -9.738 -6.953 15.765 1.00 92.56 383 LEU A C 1
ATOM 2839 O O . LEU A 1 383 ? -9.322 -5.944 15.195 1.00 92.56 383 LEU A O 1
ATOM 2843 N N . THR A 1 384 ? -8.987 -7.679 16.596 1.00 93.88 384 THR A N 1
ATOM 2844 C CA . THR A 1 384 ? -7.653 -7.285 17.058 1.00 93.88 384 THR A CA 1
ATOM 2845 C C . THR A 1 384 ? -6.514 -7.961 16.286 1.00 93.88 384 THR A C 1
ATOM 2847 O O . THR A 1 384 ? -5.416 -8.084 16.820 1.00 93.88 384 THR A O 1
ATOM 2850 N N . ALA A 1 385 ? -6.753 -8.389 15.038 1.00 94.19 385 ALA A N 1
ATOM 2851 C CA . ALA A 1 385 ? -5.761 -9.042 14.171 1.00 94.19 385 ALA A CA 1
ATOM 2852 C C . ALA A 1 385 ? -5.131 -10.291 14.827 1.00 94.19 385 ALA A C 1
ATOM 2854 O O . ALA A 1 385 ? -4.002 -10.284 15.318 1.00 94.19 385 ALA A O 1
ATOM 2855 N N . CYS A 1 386 ? -5.894 -11.376 14.912 1.00 94.31 386 CYS A N 1
ATOM 2856 C CA . CYS A 1 386 ? -5.543 -12.602 15.629 1.00 94.31 386 CYS A CA 1
ATOM 2857 C C . CYS A 1 386 ? -4.532 -13.512 14.923 1.00 94.31 386 CYS A C 1
ATOM 2859 O O . CYS A 1 386 ? -4.203 -14.561 15.472 1.00 94.31 386 CYS A O 1
ATOM 2861 N N . GLY A 1 387 ? -4.016 -13.106 13.764 1.00 91.75 387 GLY A N 1
ATOM 2862 C CA . GLY A 1 387 ? -2.993 -13.824 13.013 1.00 91.75 387 GLY A CA 1
ATOM 2863 C C . GLY A 1 387 ? -3.451 -14.270 11.627 1.00 91.75 387 GLY A C 1
ATOM 2864 O O . GLY A 1 387 ? -4.562 -13.982 11.172 1.00 91.75 387 GLY A O 1
ATOM 2865 N N . ALA A 1 388 ? -2.567 -14.997 10.954 1.00 92.50 388 ALA A N 1
ATOM 2866 C CA . ALA A 1 388 ? -2.814 -15.634 9.670 1.00 92.50 388 ALA A CA 1
ATOM 2867 C C . ALA A 1 388 ? -2.732 -17.154 9.781 1.00 92.50 388 ALA A C 1
ATOM 2869 O O . ALA A 1 388 ? -2.116 -17.717 10.686 1.00 92.50 388 ALA A O 1
ATOM 2870 N N . CYS A 1 389 ? -3.336 -17.801 8.793 1.00 91.62 389 CYS A N 1
ATOM 2871 C CA . CYS A 1 389 ? -3.138 -19.215 8.543 1.00 91.62 389 CYS A CA 1
ATOM 2872 C C . CYS A 1 389 ? -1.795 -19.478 7.866 1.00 91.62 389 CYS A C 1
ATOM 2874 O O . CYS A 1 389 ? -1.125 -18.547 7.421 1.00 91.62 389 CYS A O 1
ATOM 2876 N N . SER A 1 390 ? -1.417 -20.756 7.778 1.00 90.75 390 SER A N 1
ATOM 2877 C CA . SER A 1 390 ? -0.371 -21.163 6.842 1.00 90.75 390 SER A CA 1
ATOM 2878 C C . SER A 1 390 ? -0.757 -20.764 5.420 1.00 90.75 390 SER A C 1
ATOM 2880 O O . SER A 1 390 ? -1.942 -20.649 5.105 1.00 90.75 390 SER A O 1
ATOM 2882 N N . ASP A 1 391 ? 0.240 -20.557 4.567 1.00 88.25 391 ASP A N 1
ATOM 2883 C CA . ASP A 1 391 ? 0.015 -19.979 3.241 1.00 88.25 391 ASP A CA 1
ATOM 2884 C C . ASP A 1 391 ? -0.792 -20.888 2.299 1.00 88.25 391 ASP A C 1
ATOM 2886 O O . ASP A 1 391 ? -1.396 -20.398 1.350 1.00 88.25 391 ASP A O 1
ATOM 2890 N N . ASP A 1 392 ? -0.894 -22.183 2.611 1.00 88.69 392 ASP A N 1
ATOM 2891 C CA . ASP A 1 392 ? -1.739 -23.177 1.936 1.00 88.69 392 ASP A CA 1
ATOM 2892 C C . ASP A 1 392 ? -3.191 -23.225 2.464 1.00 88.69 392 ASP A C 1
ATOM 2894 O O . ASP A 1 392 ? -3.984 -24.082 2.064 1.00 88.69 392 ASP A O 1
ATOM 2898 N N . ALA A 1 393 ? -3.553 -22.321 3.374 1.00 89.25 393 ALA A N 1
ATOM 2899 C CA . ALA A 1 393 ? -4.856 -22.224 4.019 1.00 89.25 393 ALA A CA 1
ATOM 2900 C C . ALA A 1 393 ? -5.362 -20.772 4.038 1.00 89.25 393 ALA A C 1
ATOM 2902 O O . ALA A 1 393 ? -4.632 -19.824 3.754 1.00 89.25 393 ALA A O 1
ATOM 2903 N N . CYS A 1 394 ? -6.631 -20.579 4.402 1.00 87.75 394 CYS A N 1
ATOM 2904 C CA . CYS A 1 394 ? -7.151 -19.245 4.678 1.00 87.75 394 CYS A CA 1
ATOM 2905 C C . CYS A 1 394 ? -8.071 -19.195 5.892 1.00 87.75 394 CYS A C 1
ATOM 2907 O O . CYS A 1 394 ? -8.471 -20.219 6.459 1.00 87.75 394 CYS A O 1
ATOM 2909 N N . CYS A 1 395 ? -8.371 -17.967 6.310 1.00 89.25 395 CYS A N 1
ATOM 2910 C CA . CYS A 1 395 ? -9.162 -17.719 7.492 1.00 89.25 395 CYS A CA 1
ATOM 2911 C C . CYS A 1 395 ? -10.651 -17.898 7.235 1.00 89.25 395 CYS A C 1
ATOM 2913 O O . CYS A 1 395 ? -11.216 -17.351 6.288 1.00 89.25 395 CYS A O 1
ATOM 2915 N N . ASN A 1 396 ? -11.313 -18.620 8.133 1.00 86.44 396 ASN A N 1
ATOM 2916 C CA . ASN A 1 396 ? -12.751 -18.797 8.083 1.00 86.44 396 ASN A CA 1
ATOM 2917 C C . ASN A 1 396 ? -13.324 -18.932 9.496 1.00 86.44 396 ASN A C 1
ATOM 2919 O O . ASN A 1 396 ? -13.118 -19.928 10.193 1.00 86.44 396 ASN A O 1
ATOM 2923 N N . GLY A 1 397 ? -14.053 -17.903 9.929 1.00 80.94 397 GLY A N 1
ATOM 2924 C CA . GLY A 1 397 ? -14.676 -17.878 11.254 1.00 80.94 397 GLY A CA 1
ATOM 2925 C C . GLY A 1 397 ? -13.665 -18.058 12.390 1.00 80.94 397 GLY A C 1
ATOM 2926 O O . GLY A 1 397 ? -13.964 -18.750 13.361 1.00 80.94 397 GLY A O 1
ATOM 2927 N N . GLY A 1 398 ? -12.459 -17.507 12.227 1.00 88.31 398 GLY A N 1
ATOM 2928 C CA . GLY A 1 398 ? -11.370 -17.591 13.199 1.00 88.31 398 GLY A CA 1
ATOM 2929 C C . GLY A 1 398 ? -10.570 -18.894 13.182 1.00 88.31 398 GLY A C 1
ATOM 2930 O O . GLY A 1 398 ? -9.676 -19.042 14.003 1.00 88.31 398 GLY A O 1
ATOM 2931 N N . ASN A 1 399 ? -10.856 -19.839 12.282 1.00 91.38 399 ASN A N 1
ATOM 2932 C CA . ASN A 1 399 ? -10.095 -21.085 12.155 1.00 91.38 399 ASN A CA 1
ATOM 2933 C C . ASN A 1 399 ? -9.404 -21.148 10.798 1.00 91.38 399 ASN A C 1
ATOM 2935 O O . ASN A 1 399 ? -9.939 -20.647 9.804 1.00 91.38 399 ASN A O 1
ATOM 2939 N N . CYS A 1 400 ? -8.269 -21.834 10.751 1.00 92.56 400 CYS A N 1
ATOM 2940 C CA . CYS A 1 400 ? -7.578 -22.096 9.506 1.00 92.56 400 CYS A CA 1
ATOM 2941 C C . CYS A 1 400 ? -8.152 -23.315 8.803 1.0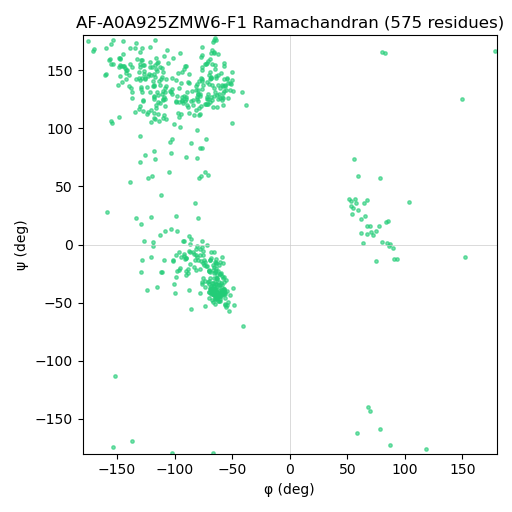0 92.56 400 CYS A C 1
ATOM 2943 O O . CYS A 1 400 ? -8.245 -24.412 9.362 1.00 92.56 400 CYS A O 1
ATOM 2945 N N . VAL A 1 401 ? -8.561 -23.112 7.554 1.00 88.88 401 VAL A N 1
ATOM 2946 C CA . VAL A 1 401 ? -9.125 -24.165 6.716 1.00 88.88 401 VAL A CA 1
ATOM 2947 C C . VAL A 1 401 ? -8.434 -24.159 5.358 1.00 88.88 401 VAL A C 1
ATOM 2949 O O . VAL A 1 401 ? -8.092 -23.103 4.828 1.00 88.88 401 VAL A O 1
ATOM 2952 N N . ALA A 1 402 ? -8.226 -25.347 4.797 1.00 88.00 402 ALA A N 1
ATOM 2953 C CA . ALA A 1 402 ? -7.731 -25.473 3.433 1.00 88.00 402 ALA A CA 1
ATOM 2954 C C . ALA A 1 402 ? -8.766 -24.914 2.434 1.00 88.00 402 ALA A C 1
ATOM 2956 O O . ALA A 1 402 ? -9.973 -24.991 2.715 1.00 88.00 402 ALA A O 1
ATOM 2957 N N . PRO A 1 403 ? -8.326 -24.403 1.271 1.00 83.00 403 PRO A N 1
ATOM 2958 C CA . PRO A 1 403 ? -9.226 -24.045 0.187 1.00 83.00 403 PRO A CA 1
ATOM 2959 C C . PRO A 1 403 ? -10.121 -25.224 -0.217 1.00 83.00 403 PRO A C 1
ATOM 2961 O O . PRO A 1 403 ? -9.697 -26.380 -0.217 1.00 83.00 403 PRO A O 1
ATOM 2964 N N . MET A 1 404 ? -11.371 -24.927 -0.555 1.00 76.69 404 MET A N 1
ATOM 2965 C CA . MET A 1 404 ? -12.375 -25.868 -1.049 1.00 76.69 404 MET A CA 1
ATOM 2966 C C . MET A 1 404 ? -13.136 -25.240 -2.216 1.00 76.69 404 MET A C 1
ATOM 2968 O O . MET A 1 404 ? -13.269 -24.017 -2.290 1.00 76.69 404 MET A O 1
ATOM 2972 N N . ASN A 1 405 ? -13.664 -26.061 -3.125 1.00 69.06 405 ASN A N 1
ATOM 2973 C CA . ASN A 1 405 ? -14.392 -25.536 -4.280 1.00 69.06 405 ASN A CA 1
ATOM 2974 C C . ASN A 1 405 ? -15.819 -25.081 -3.905 1.00 69.06 405 ASN A C 1
ATOM 2976 O O . ASN A 1 405 ? -16.397 -25.505 -2.897 1.00 69.06 405 ASN A O 1
ATOM 2980 N N . ALA A 1 406 ? -16.428 -24.243 -4.752 1.00 66.25 406 ALA A N 1
ATOM 2981 C CA . ALA A 1 406 ? -17.802 -23.776 -4.532 1.00 66.25 406 ALA A CA 1
ATOM 2982 C C . ALA A 1 406 ? -18.833 -24.917 -4.464 1.00 66.25 406 ALA A C 1
ATOM 2984 O O . ALA A 1 406 ? -19.789 -24.838 -3.688 1.00 66.25 406 ALA A O 1
ATOM 2985 N N . GLY A 1 407 ? -18.635 -25.991 -5.239 1.00 66.12 407 GLY A N 1
ATOM 2986 C CA . GLY A 1 407 ? -19.533 -27.147 -5.258 1.00 66.12 407 GLY A CA 1
ATOM 2987 C C . GLY A 1 407 ? -19.592 -27.892 -3.919 1.00 66.12 407 GLY A C 1
ATOM 2988 O O . GLY A 1 407 ? -20.678 -28.227 -3.445 1.00 66.12 407 GLY A O 1
ATOM 2989 N N . GLU A 1 408 ? -18.444 -28.109 -3.278 1.00 71.56 408 GLU A N 1
ATOM 2990 C CA . GLU A 1 408 ? -18.319 -28.710 -1.947 1.00 71.56 408 GLU A CA 1
ATOM 2991 C C . GLU A 1 408 ? -18.868 -27.786 -0.856 1.00 71.56 408 GLU A C 1
ATOM 2993 O O . GLU A 1 408 ? -19.497 -28.259 0.095 1.00 71.56 408 GLU A O 1
ATOM 2998 N N . ALA A 1 409 ? -18.693 -26.473 -1.024 1.00 68.88 409 ALA A N 1
ATOM 2999 C CA . ALA A 1 409 ? -19.202 -25.456 -0.111 1.00 68.88 409 ALA A CA 1
ATOM 3000 C C . ALA A 1 409 ? -20.721 -25.213 -0.229 1.00 68.88 409 ALA A C 1
ATOM 3002 O O . ALA A 1 409 ? -21.329 -24.619 0.665 1.00 68.88 409 ALA A O 1
ATOM 3003 N N . GLY A 1 410 ? -21.354 -25.677 -1.313 1.00 72.50 410 GLY A N 1
ATOM 3004 C CA . GLY A 1 410 ? -22.773 -25.441 -1.589 1.00 72.50 410 GLY A CA 1
ATOM 3005 C C . GLY A 1 410 ? -23.084 -23.973 -1.887 1.00 72.50 410 GLY A C 1
ATOM 3006 O O . GLY A 1 410 ? -24.109 -23.461 -1.432 1.00 72.50 410 GLY A O 1
ATOM 3007 N N . ILE A 1 411 ? -22.182 -23.303 -2.606 1.00 70.38 411 ILE A N 1
ATOM 3008 C CA . ILE A 1 411 ? -22.255 -21.876 -2.936 1.00 70.38 411 ILE A CA 1
ATOM 3009 C C . ILE A 1 411 ? -22.501 -21.723 -4.428 1.00 70.38 411 ILE A C 1
ATOM 3011 O O . ILE A 1 411 ? -22.019 -22.524 -5.231 1.00 70.38 411 ILE A O 1
ATOM 3015 N N . SER A 1 412 ? -23.282 -20.706 -4.786 1.00 75.00 412 SER A N 1
ATOM 3016 C CA . SER A 1 412 ? -23.550 -20.405 -6.182 1.00 75.00 412 SER A CA 1
ATOM 3017 C C . SER A 1 412 ? -22.302 -19.832 -6.845 1.00 75.00 412 SER A C 1
ATOM 3019 O O . SER A 1 412 ? -21.726 -18.872 -6.350 1.00 75.00 412 SER A O 1
ATOM 3021 N N . CYS A 1 413 ? -21.910 -20.382 -7.989 1.00 73.62 413 CYS A N 1
ATOM 3022 C CA . CYS A 1 413 ? -20.874 -19.782 -8.834 1.00 73.62 413 CYS A CA 1
ATOM 3023 C C . CYS A 1 413 ? -21.425 -18.739 -9.824 1.00 73.62 413 CYS A C 1
ATOM 3025 O O . CYS A 1 413 ? -20.670 -18.232 -10.653 1.00 73.62 413 CYS A O 1
ATOM 3027 N N . ILE A 1 414 ? -22.744 -18.481 -9.825 1.00 71.19 414 ILE A N 1
ATOM 3028 C CA . ILE A 1 414 ? -23.364 -17.498 -10.733 1.00 71.19 414 ILE A CA 1
ATOM 3029 C C . ILE A 1 414 ? -22.702 -16.145 -10.479 1.00 71.19 414 ILE A C 1
ATOM 3031 O O . ILE A 1 414 ? -22.558 -15.752 -9.326 1.00 71.19 414 ILE A O 1
ATOM 3035 N N . ASP A 1 415 ? -22.267 -15.487 -11.556 1.00 64.25 415 ASP A N 1
ATOM 3036 C CA . ASP A 1 415 ? -21.516 -14.223 -11.535 1.00 64.25 415 ASP A CA 1
ATOM 3037 C C . ASP A 1 415 ? -20.141 -14.301 -10.824 1.00 64.25 415 ASP A C 1
ATOM 3039 O O . ASP A 1 415 ? -19.490 -13.282 -10.596 1.00 64.25 415 ASP A O 1
ATOM 3043 N N . GLN A 1 416 ? -19.684 -15.518 -10.499 1.00 67.44 416 GLN A N 1
ATOM 3044 C CA . GLN A 1 416 ? -18.434 -15.836 -9.797 1.00 67.44 416 GLN A CA 1
ATOM 3045 C C . GLN A 1 416 ? -17.724 -17.066 -10.418 1.00 67.44 416 GLN A C 1
ATOM 3047 O O . GLN A 1 416 ? -17.475 -18.063 -9.721 1.00 67.44 416 GLN A O 1
ATOM 3052 N N . PRO A 1 417 ? -17.446 -17.085 -11.736 1.00 63.75 417 PRO A N 1
ATOM 3053 C CA . PRO A 1 417 ? -16.873 -18.258 -12.400 1.00 63.75 417 PRO A CA 1
ATOM 3054 C C . PRO A 1 417 ? -15.510 -18.676 -11.821 1.00 63.75 417 PRO A C 1
ATOM 3056 O O . PRO A 1 417 ? -15.162 -19.856 -11.873 1.00 63.75 417 PRO A O 1
ATOM 3059 N N . GLU A 1 418 ? -14.772 -17.754 -11.198 1.00 65.81 418 GLU A N 1
ATOM 3060 C CA . GLU A 1 418 ? -13.492 -18.015 -10.537 1.00 65.81 418 GLU A CA 1
ATOM 3061 C C . GLU A 1 418 ? -13.602 -18.990 -9.355 1.00 65.81 418 GLU A C 1
ATOM 3063 O O . GLU A 1 418 ? -12.633 -19.678 -9.037 1.00 65.81 418 GLU A O 1
ATOM 3068 N N . LEU A 1 419 ? -14.789 -19.134 -8.748 1.00 68.56 419 LEU A N 1
ATOM 3069 C CA . LEU A 1 419 ? -15.032 -20.142 -7.707 1.00 68.56 419 LEU A CA 1
ATOM 3070 C C . LEU A 1 419 ? -14.930 -21.588 -8.228 1.00 68.56 419 LEU A C 1
ATOM 3072 O O . LEU A 1 419 ? -14.847 -22.527 -7.431 1.00 68.56 419 LEU A O 1
ATOM 3076 N N . CYS A 1 420 ? -14.951 -21.765 -9.550 1.00 68.44 420 CYS A N 1
ATOM 3077 C CA . CYS A 1 420 ? -14.803 -23.050 -10.223 1.00 68.44 420 CYS A CA 1
ATOM 3078 C C . CYS A 1 420 ? -13.393 -23.266 -10.799 1.00 68.44 420 CYS A C 1
ATOM 3080 O O . CYS A 1 420 ? -13.017 -24.404 -11.090 1.00 68.44 420 CYS A O 1
ATOM 3082 N N . ALA A 1 421 ? -12.584 -22.204 -10.896 1.00 63.19 421 ALA A N 1
ATOM 3083 C CA . ALA A 1 421 ? -11.243 -22.253 -11.478 1.00 63.19 421 ALA A CA 1
ATOM 3084 C C . ALA A 1 421 ? -10.263 -23.112 -10.663 1.00 63.19 421 ALA A C 1
ATOM 3086 O O . ALA A 1 421 ? -9.383 -23.738 -11.240 1.00 63.19 421 ALA A O 1
ATOM 3087 N N . ALA A 1 422 ? -10.455 -23.224 -9.341 1.00 56.91 422 ALA A N 1
ATOM 3088 C CA . ALA A 1 422 ? -9.623 -24.071 -8.476 1.00 56.91 422 ALA A CA 1
ATOM 3089 C C . ALA A 1 422 ? -9.608 -25.563 -8.888 1.00 56.91 422 ALA A C 1
ATOM 3091 O O . ALA A 1 422 ? -8.756 -26.325 -8.435 1.00 56.91 422 ALA A O 1
ATOM 3092 N N . THR A 1 423 ? -10.555 -25.995 -9.727 1.00 55.03 423 THR A N 1
ATOM 3093 C CA . THR A 1 423 ? -10.695 -27.380 -10.197 1.00 55.03 423 THR A CA 1
ATOM 3094 C C . THR A 1 423 ? -10.814 -27.497 -11.718 1.00 55.03 423 THR A C 1
ATOM 3096 O O . THR A 1 423 ? -11.288 -28.525 -12.197 1.00 55.03 423 THR A O 1
ATOM 3099 N N . ASP A 1 424 ? -10.425 -26.464 -12.474 1.00 60.81 424 ASP A N 1
ATOM 3100 C CA . ASP A 1 424 ? -10.638 -26.384 -13.928 1.00 60.81 424 ASP A CA 1
ATOM 3101 C C . ASP A 1 424 ? -12.126 -26.567 -14.324 1.00 60.81 424 ASP A C 1
ATOM 3103 O O . ASP A 1 424 ? -12.452 -27.132 -15.365 1.00 60.81 424 ASP A O 1
ATOM 3107 N N . GLU A 1 425 ? -13.068 -26.139 -13.479 1.00 68.25 425 GLU A N 1
ATOM 3108 C CA . GLU A 1 425 ? -14.513 -26.236 -13.725 1.00 68.25 425 GLU A CA 1
ATOM 3109 C C . GLU A 1 425 ? -15.080 -24.880 -14.188 1.00 68.25 425 GLU A C 1
ATOM 3111 O O . GLU A 1 425 ? -14.493 -23.827 -13.951 1.00 68.25 425 GLU A O 1
ATOM 3116 N N . VAL A 1 426 ? -16.255 -24.877 -14.823 1.00 68.88 426 VAL A N 1
ATOM 3117 C CA . VAL A 1 426 ? -17.000 -23.653 -15.173 1.00 68.88 426 VAL A CA 1
ATOM 3118 C C . VAL A 1 426 ? -18.332 -23.613 -14.447 1.00 68.88 426 VAL A C 1
ATOM 3120 O O . VAL A 1 426 ? -18.914 -24.647 -14.101 1.00 68.88 426 VAL A O 1
ATOM 3123 N N . CYS A 1 427 ? -18.846 -22.404 -14.247 1.00 74.44 427 CYS A N 1
ATOM 3124 C CA . CYS A 1 427 ? -20.133 -22.250 -13.603 1.00 74.44 427 CYS A CA 1
ATOM 3125 C C . CYS A 1 427 ? -21.297 -22.663 -14.514 1.00 74.44 427 CYS A C 1
ATOM 3127 O O . CYS A 1 427 ? -21.512 -22.071 -15.572 1.00 74.44 427 CYS A O 1
ATOM 3129 N N . ASN A 1 428 ? -22.102 -23.638 -14.082 1.00 76.88 428 ASN A N 1
ATOM 3130 C CA . ASN A 1 428 ? -23.381 -23.932 -14.722 1.00 76.88 428 ASN A CA 1
ATOM 3131 C C . ASN A 1 428 ? -24.453 -22.927 -14.283 1.00 76.88 428 ASN A C 1
ATOM 3133 O O . ASN A 1 428 ? -24.921 -22.999 -13.150 1.00 76.88 428 ASN A O 1
ATOM 3137 N N . THR A 1 429 ? -24.917 -22.062 -15.182 1.00 75.81 429 THR A N 1
ATOM 3138 C CA . THR A 1 429 ? -25.986 -21.087 -14.896 1.00 75.81 429 THR A CA 1
ATOM 3139 C C . THR A 1 429 ? -27.400 -21.585 -15.235 1.00 75.81 429 THR A C 1
ATOM 3141 O O . THR A 1 429 ? -28.376 -20.858 -15.058 1.00 75.81 429 THR A O 1
ATOM 3144 N N . GLU A 1 430 ? -27.563 -22.833 -15.693 1.00 74.62 430 GLU A N 1
ATOM 3145 C CA . GLU A 1 430 ? -28.867 -23.391 -16.091 1.00 74.62 430 GLU A CA 1
ATOM 3146 C C . GLU A 1 430 ? -29.852 -23.549 -14.939 1.00 74.62 430 GLU A C 1
ATOM 3148 O O . GLU A 1 430 ? -31.068 -23.585 -15.154 1.00 74.62 430 GLU A O 1
ATOM 3153 N N . ASN A 1 431 ? -29.338 -23.672 -13.717 1.00 72.56 431 ASN A N 1
ATOM 3154 C CA . ASN A 1 431 ? -30.152 -23.553 -12.528 1.00 72.56 431 ASN A CA 1
ATOM 3155 C C . ASN A 1 431 ? -30.059 -22.108 -12.015 1.00 72.56 431 ASN A C 1
ATOM 3157 O O . ASN A 1 431 ? -29.092 -21.776 -11.336 1.00 72.56 431 ASN A O 1
ATOM 3161 N N . PRO A 1 432 ? -31.069 -21.261 -12.279 1.00 66.31 432 PRO A N 1
ATOM 3162 C CA . PRO A 1 432 ? -31.024 -19.849 -11.911 1.00 66.31 432 PRO A CA 1
ATOM 3163 C C . PRO A 1 432 ? -31.072 -19.612 -10.395 1.00 66.31 432 PRO A C 1
ATOM 3165 O O . PRO A 1 432 ? -30.865 -18.486 -9.963 1.00 66.31 432 PRO A O 1
ATOM 3168 N N . GLU A 1 433 ? -31.384 -20.634 -9.586 1.00 63.91 433 GLU A N 1
ATOM 3169 C CA . GLU A 1 433 ? -31.355 -20.522 -8.122 1.00 63.91 433 GLU A CA 1
ATOM 3170 C C . GLU A 1 433 ? -29.994 -20.898 -7.522 1.00 63.91 433 GLU A C 1
ATOM 3172 O O . GLU A 1 433 ? -29.667 -20.412 -6.445 1.00 63.91 433 GLU A O 1
ATOM 3177 N N . PHE A 1 434 ? -29.207 -21.750 -8.188 1.00 70.19 434 PHE A N 1
ATOM 3178 C CA . PHE A 1 434 ? -27.904 -22.206 -7.699 1.00 70.19 434 PHE A CA 1
ATOM 3179 C C . PHE A 1 434 ? -27.028 -22.600 -8.881 1.00 70.19 434 PHE A C 1
ATOM 3181 O O . PHE A 1 434 ? -27.217 -23.686 -9.442 1.00 70.19 434 PHE A O 1
ATOM 3188 N N . GLY A 1 435 ? -26.061 -21.756 -9.240 1.00 74.81 435 GLY A N 1
ATOM 3189 C CA . GLY A 1 435 ? -25.016 -22.197 -10.152 1.00 74.81 435 GLY A CA 1
ATOM 3190 C C . GLY A 1 435 ? -24.091 -23.156 -9.432 1.00 74.81 435 GLY A C 1
ATOM 3191 O O . GLY A 1 435 ? -23.781 -22.960 -8.262 1.00 74.81 435 GLY A O 1
ATOM 3192 N N . TYR A 1 436 ? -23.662 -24.210 -10.105 1.00 79.19 436 TYR A N 1
ATOM 3193 C CA . TYR A 1 436 ? -22.706 -25.158 -9.547 1.00 79.19 436 TYR A CA 1
ATOM 3194 C C . TYR A 1 436 ? -21.528 -25.305 -10.492 1.00 79.19 436 TYR A C 1
ATOM 3196 O O . TYR A 1 436 ? -21.693 -25.290 -11.715 1.00 79.19 436 TYR A O 1
ATOM 3204 N N . CYS A 1 437 ? -20.344 -25.450 -9.906 1.00 73.50 437 CYS A N 1
ATOM 3205 C CA . CYS A 1 437 ? -19.161 -25.803 -10.663 1.00 73.50 437 CYS A CA 1
ATOM 3206 C C . CYS A 1 437 ? -19.362 -27.190 -11.261 1.00 73.50 437 CYS A C 1
ATOM 3208 O O . CYS A 1 437 ? -19.803 -28.130 -10.593 1.00 73.50 437 CYS A O 1
ATOM 3210 N N . GLN A 1 438 ? -19.128 -27.278 -12.558 1.00 70.88 438 GLN A N 1
ATOM 3211 C CA . GLN A 1 438 ? -19.109 -28.527 -13.287 1.00 70.88 438 GLN A CA 1
ATOM 3212 C C . GLN A 1 438 ? -17.937 -28.480 -14.261 1.00 70.88 438 GLN A C 1
ATOM 3214 O O . GLN A 1 438 ? -17.570 -27.395 -14.724 1.00 70.88 438 GLN A O 1
ATOM 3219 N N . PRO A 1 439 ? -17.398 -29.636 -14.669 1.00 62.59 439 PRO A N 1
ATOM 3220 C CA . PRO A 1 439 ? -16.608 -29.681 -15.887 1.00 62.59 439 PRO A CA 1
ATOM 3221 C C . PRO A 1 439 ? -17.430 -29.012 -16.999 1.00 62.59 439 PRO A C 1
ATOM 3223 O O . PRO A 1 439 ? -18.641 -29.260 -17.040 1.00 62.59 439 PRO A O 1
ATOM 3226 N N . PRO A 1 440 ? -16.852 -28.175 -17.873 1.00 56.22 440 PRO A N 1
ATOM 3227 C CA . PRO A 1 440 ? -17.570 -27.536 -18.962 1.00 56.22 440 PRO A CA 1
ATOM 3228 C C . PRO A 1 440 ? -18.361 -28.557 -19.737 1.00 56.22 440 PRO A C 1
ATOM 3230 O O . PRO A 1 440 ? -17.847 -29.358 -20.516 1.00 56.22 440 PRO A O 1
ATOM 3233 N N . ALA A 1 441 ? -19.661 -28.534 -19.494 1.00 50.06 441 ALA A N 1
ATOM 3234 C CA . ALA A 1 441 ? -20.585 -29.201 -20.358 1.00 50.06 441 ALA A CA 1
ATOM 3235 C C . ALA A 1 441 ? -20.604 -28.386 -21.650 1.00 50.06 441 ALA A C 1
ATOM 3237 O O . ALA A 1 441 ? -20.844 -27.177 -21.634 1.00 50.06 441 ALA A O 1
ATOM 3238 N N . ALA A 1 442 ? -20.336 -29.069 -22.760 1.00 43.69 442 ALA A N 1
ATOM 3239 C CA . ALA A 1 442 ? -20.651 -28.618 -24.106 1.00 43.69 442 ALA A CA 1
ATOM 3240 C C . ALA A 1 442 ? -22.018 -27.900 -24.081 1.00 43.69 442 ALA A C 1
ATOM 3242 O O . ALA A 1 442 ? -23.005 -28.489 -23.637 1.00 43.69 442 ALA A O 1
ATOM 3243 N N . TYR A 1 443 ? -22.039 -26.622 -24.470 1.00 39.97 443 TYR A N 1
ATOM 3244 C CA . TYR A 1 443 ? -23.172 -25.703 -24.322 1.00 39.97 443 TYR A CA 1
ATOM 3245 C C . TYR A 1 443 ? -24.516 -26.381 -24.660 1.00 39.97 443 TYR A C 1
ATOM 3247 O O . TYR A 1 443 ? -24.661 -27.053 -25.687 1.00 39.97 443 TYR A O 1
ATOM 3255 N N . ASN A 1 444 ? -25.503 -26.225 -23.773 1.00 45.16 444 ASN A N 1
ATOM 3256 C CA . ASN A 1 444 ? -26.765 -26.970 -23.764 1.00 45.16 444 ASN A CA 1
ATOM 3257 C C . ASN A 1 444 ? -27.789 -26.492 -24.817 1.00 45.16 444 ASN A C 1
ATOM 3259 O O . ASN A 1 444 ? -28.935 -26.152 -24.518 1.00 45.16 444 ASN A O 1
ATOM 3263 N N . ASP A 1 445 ? -27.403 -26.545 -26.092 1.00 46.97 445 ASP A N 1
ATOM 3264 C CA . ASP A 1 445 ? -28.347 -26.599 -27.217 1.00 46.97 445 ASP A CA 1
ATOM 3265 C C . ASP A 1 445 ? -28.214 -27.872 -28.079 1.00 46.97 445 ASP A C 1
ATOM 3267 O O . ASP A 1 445 ? -29.030 -28.119 -28.972 1.00 46.97 445 ASP A O 1
ATOM 3271 N N . GLY A 1 446 ? -27.260 -28.748 -27.742 1.00 47.19 446 GLY A N 1
ATOM 3272 C CA . GLY A 1 446 ? -27.121 -30.068 -28.352 1.00 47.19 446 GLY A CA 1
ATOM 3273 C C . GLY A 1 446 ? -26.320 -30.103 -29.654 1.00 47.19 446 GLY A C 1
ATOM 3274 O O . GLY A 1 446 ? -26.472 -31.073 -30.402 1.00 47.19 446 GLY A O 1
ATOM 3275 N N . THR A 1 447 ? -25.480 -29.101 -29.929 1.00 52.28 447 THR A N 1
ATOM 3276 C CA . THR A 1 447 ? -24.584 -29.113 -31.102 1.00 52.28 447 THR A CA 1
ATOM 3277 C C . THR A 1 447 ? -23.101 -29.257 -30.779 1.00 52.28 447 THR A C 1
ATOM 3279 O O . THR A 1 447 ? -22.381 -29.797 -31.616 1.00 52.28 447 THR A O 1
ATOM 3282 N N . CYS A 1 448 ? -22.642 -28.892 -29.578 1.00 56.44 448 CYS A N 1
ATOM 3283 C CA . CYS A 1 448 ? -21.240 -29.095 -29.232 1.00 56.44 448 CYS A CA 1
ATOM 3284 C C . CYS A 1 448 ? -20.911 -30.596 -29.162 1.00 56.44 448 CYS A C 1
ATOM 3286 O O . CYS A 1 448 ? -21.660 -31.381 -28.565 1.00 56.44 448 CYS A O 1
ATOM 3288 N N . VAL A 1 449 ? -19.792 -31.013 -29.761 1.00 57.62 449 VAL A N 1
ATOM 3289 C CA . VAL A 1 449 ? -19.275 -32.371 -29.544 1.00 57.62 449 VAL A CA 1
ATOM 3290 C C . VAL A 1 449 ? -1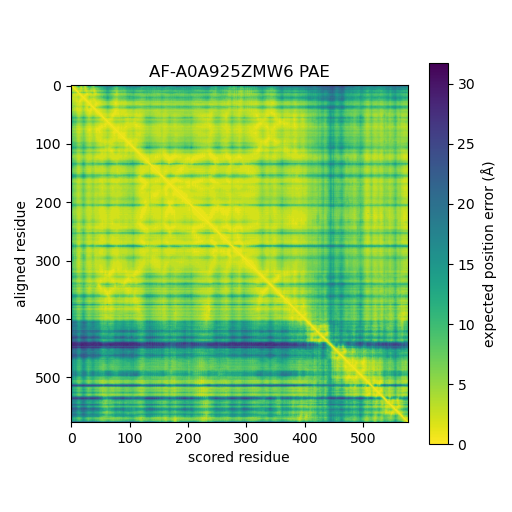9.021 -32.506 -28.036 1.00 57.62 449 VAL A C 1
ATOM 3292 O O . VAL A 1 449 ? -18.347 -31.646 -27.471 1.00 57.62 449 VAL A O 1
ATOM 3295 N N . PRO A 1 450 ? -19.593 -33.508 -27.343 1.00 54.75 450 PRO A N 1
ATOM 3296 C CA . PRO A 1 450 ? -19.293 -33.702 -25.930 1.00 54.75 450 PRO A CA 1
ATOM 3297 C C . PRO A 1 450 ? -17.777 -33.903 -25.784 1.00 54.75 450 PRO A C 1
ATOM 3299 O O . PRO A 1 450 ? -17.212 -34.631 -26.599 1.00 54.75 450 PRO A O 1
ATOM 3302 N N . ASP A 1 451 ? -17.170 -33.261 -24.775 1.00 65.38 451 ASP A N 1
ATOM 3303 C CA . ASP A 1 451 ? -15.748 -33.350 -24.372 1.00 65.38 451 ASP A CA 1
ATOM 3304 C C . ASP A 1 451 ? -14.817 -32.169 -24.771 1.00 65.38 451 ASP A C 1
ATOM 3306 O O . ASP A 1 451 ? -13.644 -32.397 -25.061 1.00 65.38 451 ASP A O 1
ATOM 3310 N N . CYS A 1 452 ? -15.273 -30.905 -24.765 1.00 67.19 452 CYS A N 1
ATOM 3311 C CA . CYS A 1 452 ? -14.316 -29.782 -24.773 1.00 67.19 452 CYS A CA 1
ATOM 3312 C C . CYS A 1 452 ? -13.627 -29.671 -23.400 1.00 67.19 452 CYS A C 1
ATOM 3314 O O . CYS A 1 452 ? -14.308 -29.584 -22.378 1.00 67.19 452 CYS A O 1
ATOM 3316 N N . ASP A 1 453 ? -12.294 -29.647 -23.382 1.00 63.16 453 ASP A N 1
ATOM 3317 C CA . ASP A 1 453 ? -11.504 -29.450 -22.166 1.00 63.16 453 ASP A CA 1
ATOM 3318 C C . ASP A 1 453 ? -11.504 -27.954 -21.760 1.00 63.16 453 ASP A C 1
ATOM 3320 O O . ASP A 1 453 ? -11.025 -27.136 -22.549 1.00 63.16 453 ASP A O 1
ATOM 3324 N N . PRO A 1 454 ? -12.002 -27.567 -20.569 1.00 55.19 454 PRO A N 1
ATOM 3325 C CA . PRO A 1 454 ? -11.926 -26.194 -20.022 1.00 55.19 454 PRO A CA 1
ATOM 3326 C C . PRO A 1 454 ? -10.519 -25.625 -20.077 1.00 55.19 454 PRO A C 1
ATOM 3328 O O . PRO A 1 454 ? -9.564 -26.354 -19.826 1.00 55.19 454 PRO A O 1
ATOM 3331 N N . GLY A 1 455 ? -10.379 -24.331 -20.377 1.00 61.03 455 GLY A N 1
ATOM 3332 C CA . GLY A 1 455 ? -9.069 -23.663 -20.387 1.00 61.03 455 GLY A CA 1
ATOM 3333 C C . GLY A 1 455 ? -8.087 -24.211 -21.433 1.00 61.03 455 GLY A C 1
ATOM 3334 O O . GLY A 1 455 ? -6.957 -23.744 -21.531 1.00 61.03 455 GLY A O 1
ATOM 3335 N N . VAL A 1 456 ? -8.508 -25.193 -22.237 1.00 69.31 456 VAL A N 1
ATOM 3336 C CA . VAL A 1 456 ? -7.732 -25.815 -23.314 1.00 69.31 456 VAL A CA 1
ATOM 3337 C C . VAL A 1 456 ? -8.490 -25.703 -24.630 1.00 69.31 456 VAL A C 1
ATOM 3339 O O . VAL A 1 456 ? -7.878 -25.421 -25.655 1.00 69.31 456 VAL A O 1
ATOM 3342 N N . THR A 1 457 ? -9.813 -25.868 -24.618 1.00 72.06 457 THR A N 1
ATOM 3343 C CA . THR A 1 457 ? -10.710 -25.720 -25.765 1.00 72.06 457 THR A CA 1
ATOM 3344 C C . THR A 1 457 ? -12.047 -25.069 -25.382 1.00 72.06 457 THR A C 1
ATOM 3346 O O . THR A 1 457 ? -12.539 -25.265 -24.275 1.00 72.06 457 THR A O 1
ATOM 3349 N N . TYR A 1 458 ? -12.676 -24.345 -26.307 1.00 72.31 458 TYR A N 1
ATOM 3350 C CA . TYR A 1 458 ? -14.005 -23.747 -26.161 1.00 72.31 458 TYR A CA 1
ATOM 3351 C C . TYR A 1 458 ? -14.917 -24.146 -27.326 1.00 72.31 458 TYR A C 1
ATOM 3353 O O . TYR A 1 458 ? -14.446 -24.468 -28.419 1.00 72.31 458 TYR A O 1
ATOM 3361 N N . CYS A 1 459 ? -16.233 -24.143 -27.099 1.00 72.25 459 CYS A N 1
ATOM 3362 C CA . CYS A 1 459 ? -17.196 -24.462 -28.151 1.00 72.25 459 CYS A CA 1
ATOM 3363 C C . CYS A 1 459 ? -17.487 -23.222 -29.000 1.00 72.25 459 CYS A C 1
ATOM 3365 O O . CYS A 1 459 ? -17.979 -22.214 -28.491 1.00 72.25 459 CYS A O 1
ATOM 3367 N N . SER A 1 460 ? -17.209 -23.304 -30.299 1.00 75.62 460 SER A N 1
ATOM 3368 C CA . SER A 1 460 ? -17.496 -22.214 -31.229 1.00 75.62 460 SER A CA 1
ATOM 3369 C C . SER A 1 460 ? -18.865 -22.382 -31.878 1.00 75.62 460 SER A C 1
ATOM 3371 O O . SER A 1 460 ? -19.126 -23.366 -32.576 1.00 75.62 460 SER A O 1
ATOM 3373 N N . ALA A 1 461 ? -19.726 -21.377 -31.705 1.00 68.06 461 ALA A N 1
ATOM 3374 C CA . ALA A 1 461 ? -21.006 -21.301 -32.408 1.00 68.06 461 ALA A CA 1
ATOM 3375 C C . ALA A 1 461 ? -20.830 -21.137 -33.932 1.00 68.06 461 ALA A C 1
ATOM 3377 O O . ALA A 1 461 ? -21.720 -21.509 -34.697 1.00 68.06 461 ALA A O 1
ATOM 3378 N N . ASP A 1 462 ? -19.684 -20.608 -34.373 1.00 75.56 462 ASP A N 1
ATOM 3379 C CA . ASP A 1 462 ? -19.380 -20.371 -35.786 1.00 75.56 462 ASP A CA 1
ATOM 3380 C C . ASP A 1 462 ? -18.844 -21.622 -36.508 1.00 75.56 462 ASP A C 1
ATOM 3382 O O . ASP A 1 462 ? -18.911 -21.692 -37.737 1.00 75.56 462 ASP A O 1
ATOM 3386 N N . GLU A 1 463 ? -18.347 -22.620 -35.767 1.00 77.44 463 GLU A N 1
ATOM 3387 C CA . GLU A 1 463 ? -17.785 -23.869 -36.310 1.00 77.44 463 GLU A CA 1
ATOM 3388 C C . GLU A 1 463 ? -18.656 -25.094 -35.989 1.00 77.44 463 GLU A C 1
ATOM 3390 O O . GLU A 1 463 ? -18.156 -26.153 -35.623 1.00 77.44 463 GLU A O 1
ATOM 3395 N N . ASP A 1 464 ? -19.981 -24.955 -36.120 1.00 76.44 464 ASP A N 1
ATOM 3396 C CA . ASP A 1 464 ? -20.956 -26.050 -35.962 1.00 76.44 464 ASP A CA 1
ATOM 3397 C C . ASP A 1 464 ? -20.842 -26.817 -34.616 1.00 76.44 464 ASP A C 1
ATOM 3399 O O . ASP A 1 464 ? -21.230 -27.985 -34.530 1.00 76.44 464 ASP A O 1
ATOM 3403 N N . GLY A 1 465 ? -20.331 -26.175 -33.557 1.00 70.81 465 GLY A N 1
ATOM 3404 C CA . GLY A 1 465 ? -20.144 -26.794 -32.242 1.00 70.81 465 GLY A CA 1
ATOM 3405 C C . GLY A 1 465 ? -18.845 -27.603 -32.080 1.00 70.81 465 GLY A C 1
ATOM 3406 O O . GLY A 1 465 ? -18.752 -28.457 -31.194 1.00 70.81 465 GLY A O 1
ATOM 3407 N N . GLU A 1 466 ? -17.830 -27.388 -32.920 1.00 77.50 466 GLU A N 1
ATOM 3408 C CA . GLU A 1 466 ? -16.502 -27.973 -32.697 1.00 77.50 466 GLU A CA 1
ATOM 3409 C C . GLU A 1 466 ? -15.780 -27.325 -31.495 1.00 77.50 466 GLU A C 1
ATOM 3411 O O . GLU A 1 466 ? -15.920 -26.130 -31.215 1.00 77.50 466 GLU A O 1
ATOM 3416 N N . CYS A 1 467 ? -14.996 -28.137 -30.776 1.00 77.62 467 CYS A N 1
ATOM 3417 C CA . CYS A 1 467 ? -14.094 -27.667 -29.727 1.00 77.62 467 CYS A CA 1
ATOM 3418 C C . CYS A 1 467 ? -12.838 -27.072 -30.375 1.00 77.62 467 CYS A C 1
ATOM 3420 O O . CYS A 1 467 ? -12.032 -27.801 -30.962 1.00 77.62 467 CYS A O 1
ATOM 3422 N N . ILE A 1 468 ? -12.655 -25.761 -30.254 1.00 80.94 468 ILE A N 1
ATOM 3423 C CA . ILE A 1 468 ? -11.474 -25.040 -30.740 1.00 80.94 468 ILE A CA 1
ATOM 3424 C C . ILE A 1 468 ? -10.533 -24.818 -29.568 1.00 80.94 468 ILE A C 1
ATOM 3426 O O . ILE A 1 468 ? -11.000 -24.507 -28.483 1.00 80.94 468 ILE A O 1
ATOM 3430 N N . TYR A 1 469 ? -9.218 -24.931 -29.765 1.00 83.06 469 TYR A N 1
ATOM 3431 C CA . TYR A 1 469 ? -8.260 -24.567 -28.720 1.00 83.06 469 TYR A CA 1
ATOM 3432 C C . TYR A 1 469 ? -8.450 -23.119 -28.257 1.00 83.06 469 TYR A C 1
ATOM 3434 O O . TYR A 1 469 ? -8.609 -22.222 -29.090 1.00 83.06 469 TYR A O 1
ATOM 3442 N N . VAL A 1 470 ? -8.401 -22.895 -26.940 1.00 82.69 470 VAL A N 1
ATOM 3443 C CA . VAL A 1 470 ? -8.259 -21.534 -26.420 1.00 82.69 470 VAL A CA 1
ATOM 3444 C C . VAL A 1 470 ? -6.960 -20.942 -26.962 1.00 82.69 470 VAL A C 1
ATOM 3446 O O . VAL A 1 470 ? -5.981 -21.643 -27.241 1.00 82.69 470 VAL A O 1
ATOM 3449 N N . ARG A 1 471 ? -6.981 -19.640 -27.177 1.00 88.06 471 ARG A N 1
ATOM 3450 C CA . ARG A 1 471 ? -5.861 -18.872 -27.694 1.00 88.06 471 ARG A CA 1
ATOM 3451 C C . ARG A 1 471 ? -4.839 -18.672 -26.578 1.00 88.06 471 ARG A C 1
ATOM 3453 O O . ARG A 1 471 ? -5.199 -18.651 -25.406 1.00 88.06 471 ARG A O 1
ATOM 3460 N N . ALA A 1 472 ? -3.561 -18.564 -26.917 1.00 86.19 472 ALA A N 1
ATOM 3461 C CA . ALA A 1 472 ? -2.543 -18.339 -25.897 1.00 86.19 472 ALA A CA 1
ATOM 3462 C C . ALA A 1 472 ? -2.638 -16.899 -25.355 1.00 86.19 472 ALA A C 1
ATOM 3464 O O . ALA A 1 472 ? -3.112 -16.013 -26.070 1.00 86.19 472 ALA A O 1
ATOM 3465 N N . PRO A 1 473 ? -2.152 -16.622 -24.132 1.00 85.38 473 PRO A N 1
ATOM 3466 C CA . PRO A 1 473 ? -1.974 -15.248 -23.676 1.00 85.38 473 PRO A CA 1
ATOM 3467 C C . PRO A 1 473 ? -1.214 -14.407 -24.717 1.00 85.38 473 PRO A C 1
ATOM 3469 O O . PRO A 1 473 ? -0.197 -14.845 -25.260 1.00 85.38 473 PRO A O 1
ATOM 3472 N N . GLY A 1 474 ? -1.735 -13.219 -25.025 1.00 85.06 474 GLY A N 1
ATOM 3473 C CA . GLY A 1 474 ? -1.244 -12.312 -26.067 1.00 85.06 474 GLY A CA 1
ATOM 3474 C C . GLY A 1 474 ? -1.867 -12.497 -27.459 1.00 85.06 474 GLY A C 1
ATOM 3475 O O . GLY A 1 474 ? -1.702 -11.626 -28.314 1.00 85.06 474 GLY A O 1
ATOM 3476 N N . ASP A 1 475 ? -2.602 -13.583 -27.713 1.00 90.12 475 ASP A N 1
ATOM 3477 C CA . ASP A 1 475 ? -3.303 -13.779 -28.985 1.00 90.12 475 ASP A CA 1
ATOM 3478 C C . ASP A 1 475 ? -4.581 -12.938 -29.061 1.00 90.12 475 ASP A C 1
ATOM 3480 O O . ASP A 1 475 ? -5.321 -12.826 -28.087 1.00 90.12 475 ASP A O 1
ATOM 3484 N N . VAL A 1 476 ? -4.895 -12.419 -30.254 1.00 90.94 476 VAL A N 1
ATOM 3485 C CA . VAL A 1 476 ? -6.128 -11.651 -30.492 1.00 90.94 476 VAL A CA 1
ATOM 3486 C C . VAL A 1 476 ? -7.361 -12.503 -30.232 1.00 90.94 476 VAL A C 1
ATOM 3488 O O . VAL A 1 476 ? -7.482 -13.579 -30.820 1.00 90.94 476 VAL A O 1
ATOM 3491 N N . CYS A 1 477 ? -8.293 -11.988 -29.439 1.00 89.62 477 CYS A N 1
ATOM 3492 C CA . CYS A 1 477 ? -9.539 -12.647 -29.070 1.00 89.62 477 CYS A CA 1
ATOM 3493 C C . CYS A 1 477 ? -10.750 -11.741 -29.337 1.00 89.62 477 CYS A C 1
ATOM 3495 O O . CYS A 1 477 ? -10.628 -10.523 -29.446 1.00 89.62 477 CYS A O 1
ATOM 3497 N N . ASP A 1 478 ? -11.925 -12.352 -29.452 1.00 87.62 478 ASP A N 1
ATOM 3498 C CA . ASP A 1 478 ? -13.202 -11.655 -29.638 1.00 87.62 478 ASP A CA 1
ATOM 3499 C C . ASP A 1 478 ? -14.122 -11.786 -28.410 1.00 87.62 478 ASP A C 1
ATOM 3501 O O . ASP A 1 478 ? -14.994 -10.939 -28.209 1.00 87.62 478 ASP A O 1
ATOM 3505 N N . ALA A 1 479 ? -13.929 -12.830 -27.594 1.00 82.62 479 ALA A N 1
ATOM 3506 C CA . ALA A 1 479 ? -14.732 -13.142 -26.411 1.00 82.62 479 ALA A CA 1
ATOM 3507 C C . ALA A 1 479 ? -13.884 -13.839 -25.322 1.00 82.62 479 ALA A C 1
ATOM 3509 O O . ALA A 1 479 ? -12.907 -14.512 -25.678 1.00 82.62 479 ALA A O 1
ATOM 3510 N N . PRO A 1 480 ? -14.243 -13.718 -24.027 1.00 78.81 480 PRO A N 1
ATOM 3511 C CA . PRO A 1 480 ? -13.500 -14.310 -22.911 1.00 78.81 480 PRO A CA 1
ATOM 3512 C C . PRO A 1 480 ? -13.261 -15.810 -23.029 1.00 78.81 480 PRO A C 1
ATOM 3514 O O . PRO A 1 480 ? -12.168 -16.277 -22.737 1.00 78.81 480 PRO A O 1
ATOM 3517 N N . GLU A 1 481 ? -14.242 -16.577 -23.507 1.00 75.62 481 GLU A N 1
ATOM 3518 C CA . GLU A 1 481 ? -14.161 -18.042 -23.584 1.00 75.62 481 GLU A CA 1
ATOM 3519 C C . GLU A 1 481 ? -13.060 -18.521 -24.534 1.00 75.62 481 GLU A C 1
ATOM 3521 O O . GLU A 1 481 ? -12.649 -19.677 -24.487 1.00 75.62 481 GLU A O 1
ATOM 3526 N N . GLN A 1 482 ? -12.556 -17.630 -25.391 1.00 84.12 482 GLN A N 1
ATOM 3527 C CA . GLN A 1 482 ? -11.418 -17.908 -26.256 1.00 84.12 482 GLN A CA 1
ATOM 3528 C C . GLN A 1 482 ? -10.084 -17.896 -25.508 1.00 84.12 482 GLN A C 1
ATOM 3530 O O . GLN A 1 482 ? -9.071 -18.202 -26.130 1.00 84.12 482 GLN A O 1
ATOM 3535 N N . CYS A 1 483 ? -10.059 -17.535 -24.227 1.00 83.56 483 CYS A N 1
ATOM 3536 C CA . CYS A 1 483 ? -8.852 -17.338 -23.436 1.00 83.56 483 CYS A CA 1
ATOM 3537 C C . CYS A 1 483 ? -8.798 -18.322 -22.256 1.00 83.56 483 CYS A C 1
ATOM 3539 O O . CYS A 1 483 ? -9.849 -18.651 -21.704 1.00 83.56 483 CYS A O 1
ATOM 3541 N N . PRO A 1 484 ? -7.603 -18.785 -21.835 1.00 80.75 484 PRO A N 1
ATOM 3542 C CA . PRO A 1 484 ? -7.465 -19.757 -20.749 1.00 80.75 484 PRO A CA 1
ATOM 3543 C C . PRO A 1 484 ? -8.067 -19.247 -19.438 1.00 80.75 484 PRO A C 1
ATOM 3545 O O . PRO A 1 484 ? -8.753 -19.989 -18.745 1.00 80.75 484 PRO A O 1
ATOM 3548 N N . ASP A 1 485 ? -7.869 -17.957 -19.166 1.00 79.25 485 ASP A N 1
ATOM 3549 C CA . ASP A 1 485 ? -8.276 -17.293 -17.928 1.00 79.25 485 ASP A CA 1
ATOM 3550 C C . ASP A 1 485 ? -9.599 -16.531 -18.051 1.00 79.25 485 ASP A C 1
ATOM 3552 O O . ASP A 1 485 ? -9.945 -15.735 -17.180 1.00 79.25 485 ASP A O 1
ATOM 3556 N N . LEU A 1 486 ? -10.336 -16.740 -19.150 1.00 78.69 486 LEU A N 1
ATOM 3557 C CA . LEU A 1 486 ? -11.583 -16.028 -19.432 1.00 78.69 486 LEU A CA 1
ATOM 3558 C C . LEU A 1 486 ? -11.419 -14.498 -19.360 1.00 78.69 486 LEU A C 1
ATOM 3560 O O . LEU A 1 486 ? -12.297 -13.776 -18.885 1.00 78.69 486 LEU A O 1
ATOM 3564 N N . ASN A 1 487 ? -10.274 -14.000 -19.827 1.00 84.00 487 ASN A N 1
ATOM 3565 C CA . ASN A 1 487 ? -10.002 -12.577 -19.948 1.00 84.00 487 ASN A CA 1
ATOM 3566 C C . ASN A 1 487 ? -9.617 -12.231 -21.387 1.00 84.00 487 ASN A C 1
ATOM 3568 O O . ASN A 1 487 ? -8.561 -12.636 -21.878 1.00 84.00 487 ASN A O 1
ATOM 3572 N N . CYS A 1 488 ? -10.501 -11.484 -22.046 1.00 86.88 488 CYS A N 1
ATOM 3573 C CA . CYS A 1 488 ? -10.328 -10.975 -23.396 1.00 86.88 488 CYS A CA 1
ATOM 3574 C C . CYS A 1 488 ? -10.522 -9.452 -23.402 1.00 86.88 488 CYS A C 1
ATOM 3576 O O . CYS A 1 488 ? -11.563 -8.935 -23.823 1.00 86.88 488 CYS A O 1
ATOM 3578 N N . SER A 1 489 ? -9.504 -8.736 -22.938 1.00 87.25 489 SER A N 1
ATOM 3579 C CA . SER A 1 489 ? -9.512 -7.285 -22.731 1.00 87.25 489 SER A CA 1
ATOM 3580 C C . SER A 1 489 ? -8.490 -6.569 -23.622 1.00 87.25 489 SER A C 1
ATOM 3582 O O . SER A 1 489 ? -7.750 -7.191 -24.400 1.00 87.25 489 SER A O 1
ATOM 3584 N N . ARG A 1 490 ? -8.473 -5.232 -23.565 1.00 83.62 490 ARG A N 1
ATOM 3585 C CA . ARG A 1 490 ? -7.412 -4.424 -24.180 1.00 83.62 490 ARG A CA 1
ATOM 3586 C C . ARG A 1 490 ? -6.310 -4.154 -23.167 1.00 83.62 490 ARG A C 1
ATOM 3588 O O . ARG A 1 490 ? -6.562 -4.059 -21.974 1.00 83.62 490 ARG A O 1
ATOM 3595 N N . THR A 1 491 ? -5.085 -3.979 -23.653 1.00 72.75 491 THR A N 1
ATOM 3596 C CA . THR A 1 491 ? -3.985 -3.490 -22.809 1.00 72.75 491 THR A CA 1
ATOM 3597 C C . THR A 1 491 ? -4.225 -2.034 -22.410 1.00 72.75 491 THR A C 1
ATOM 3599 O O . THR A 1 491 ? -3.989 -1.666 -21.268 1.00 72.75 491 THR A O 1
ATOM 3602 N N . ASN A 1 492 ? -4.739 -1.221 -23.341 1.00 71.00 492 ASN A N 1
ATOM 3603 C CA . ASN A 1 492 ? -5.170 0.149 -23.090 1.00 71.00 492 ASN A CA 1
ATOM 3604 C C . ASN A 1 492 ? -6.664 0.304 -23.434 1.00 71.00 492 ASN A C 1
ATOM 3606 O O . ASN A 1 492 ? -7.053 0.361 -24.606 1.00 71.00 492 ASN A O 1
ATOM 3610 N N . GLU A 1 493 ? -7.511 0.380 -22.405 1.00 72.31 493 GLU A N 1
ATOM 3611 C CA . GLU A 1 493 ? -8.967 0.512 -22.566 1.00 72.31 493 GLU A CA 1
ATOM 3612 C C . GLU A 1 493 ? -9.385 1.831 -23.239 1.00 72.31 493 GLU A C 1
ATOM 3614 O O . GLU A 1 493 ? -10.365 1.872 -23.994 1.00 72.31 493 GLU A O 1
ATOM 3619 N N . ASP A 1 494 ? -8.589 2.890 -23.078 1.00 69.31 494 ASP A N 1
ATOM 3620 C CA . ASP A 1 494 ? -8.808 4.186 -23.723 1.00 69.31 494 ASP A CA 1
ATOM 3621 C C . ASP A 1 494 ? -8.447 4.192 -25.215 1.00 69.31 494 ASP A C 1
ATOM 3623 O O . ASP A 1 494 ? -8.784 5.136 -25.944 1.00 69.31 494 ASP A O 1
ATOM 3627 N N . ASN A 1 495 ? -7.814 3.127 -25.717 1.00 72.00 495 ASN A N 1
ATOM 3628 C CA . ASN A 1 495 ? -7.487 2.967 -27.125 1.00 72.00 495 ASN A CA 1
ATOM 3629 C C . ASN A 1 495 ? -8.456 2.003 -27.834 1.00 72.00 495 ASN A C 1
ATOM 3631 O O . ASN A 1 495 ? -8.173 0.812 -27.995 1.00 72.00 495 ASN A O 1
ATOM 3635 N N . PRO A 1 496 ? -9.570 2.501 -28.409 1.00 75.81 496 PRO A N 1
ATOM 3636 C CA . PRO A 1 496 ? -10.571 1.645 -29.036 1.00 75.81 496 PRO A CA 1
ATOM 3637 C C . PRO A 1 496 ? -10.108 0.948 -30.323 1.00 75.81 496 PRO A C 1
ATOM 3639 O O . PRO A 1 496 ? -10.861 0.155 -30.893 1.00 75.81 496 PRO A O 1
ATOM 3642 N N . ILE A 1 497 ? -8.914 1.280 -30.820 1.00 83.06 497 ILE A N 1
ATOM 3643 C CA . ILE A 1 497 ? -8.324 0.698 -32.028 1.00 83.06 497 ILE A CA 1
ATOM 3644 C C . ILE A 1 497 ? -7.496 -0.545 -31.683 1.00 83.06 497 ILE A C 1
ATOM 3646 O O . ILE A 1 497 ? -7.302 -1.392 -32.558 1.00 83.06 497 ILE A O 1
ATOM 3650 N N . GLU A 1 498 ? -7.024 -0.673 -30.440 1.00 80.88 498 GLU A N 1
ATOM 3651 C CA . GLU A 1 498 ? -6.284 -1.852 -30.009 1.00 80.88 498 GLU A CA 1
ATOM 3652 C C . GLU A 1 498 ? -7.196 -3.085 -30.057 1.00 80.88 498 GLU A C 1
ATOM 3654 O O . GLU A 1 498 ? -8.358 -3.063 -29.622 1.00 80.88 498 GLU A O 1
ATOM 3659 N N . ALA A 1 499 ? -6.683 -4.151 -30.674 1.00 86.75 499 ALA A N 1
ATOM 3660 C CA . ALA A 1 499 ? -7.364 -5.433 -30.678 1.00 86.75 499 ALA A CA 1
ATOM 3661 C C . ALA A 1 499 ? -7.348 -6.000 -29.258 1.00 86.75 499 ALA A C 1
ATOM 3663 O O . ALA A 1 499 ? -6.364 -5.839 -28.540 1.00 86.75 499 ALA A O 1
ATOM 3664 N N . ARG A 1 500 ? -8.426 -6.681 -28.874 1.00 88.75 500 ARG A N 1
ATOM 3665 C CA . ARG A 1 500 ? -8.441 -7.434 -27.622 1.00 88.75 500 ARG A CA 1
ATOM 3666 C C . ARG A 1 500 ? -7.490 -8.608 -27.744 1.00 88.75 500 ARG A C 1
ATOM 3668 O O . ARG A 1 500 ? -7.400 -9.207 -28.818 1.00 88.75 500 ARG A O 1
ATOM 3675 N N . ILE A 1 501 ? -6.809 -8.930 -26.659 1.00 89.81 501 ILE A N 1
ATOM 3676 C CA . ILE A 1 501 ? -5.906 -10.072 -26.583 1.00 89.81 501 ILE A CA 1
ATOM 3677 C C . ILE A 1 501 ? -6.235 -10.897 -25.347 1.00 89.81 501 ILE A C 1
ATOM 3679 O O . ILE A 1 501 ? -6.757 -10.372 -24.368 1.00 89.81 501 ILE A O 1
ATOM 3683 N N . CYS A 1 502 ? -5.937 -12.191 -25.390 1.00 87.94 502 CYS A N 1
ATOM 3684 C CA . CYS A 1 502 ? -6.076 -13.024 -24.209 1.00 87.94 502 CYS A CA 1
ATOM 3685 C C . CYS A 1 502 ? -5.083 -12.586 -23.138 1.00 87.94 502 CYS A C 1
ATOM 3687 O O . CYS A 1 502 ? -3.882 -12.498 -23.401 1.00 87.94 502 CYS A O 1
ATOM 3689 N N . GLN A 1 503 ? -5.583 -12.340 -21.936 1.00 86.69 503 GLN A N 1
ATOM 3690 C CA . GLN A 1 503 ? -4.790 -11.955 -20.774 1.00 86.69 503 GLN A CA 1
ATOM 3691 C C . GLN A 1 503 ? -4.986 -12.972 -19.644 1.00 86.69 503 GLN A C 1
ATOM 3693 O O . GLN A 1 503 ? -5.849 -13.845 -19.738 1.00 86.69 503 GLN A O 1
ATOM 3698 N N . GLY A 1 504 ? -4.168 -12.866 -18.591 1.00 84.94 504 GLY A N 1
ATOM 3699 C CA . GLY A 1 504 ? -4.435 -13.554 -17.323 1.00 84.94 504 GLY A CA 1
ATOM 3700 C C . GLY A 1 504 ? -5.719 -13.035 -16.665 1.00 84.94 504 GLY A C 1
ATOM 3701 O O . GLY A 1 504 ? -6.295 -12.075 -17.174 1.00 84.94 504 GLY A O 1
ATOM 3702 N N . PRO A 1 505 ? -6.178 -13.595 -15.531 1.00 82.50 505 PRO A N 1
ATOM 3703 C CA . PRO A 1 505 ? -7.344 -13.062 -14.829 1.00 82.50 505 PRO A CA 1
ATOM 3704 C C . PRO A 1 505 ? -7.154 -11.570 -14.537 1.00 82.50 505 PRO A C 1
ATOM 3706 O O . PRO A 1 505 ? -6.054 -11.159 -14.155 1.00 82.50 505 PRO A O 1
ATOM 3709 N N . ALA A 1 506 ? -8.205 -10.767 -14.710 1.00 85.25 506 ALA A N 1
ATOM 3710 C CA . ALA A 1 506 ? -8.147 -9.344 -14.392 1.00 85.25 506 ALA A CA 1
ATOM 3711 C C . ALA A 1 506 ? -7.828 -9.174 -12.906 1.00 85.25 506 ALA A C 1
ATOM 3713 O O . ALA A 1 506 ? -8.479 -9.757 -12.034 1.00 85.25 506 ALA A O 1
ATOM 3714 N N . GLN A 1 507 ? -6.788 -8.411 -12.610 1.00 89.94 507 GLN A N 1
ATOM 3715 C CA . GLN A 1 507 ? -6.348 -8.203 -11.243 1.00 89.94 507 GLN A CA 1
ATOM 3716 C C . GLN A 1 507 ? -7.284 -7.223 -10.530 1.00 89.94 507 GLN A C 1
ATOM 3718 O O . GLN A 1 507 ? -8.049 -6.505 -11.172 1.00 89.94 507 GLN A O 1
ATOM 3723 N N . LEU A 1 508 ? -7.261 -7.171 -9.195 1.00 87.44 508 LEU A N 1
ATOM 3724 C CA . LEU A 1 508 ? -8.006 -6.129 -8.480 1.00 87.44 508 LEU A CA 1
ATOM 3725 C C . LEU A 1 508 ? -7.644 -4.744 -9.033 1.00 87.44 508 LEU A C 1
ATOM 3727 O O . LEU A 1 508 ? -6.477 -4.464 -9.301 1.00 87.44 508 LEU A O 1
ATOM 3731 N N . HIS A 1 509 ? -8.672 -3.908 -9.174 1.00 86.19 509 HIS A N 1
ATOM 3732 C CA . HIS A 1 509 ? -8.676 -2.588 -9.812 1.00 86.19 509 HIS A CA 1
ATOM 3733 C C . HIS A 1 509 ? -8.634 -2.582 -11.349 1.00 86.19 509 HIS A C 1
ATOM 3735 O O . HIS A 1 509 ? -9.026 -1.571 -11.930 1.00 86.19 509 HIS A O 1
ATOM 3741 N N . ASP A 1 510 ? -8.313 -3.700 -12.009 1.00 86.69 510 ASP A N 1
ATOM 3742 C CA . ASP A 1 510 ? -8.397 -3.801 -13.471 1.00 86.69 510 ASP A CA 1
ATOM 3743 C C . ASP A 1 510 ? -9.855 -3.779 -13.956 1.00 86.69 510 ASP A C 1
ATOM 3745 O O . ASP A 1 510 ? -10.798 -4.091 -13.220 1.00 86.69 510 ASP A O 1
ATOM 3749 N N . PHE A 1 511 ? -10.051 -3.441 -15.230 1.00 83.81 511 PHE A N 1
ATOM 3750 C CA . PHE A 1 511 ? -11.360 -3.481 -15.871 1.00 83.81 511 PHE A CA 1
ATOM 3751 C C . PHE A 1 511 ? -11.847 -4.926 -16.082 1.00 83.81 511 PHE A C 1
ATOM 3753 O O . PHE A 1 511 ? -11.096 -5.795 -16.514 1.00 83.81 511 PHE A O 1
ATOM 3760 N N . CYS A 1 512 ? -13.129 -5.174 -15.815 1.00 81.69 512 CYS A N 1
ATOM 3761 C CA . CYS A 1 512 ? -13.781 -6.476 -16.008 1.00 81.69 512 CYS A CA 1
ATOM 3762 C C . CYS A 1 512 ? -15.084 -6.423 -16.821 1.00 81.69 512 CYS A C 1
ATOM 3764 O O . CYS A 1 512 ? -15.538 -7.453 -17.325 1.00 81.69 512 CYS A O 1
ATOM 3766 N N . GLY A 1 513 ? -15.650 -5.227 -17.034 1.00 72.00 513 GLY A N 1
ATOM 3767 C CA . GLY A 1 513 ? -16.773 -5.013 -17.957 1.00 72.00 513 GLY A CA 1
ATOM 3768 C C . GLY A 1 513 ? -18.041 -5.825 -17.652 1.00 72.00 513 GLY A C 1
ATOM 3769 O O . GLY A 1 513 ? -18.246 -6.276 -16.531 1.00 72.00 513 GLY A O 1
ATOM 3770 N N . SER A 1 514 ? -18.941 -5.956 -18.641 1.00 60.69 514 SER A N 1
ATOM 3771 C CA . SER A 1 514 ? -20.125 -6.831 -18.529 1.00 60.69 514 SER A CA 1
ATOM 3772 C C . SER A 1 514 ? -19.860 -8.267 -18.980 1.00 60.69 514 SER A C 1
ATOM 3774 O O . SER A 1 514 ? -20.611 -9.147 -18.583 1.00 60.69 514 SER A O 1
ATOM 3776 N N . ASP A 1 515 ? -18.825 -8.490 -19.798 1.00 62.69 515 ASP A N 1
ATOM 3777 C CA . ASP A 1 515 ? -18.502 -9.779 -20.423 1.00 62.69 515 ASP A CA 1
ATOM 3778 C C . ASP A 1 515 ? -17.011 -9.840 -20.844 1.00 62.69 515 ASP A C 1
ATOM 3780 O O . ASP A 1 515 ? -16.707 -10.440 -21.869 1.00 62.69 515 ASP A O 1
ATOM 3784 N N . GLU A 1 516 ? -16.082 -9.122 -20.189 1.00 66.31 516 GLU A N 1
ATOM 3785 C CA . GLU A 1 516 ? -14.743 -8.862 -20.777 1.00 66.31 516 GLU A CA 1
ATOM 3786 C C . GLU A 1 516 ? -13.582 -9.502 -20.004 1.00 66.31 516 GLU A C 1
ATOM 3788 O O . GLU A 1 516 ? -12.667 -10.035 -20.640 1.00 66.31 516 GLU A O 1
ATOM 3793 N N . ALA A 1 517 ? -13.652 -9.555 -18.668 1.00 72.62 517 ALA A N 1
ATOM 3794 C CA . ALA A 1 517 ? -12.660 -10.269 -17.872 1.00 72.62 517 ALA A CA 1
ATOM 3795 C C . ALA A 1 517 ? -13.230 -10.931 -16.616 1.00 72.62 517 ALA A C 1
ATOM 3797 O O . ALA A 1 517 ? -14.024 -10.342 -15.881 1.00 72.62 517 ALA A O 1
ATOM 3798 N N . VAL A 1 518 ? -12.755 -12.143 -16.333 1.00 78.50 518 VAL A N 1
ATOM 3799 C CA . VAL A 1 518 ? -12.911 -12.769 -15.019 1.00 78.50 518 VAL A CA 1
ATOM 3800 C C . VAL A 1 518 ? -11.871 -12.193 -14.069 1.00 78.50 518 VAL A C 1
ATOM 3802 O O . VAL A 1 518 ? -10.680 -12.152 -14.380 1.00 78.50 518 VAL A O 1
ATOM 3805 N N . CYS A 1 519 ? -12.338 -11.746 -12.905 1.00 83.75 519 CYS A N 1
ATOM 3806 C CA . CYS A 1 519 ? -11.453 -11.259 -11.862 1.00 83.75 519 CYS A CA 1
ATOM 3807 C C . CYS A 1 519 ? -10.638 -12.397 -11.263 1.00 83.75 519 CYS A C 1
ATOM 3809 O O . CYS A 1 519 ? -11.096 -13.533 -11.139 1.00 83.75 519 CYS A O 1
ATOM 3811 N N . GLU A 1 520 ? -9.430 -12.073 -10.833 1.00 85.50 520 GLU A N 1
ATOM 3812 C CA . GLU A 1 520 ? -8.596 -12.999 -10.098 1.00 85.50 520 GLU A CA 1
ATOM 3813 C C . GLU A 1 520 ? -9.292 -13.512 -8.827 1.00 85.50 520 GLU A C 1
ATOM 3815 O O . GLU A 1 520 ? -10.146 -12.846 -8.234 1.00 85.50 520 GLU A O 1
ATOM 3820 N N . GLN A 1 521 ? -8.870 -14.687 -8.355 1.00 81.38 521 GLN A N 1
ATOM 3821 C CA . GLN A 1 521 ? -9.342 -15.226 -7.080 1.00 81.38 521 GLN A CA 1
ATOM 3822 C C . GLN A 1 521 ? -9.177 -14.200 -5.950 1.00 81.38 521 GLN A C 1
ATOM 3824 O O . GLN A 1 521 ? -8.112 -13.594 -5.813 1.00 81.38 521 GLN A O 1
ATOM 3829 N N . GLY A 1 522 ? -10.238 -14.026 -5.155 1.00 78.94 522 GLY A N 1
ATOM 3830 C CA . GLY A 1 522 ? -10.342 -12.983 -4.130 1.00 78.94 522 GLY A CA 1
ATOM 3831 C C . GLY A 1 522 ? -11.019 -11.693 -4.611 1.00 78.94 522 GLY A C 1
ATOM 3832 O O . GLY A 1 522 ? -11.416 -10.883 -3.774 1.00 78.94 522 GLY A O 1
ATOM 3833 N N . GLY A 1 523 ? -11.220 -11.527 -5.922 1.00 82.12 523 GLY A N 1
ATOM 3834 C CA . GLY A 1 523 ? -11.949 -10.418 -6.533 1.00 82.12 523 GLY A CA 1
ATOM 3835 C C . GLY A 1 523 ? -13.333 -10.797 -7.062 1.00 82.12 523 GLY A C 1
ATOM 3836 O O . GLY A 1 523 ? -13.686 -11.968 -7.155 1.00 82.12 523 GLY A O 1
ATOM 3837 N N . HIS A 1 524 ? -14.130 -9.786 -7.394 1.00 81.38 524 HIS A N 1
ATOM 3838 C CA . HIS A 1 524 ? -15.372 -9.906 -8.159 1.00 81.38 524 HIS A CA 1
ATOM 3839 C C . HIS A 1 524 ? -15.564 -8.655 -9.020 1.00 81.38 524 HIS A C 1
ATOM 3841 O O . HIS A 1 524 ? -15.071 -7.576 -8.678 1.00 81.38 524 HIS A O 1
ATOM 3847 N N . CYS A 1 525 ? -16.280 -8.786 -10.133 1.00 82.25 525 CYS A N 1
ATOM 3848 C CA . CYS A 1 525 ? -16.504 -7.664 -11.033 1.00 82.25 525 CYS A CA 1
ATOM 3849 C C . CYS A 1 525 ? -17.649 -6.775 -10.531 1.00 82.25 525 CYS A C 1
ATOM 3851 O O . CYS A 1 525 ? -18.799 -7.206 -10.507 1.00 82.25 525 CYS A O 1
ATOM 3853 N N . THR A 1 526 ? -17.355 -5.522 -10.170 1.00 81.44 526 THR A N 1
ATOM 3854 C CA . THR A 1 526 ? -18.370 -4.550 -9.734 1.00 81.44 526 THR A CA 1
ATOM 3855 C C . THR A 1 526 ? -18.123 -3.183 -10.351 1.00 81.44 526 THR A C 1
ATOM 3857 O O . THR A 1 526 ? -17.052 -2.591 -10.225 1.00 81.44 526 THR A O 1
ATOM 3860 N N . GLY A 1 527 ? -19.152 -2.638 -11.009 1.00 81.06 527 GLY A N 1
ATOM 3861 C CA . GLY A 1 527 ? -19.061 -1.327 -11.657 1.00 81.06 527 GLY A CA 1
ATOM 3862 C C . GLY A 1 527 ? -18.070 -1.291 -12.824 1.00 81.06 527 GLY A C 1
ATOM 3863 O O . GLY A 1 527 ? -17.563 -0.221 -13.142 1.00 81.06 527 GLY A O 1
ATOM 3864 N N . GLY A 1 528 ? -17.794 -2.446 -13.440 1.00 84.62 528 GLY A N 1
ATOM 3865 C CA . GLY A 1 528 ? -16.853 -2.591 -14.550 1.00 84.62 528 GLY A CA 1
ATOM 3866 C C . GLY A 1 528 ? -15.392 -2.751 -14.133 1.00 84.62 528 GLY A C 1
ATOM 3867 O O . GLY A 1 528 ? -14.562 -2.880 -15.020 1.00 84.62 528 GLY A O 1
ATOM 3868 N N . ALA A 1 529 ? -15.073 -2.784 -12.837 1.00 86.50 529 ALA A N 1
ATOM 3869 C CA . ALA A 1 529 ? -13.722 -3.051 -12.348 1.00 86.50 529 ALA A CA 1
ATOM 3870 C C . ALA A 1 529 ? -13.712 -4.200 -11.335 1.00 86.50 529 ALA A C 1
ATOM 3872 O O . ALA A 1 529 ? -14.680 -4.404 -10.594 1.00 86.50 529 ALA A O 1
ATOM 3873 N N . CYS A 1 530 ? -12.612 -4.940 -11.287 1.00 87.06 530 CYS A N 1
ATOM 3874 C CA . CYS A 1 530 ? -12.395 -5.963 -10.284 1.00 87.06 530 CYS A CA 1
ATOM 3875 C C . CYS A 1 530 ? -12.220 -5.311 -8.917 1.00 87.06 530 CYS A C 1
ATOM 3877 O O . CYS A 1 530 ? -11.403 -4.412 -8.725 1.00 87.06 530 CYS A O 1
ATOM 3879 N N . ARG A 1 531 ? -13.011 -5.755 -7.944 1.00 84.94 531 ARG A N 1
ATOM 3880 C CA . ARG A 1 531 ? -12.976 -5.274 -6.561 1.00 84.94 531 ARG A CA 1
ATOM 3881 C C . ARG A 1 531 ? -12.735 -6.444 -5.618 1.00 84.94 531 ARG A C 1
ATOM 3883 O O . ARG A 1 531 ? -13.247 -7.534 -5.889 1.00 84.94 531 ARG A O 1
ATOM 3890 N N . PRO A 1 532 ? -12.001 -6.247 -4.510 1.00 81.56 532 PRO A N 1
ATOM 3891 C CA . PRO A 1 532 ? -11.839 -7.301 -3.518 1.00 81.56 532 PRO A CA 1
ATOM 3892 C C . PRO A 1 532 ? -13.212 -7.755 -3.012 1.00 81.56 532 PRO A C 1
ATOM 3894 O O . PRO A 1 532 ? -14.128 -6.944 -2.843 1.00 81.56 532 PRO A O 1
ATOM 3897 N N . LYS A 1 533 ? -13.378 -9.055 -2.758 1.00 78.25 533 LYS A N 1
ATOM 3898 C CA . LYS A 1 533 ? -14.549 -9.548 -2.024 1.00 78.25 533 LYS A CA 1
ATOM 3899 C C . LYS A 1 533 ? -14.453 -9.013 -0.598 1.00 78.25 533 LYS A C 1
ATOM 3901 O O . LYS A 1 533 ? -13.497 -9.290 0.126 1.00 78.25 533 LYS A O 1
ATOM 3906 N N . LEU A 1 534 ? -15.431 -8.218 -0.179 1.00 70.19 534 LEU A N 1
ATOM 3907 C CA . LEU A 1 534 ? -15.438 -7.608 1.150 1.00 70.19 534 LEU A CA 1
ATOM 3908 C C . LEU A 1 534 ? -16.249 -8.453 2.132 1.00 70.19 534 LEU A C 1
ATOM 3910 O O . LEU A 1 534 ? -16.971 -9.367 1.764 1.00 70.19 534 LEU A O 1
ATOM 3914 N N . LEU A 1 535 ? -16.093 -8.200 3.427 1.00 61.94 535 LEU A N 1
ATOM 3915 C CA . LEU A 1 535 ? -17.076 -8.644 4.411 1.00 61.94 535 LEU A CA 1
ATOM 3916 C C . LEU A 1 535 ? -17.878 -7.400 4.763 1.00 61.94 535 LEU A C 1
ATOM 3918 O O . LEU A 1 535 ? -17.556 -6.740 5.751 1.00 61.94 535 LEU A O 1
ATOM 3922 N N . ASN A 1 536 ? -18.827 -6.995 3.912 1.00 57.97 536 ASN A N 1
ATOM 3923 C CA . ASN A 1 536 ? -19.721 -5.915 4.308 1.00 57.97 536 ASN A CA 1
ATOM 3924 C C . ASN A 1 536 ? -20.811 -6.502 5.213 1.00 57.97 536 ASN A C 1
ATOM 3926 O O . ASN A 1 536 ? -21.753 -7.166 4.784 1.00 57.97 536 ASN A O 1
ATOM 3930 N N . ALA A 1 537 ? -20.586 -6.326 6.510 1.00 54.50 537 ALA A N 1
ATOM 3931 C CA . ALA A 1 537 ? -21.442 -6.775 7.597 1.00 54.50 537 ALA A CA 1
ATOM 3932 C C . ALA A 1 537 ? -22.850 -6.168 7.569 1.00 54.50 537 ALA A C 1
ATOM 3934 O O . ALA A 1 537 ? -23.777 -6.740 8.141 1.00 54.50 537 ALA A O 1
ATOM 3935 N N . GLU A 1 538 ? -22.978 -4.992 6.956 1.00 59.53 538 GLU A N 1
ATOM 3936 C CA . GLU A 1 538 ? -24.162 -4.140 7.052 1.00 59.53 538 GLU A CA 1
ATOM 3937 C C . GLU A 1 538 ? -25.200 -4.492 5.995 1.00 59.53 538 GLU A C 1
ATOM 3939 O O . GLU A 1 538 ? -26.399 -4.474 6.257 1.00 59.53 538 GLU A O 1
ATOM 3944 N N . SER A 1 539 ? -24.729 -4.808 4.787 1.00 68.50 539 SER A N 1
ATOM 3945 C CA . SER A 1 539 ? -25.556 -5.308 3.701 1.00 68.50 539 SER A CA 1
ATOM 3946 C C . SER A 1 539 ? -24.717 -6.012 2.642 1.00 68.50 539 SER A C 1
ATOM 3948 O O . SER A 1 539 ? -23.589 -5.612 2.364 1.00 68.50 539 SER A O 1
ATOM 3950 N N . CYS A 1 540 ? -25.280 -7.049 2.035 1.00 77.56 540 CYS A N 1
ATOM 3951 C CA . CYS A 1 540 ? -24.725 -7.699 0.852 1.00 77.56 540 CYS A CA 1
ATOM 3952 C C . CYS A 1 540 ? -25.790 -7.724 -0.254 1.00 77.56 540 CYS A C 1
ATOM 3954 O O . CYS A 1 540 ? -26.987 -7.878 0.021 1.00 77.56 540 CYS A O 1
ATOM 3956 N N . SER A 1 541 ? -25.383 -7.533 -1.508 1.00 79.12 541 SER A N 1
ATOM 3957 C CA . SER A 1 541 ? -26.287 -7.651 -2.664 1.00 79.12 541 SER A CA 1
ATOM 3958 C C . SER A 1 541 ? -26.357 -9.075 -3.211 1.00 79.12 541 SER A C 1
ATOM 3960 O O . SER A 1 541 ? -27.382 -9.443 -3.782 1.00 79.12 541 SER A O 1
ATOM 3962 N N . GLY A 1 542 ? -25.314 -9.866 -2.964 1.00 77.50 542 GLY A N 1
ATOM 3963 C CA . GLY A 1 542 ? -25.159 -11.252 -3.391 1.00 77.50 542 GLY A CA 1
ATOM 3964 C C . GLY A 1 542 ? -23.880 -11.868 -2.814 1.00 77.50 542 GLY A C 1
ATOM 3965 O O . GLY A 1 542 ? -23.124 -11.191 -2.104 1.00 77.50 542 GLY A O 1
ATOM 3966 N N . ASP A 1 543 ? -23.673 -13.166 -3.042 1.00 73.69 543 ASP A N 1
ATOM 3967 C CA . ASP A 1 543 ? -22.533 -13.932 -2.506 1.00 73.69 543 ASP A CA 1
ATOM 3968 C C . ASP A 1 543 ? -21.187 -13.321 -2.926 1.00 73.69 543 ASP A C 1
ATOM 3970 O O . ASP A 1 543 ? -20.221 -13.363 -2.166 1.00 73.69 543 ASP A O 1
ATOM 3974 N N . GLU A 1 544 ? -21.155 -12.639 -4.072 1.00 71.44 544 GLU A N 1
ATOM 3975 C CA . GLU A 1 544 ? -19.990 -11.940 -4.600 1.00 71.44 544 GLU A CA 1
ATOM 3976 C C . GLU A 1 544 ? -19.451 -10.835 -3.701 1.00 71.44 544 GLU A C 1
ATOM 3978 O O . GLU A 1 544 ? -18.258 -10.531 -3.712 1.00 71.44 544 GLU A O 1
ATOM 3983 N N . THR A 1 545 ? -20.322 -10.281 -2.864 1.00 75.31 545 THR A N 1
ATOM 3984 C CA . THR A 1 545 ? -19.968 -9.227 -1.915 1.00 75.31 545 THR A CA 1
ATOM 3985 C C . THR A 1 545 ? -19.448 -9.764 -0.582 1.00 75.31 545 THR A C 1
ATOM 3987 O O . THR A 1 545 ? -19.249 -8.971 0.337 1.00 75.31 545 THR A O 1
ATOM 3990 N N . CYS A 1 546 ? -19.230 -11.082 -0.465 1.00 75.75 546 CYS A N 1
ATOM 3991 C CA . CYS A 1 546 ? -18.785 -11.758 0.749 1.00 75.75 546 CYS A CA 1
ATOM 3992 C C . CYS A 1 546 ? -17.423 -12.453 0.559 1.00 75.75 546 CYS A C 1
ATOM 3994 O O . CYS A 1 546 ? -17.290 -13.320 -0.294 1.00 75.75 546 CYS A O 1
ATOM 3996 N N . ARG A 1 547 ? -16.429 -12.141 1.413 1.00 75.56 547 ARG A N 1
ATOM 3997 C CA . ARG A 1 547 ? -15.054 -12.713 1.398 1.00 75.56 547 ARG A CA 1
ATOM 3998 C C . ARG A 1 547 ? -15.010 -14.212 1.110 1.00 75.56 547 ARG A C 1
ATOM 4000 O O . ARG A 1 547 ? -14.568 -14.638 0.049 1.00 75.56 547 ARG A O 1
ATOM 4007 N N . SER A 1 548 ? -15.472 -14.999 2.077 1.00 66.12 548 SER A N 1
ATOM 4008 C CA . SER A 1 548 ? -15.700 -16.434 1.914 1.00 66.12 548 SER A CA 1
ATOM 4009 C C . SER A 1 548 ? -17.062 -16.881 2.460 1.00 66.12 548 SER A C 1
ATOM 4011 O O . SER A 1 548 ? -17.299 -18.031 2.831 1.00 66.12 548 SER A O 1
ATOM 4013 N N . GLY A 1 549 ? -17.986 -15.922 2.548 1.00 71.94 549 GLY A N 1
ATOM 4014 C CA . GLY A 1 549 ? -19.343 -16.117 3.040 1.00 71.94 549 GLY A CA 1
ATOM 4015 C C . GLY A 1 549 ? -20.372 -16.202 1.919 1.00 71.94 549 GLY A C 1
ATOM 4016 O O . GLY A 1 549 ? -20.045 -16.092 0.747 1.00 71.94 549 GLY A O 1
ATOM 4017 N N . ARG A 1 550 ? -21.632 -16.362 2.311 1.00 76.44 550 ARG A N 1
ATOM 4018 C CA . ARG A 1 550 ? -22.792 -16.196 1.435 1.00 76.44 550 ARG A CA 1
ATOM 4019 C C . ARG A 1 550 ? -23.612 -15.019 1.919 1.00 76.44 550 ARG A C 1
ATOM 4021 O O . ARG A 1 550 ? -23.684 -14.762 3.126 1.00 76.44 550 ARG A O 1
ATOM 4028 N N . CYS A 1 551 ? -24.271 -14.347 1.004 1.00 83.44 551 CYS A N 1
ATOM 4029 C CA . CYS A 1 551 ? -25.205 -13.302 1.322 1.00 83.44 551 CYS A CA 1
ATOM 4030 C C . CYS A 1 551 ? -26.540 -13.908 1.764 1.00 83.44 551 CYS A C 1
ATOM 4032 O O . CYS A 1 551 ? -27.208 -14.619 1.018 1.00 83.44 551 CYS A O 1
ATOM 4034 N N . GLN A 1 552 ? -26.940 -13.656 3.010 1.00 83.75 552 GLN A N 1
ATOM 4035 C CA . GLN A 1 552 ? -28.175 -14.193 3.575 1.00 83.75 552 GLN A CA 1
ATOM 4036 C C . GLN A 1 552 ? -29.100 -13.069 4.046 1.00 83.75 552 GLN A C 1
ATOM 4038 O O . GLN A 1 552 ? -28.679 -12.203 4.805 1.00 83.75 552 GLN A O 1
ATOM 4043 N N . GLU A 1 553 ? -30.380 -13.121 3.669 1.00 82.06 553 GLU A N 1
ATOM 4044 C CA . GLU A 1 553 ? -31.425 -12.226 4.188 1.00 82.06 553 GLU A CA 1
ATOM 4045 C C . GLU A 1 553 ? -31.696 -12.512 5.676 1.00 82.06 553 GLU A C 1
ATOM 4047 O O . GLU A 1 553 ? -32.000 -13.651 6.057 1.00 82.06 553 GLU A O 1
ATOM 4052 N N . VAL A 1 554 ? -31.593 -11.491 6.537 1.00 75.69 554 VAL A N 1
ATOM 4053 C CA . VAL A 1 554 ? -31.776 -11.628 7.995 1.00 75.69 554 VAL A CA 1
ATOM 4054 C C . VAL A 1 554 ? -32.867 -10.692 8.506 1.00 75.69 554 VAL A C 1
ATOM 4056 O O . VAL A 1 554 ? -32.688 -9.890 9.420 1.00 75.69 554 VAL A O 1
ATOM 4059 N N . GLY A 1 555 ? -34.061 -10.847 7.937 1.00 76.12 555 GLY A N 1
ATOM 4060 C CA . GLY A 1 555 ? -35.258 -10.135 8.382 1.00 76.12 555 GLY A CA 1
ATOM 4061 C C . GLY A 1 555 ? -35.196 -8.631 8.100 1.00 76.12 555 GLY A C 1
ATOM 4062 O O . GLY A 1 555 ? -34.748 -8.213 7.040 1.00 76.12 555 GLY A O 1
ATOM 4063 N N . GLU A 1 556 ? -35.673 -7.811 9.042 1.00 70.44 556 GLU A N 1
ATOM 4064 C CA . GLU A 1 556 ? -35.769 -6.348 8.874 1.00 70.44 556 GLU A CA 1
ATOM 4065 C C . GLU A 1 556 ? -34.403 -5.636 8.836 1.00 70.44 556 GLU A C 1
ATOM 4067 O O . GLU A 1 556 ? -34.347 -4.479 8.430 1.00 70.44 556 GLU A O 1
ATOM 4072 N N . ALA A 1 557 ? -33.316 -6.321 9.213 1.00 64.00 557 ALA A N 1
ATOM 4073 C CA . ALA A 1 557 ? -31.954 -5.782 9.211 1.00 64.00 557 ALA A CA 1
ATOM 4074 C C . ALA A 1 557 ? -31.275 -5.812 7.826 1.00 64.00 557 ALA A C 1
ATOM 4076 O O . ALA A 1 557 ? -30.161 -5.324 7.687 1.00 64.00 557 ALA A O 1
ATOM 4077 N N . GLY A 1 558 ? -31.934 -6.374 6.805 1.00 75.69 558 GLY A N 1
ATOM 4078 C CA . GLY A 1 558 ? -31.363 -6.530 5.468 1.00 75.69 558 GLY A CA 1
ATOM 4079 C C . GLY A 1 558 ? -30.555 -7.819 5.296 1.00 75.69 558 GLY A C 1
ATOM 4080 O O . GLY A 1 558 ? -30.580 -8.731 6.129 1.00 75.69 558 GLY A O 1
ATOM 4081 N N . ASN A 1 559 ? -29.888 -7.925 4.150 1.00 81.12 559 ASN A N 1
ATOM 4082 C CA . ASN A 1 559 ? -29.006 -9.047 3.843 1.00 81.12 559 ASN A CA 1
ATOM 4083 C C . ASN A 1 559 ? -27.677 -8.899 4.589 1.00 81.12 559 ASN A C 1
ATOM 4085 O O . ASN A 1 559 ? -27.262 -7.783 4.840 1.00 81.12 559 ASN A O 1
ATOM 4089 N N . ARG A 1 560 ? -26.967 -9.983 4.905 1.00 79.06 560 ARG A N 1
ATOM 4090 C CA . ARG A 1 560 ? -25.602 -9.912 5.455 1.00 79.06 560 ARG A CA 1
ATOM 4091 C C . ARG A 1 560 ? -24.745 -11.091 5.021 1.00 79.06 560 ARG A C 1
ATOM 4093 O O . ARG A 1 560 ? -25.268 -12.184 4.795 1.00 79.06 560 ARG A O 1
ATOM 4100 N N . CYS A 1 561 ? -23.433 -10.895 4.995 1.00 79.25 561 CYS A N 1
ATOM 4101 C CA . CYS A 1 561 ? -22.493 -11.986 4.779 1.00 79.25 561 CYS A CA 1
ATOM 4102 C C . CYS A 1 561 ? -22.470 -12.933 5.984 1.00 79.25 561 CYS A C 1
ATOM 4104 O O . CYS A 1 561 ? -22.192 -12.519 7.109 1.00 79.25 561 CYS A O 1
ATOM 4106 N N . VAL A 1 562 ? -22.757 -14.214 5.754 1.00 75.50 562 VAL A N 1
ATOM 4107 C CA . VAL A 1 562 ? -22.602 -15.277 6.754 1.00 75.50 562 VAL A CA 1
ATOM 4108 C C . VAL A 1 562 ? -21.485 -16.231 6.332 1.00 75.50 562 VAL A C 1
ATOM 4110 O O . VAL A 1 562 ? -21.432 -16.598 5.156 1.00 75.50 562 VAL A O 1
ATOM 4113 N N . PRO A 1 563 ? -20.606 -16.666 7.253 1.00 72.75 563 PRO A N 1
ATOM 4114 C CA . PRO A 1 563 ? -19.577 -17.651 6.941 1.00 72.75 563 PRO A CA 1
ATOM 4115 C C . PRO A 1 563 ? -20.201 -18.918 6.357 1.00 72.75 563 PRO A C 1
ATOM 4117 O O . PRO A 1 563 ? -21.181 -19.441 6.893 1.00 72.75 563 PRO A O 1
ATOM 4120 N N . THR A 1 564 ? -19.637 -19.418 5.263 1.00 69.38 564 THR A N 1
ATOM 4121 C CA . THR A 1 564 ? -20.099 -20.667 4.632 1.00 69.38 564 THR A CA 1
ATOM 4122 C C . THR A 1 564 ? -19.371 -21.888 5.173 1.00 69.38 564 THR A C 1
ATOM 4124 O O . THR A 1 564 ? -19.805 -23.014 4.947 1.00 69.38 564 THR A O 1
ATOM 4127 N N . GLY A 1 565 ? -18.281 -21.679 5.915 1.00 68.38 565 GLY A N 1
ATOM 4128 C CA . GLY A 1 565 ? -17.356 -22.757 6.219 1.00 68.38 565 GLY A CA 1
ATOM 4129 C C . GLY A 1 565 ? -16.278 -22.938 5.144 1.00 68.38 565 GLY A C 1
ATOM 4130 O O . GLY A 1 565 ? -15.449 -23.828 5.311 1.00 68.38 565 GLY A O 1
ATOM 4131 N N . ALA A 1 566 ? -16.279 -22.117 4.089 1.00 67.12 566 ALA A N 1
ATOM 4132 C CA . ALA A 1 566 ? -15.384 -22.263 2.956 1.00 67.12 566 ALA A CA 1
ATOM 4133 C C . ALA A 1 566 ? -14.256 -21.231 2.922 1.00 67.12 566 ALA A C 1
ATOM 4135 O O . ALA A 1 566 ? -14.339 -20.137 3.477 1.00 67.12 566 ALA A O 1
ATOM 4136 N N . CYS A 1 567 ? -13.199 -21.640 2.241 1.00 74.44 567 CYS A N 1
ATOM 4137 C CA . CYS A 1 567 ? -12.028 -20.881 1.852 1.00 74.44 567 CYS A CA 1
ATOM 4138 C C . CYS A 1 567 ? -11.859 -21.130 0.356 1.00 74.44 567 CYS A C 1
ATOM 4140 O O . CYS A 1 567 ? -11.990 -22.281 -0.045 1.00 74.44 567 CYS A O 1
ATOM 4142 N N . PHE A 1 568 ? -11.623 -20.116 -0.472 1.00 73.88 568 PHE A N 1
ATOM 4143 C CA . PHE A 1 568 ? -11.642 -20.312 -1.933 1.00 73.88 568 PHE A CA 1
ATOM 4144 C C . PHE A 1 568 ? -10.276 -20.234 -2.601 1.00 73.88 568 PHE A C 1
ATOM 4146 O O . PHE A 1 568 ? -10.171 -20.607 -3.763 1.00 73.88 568 PHE A O 1
ATOM 4153 N N . TRP A 1 569 ? -9.255 -19.746 -1.897 1.00 79.44 569 TRP A N 1
ATOM 4154 C CA . TRP A 1 569 ? -7.902 -19.617 -2.430 1.00 79.44 569 TRP A CA 1
ATOM 4155 C C . TRP A 1 569 ? -6.872 -19.580 -1.297 1.00 79.44 569 TRP A C 1
ATOM 4157 O O . TRP A 1 569 ? -7.221 -19.307 -0.143 1.00 79.44 569 TRP A O 1
ATOM 4167 N N . SER A 1 570 ? -5.624 -19.897 -1.632 1.00 81.19 570 SER A N 1
ATOM 4168 C CA . SER A 1 570 ? -4.488 -19.957 -0.706 1.00 81.19 570 SER A CA 1
ATOM 4169 C C . SER A 1 570 ? -3.501 -18.820 -0.961 1.00 81.19 570 SER A C 1
ATOM 4171 O O . SER A 1 570 ? -3.333 -18.373 -2.093 1.00 81.19 570 SER A O 1
ATOM 4173 N N . TRP A 1 571 ? -2.824 -18.339 0.080 1.00 88.19 571 TRP A N 1
ATOM 4174 C CA . TRP A 1 571 ? -1.872 -17.235 -0.063 1.00 88.19 571 TRP A CA 1
ATOM 4175 C C . TRP A 1 571 ? -0.691 -17.575 -0.986 1.00 88.19 571 TRP A C 1
ATOM 4177 O O . TRP A 1 571 ? -0.276 -16.723 -1.773 1.00 88.19 571 TRP A O 1
ATOM 4187 N N . ASP A 1 572 ? -0.226 -18.829 -0.972 1.00 84.50 572 ASP A N 1
ATOM 4188 C CA . ASP A 1 572 ? 0.874 -19.310 -1.824 1.00 84.50 572 ASP A CA 1
ATOM 4189 C C . ASP A 1 572 ? 0.592 -19.152 -3.334 1.00 84.50 572 ASP A C 1
ATOM 4191 O O . ASP A 1 572 ? 1.522 -19.001 -4.127 1.00 84.50 572 ASP A O 1
ATOM 4195 N N . GLU A 1 573 ? -0.680 -19.149 -3.758 1.00 79.81 573 GLU A N 1
ATOM 4196 C CA . GLU A 1 573 ? -1.054 -18.922 -5.165 1.00 79.81 573 GLU A CA 1
ATOM 4197 C C . GLU A 1 573 ? -0.821 -17.472 -5.612 1.00 79.81 573 GLU A C 1
ATOM 4199 O O . GLU A 1 573 ? -0.685 -17.210 -6.808 1.00 79.81 573 GLU A O 1
ATOM 4204 N N . LYS A 1 574 ? -0.786 -16.520 -4.670 1.00 83.88 574 LYS A N 1
ATOM 4205 C CA . LYS A 1 574 ? -0.586 -15.088 -4.949 1.00 83.88 574 LYS A CA 1
ATOM 4206 C C . LYS A 1 574 ? 0.838 -14.633 -4.702 1.00 83.88 574 LYS A C 1
ATOM 4208 O O . LYS A 1 574 ? 1.315 -13.756 -5.418 1.00 83.88 574 LYS A O 1
ATOM 4213 N N . VAL A 1 575 ? 1.499 -15.220 -3.709 1.00 84.56 575 VAL A N 1
ATOM 4214 C CA . VAL A 1 575 ? 2.876 -14.898 -3.352 1.00 84.56 575 VAL A CA 1
ATOM 4215 C C . VAL A 1 575 ? 3.680 -16.194 -3.257 1.00 84.56 575 VAL A C 1
ATOM 4217 O O . VAL A 1 575 ? 3.725 -16.816 -2.195 1.00 84.56 575 VAL A O 1
ATOM 4220 N N . PRO A 1 576 ? 4.346 -16.600 -4.351 1.00 71.81 576 PRO A N 1
ATOM 4221 C CA . PRO A 1 576 ? 5.195 -17.776 -4.344 1.00 71.81 576 PRO A CA 1
ATOM 4222 C C . PRO A 1 576 ? 6.333 -17.634 -3.328 1.00 71.81 576 PRO A C 1
ATOM 4224 O O . PRO A 1 576 ? 6.995 -16.589 -3.246 1.00 71.81 576 PRO A O 1
ATOM 4227 N N . SER A 1 577 ? 6.542 -18.714 -2.573 1.00 64.06 577 SER A N 1
ATOM 4228 C CA . SER A 1 577 ? 7.597 -18.863 -1.568 1.00 64.06 577 SER A CA 1
ATOM 4229 C C . SER A 1 577 ? 8.999 -18.942 -2.143 1.00 64.06 577 SER A C 1
ATOM 4231 O O . SER A 1 577 ? 9.150 -19.660 -3.165 1.00 64.06 577 SER A O 1
#

Secondary structure (DSSP, 8-state):
---SSGGG---BSSEEEEE-TTS-EEEEEPTTEEE-TTSSBEEE-TTEEEEEE-SSS-EE-SSS-SEEEEEEEEEETTS-B--HHHHHHTT-EEEEEETTEEGGG-TT-EEEEEP--EEEEEEEEEE-SHHHHTTS-HHHHHHHHHHHHHHT---TTPPPEEEEEEEESSSEEEEEEEES-HHHHHHHHHHHHH--HHHHHHTT-SS---HHHHHHHHHHHHHHHHHHHHHHHTT-SEEEEEEEEEE-S---S-----HHHHHH-SSEEEEEE-SSS--HHHHHHH-TT-EEE--SHHHHHHHHHHHHHHHHHTTTTEEEEEEE----SS--EEEEEEE-TT-EE---EEEE--GGGS---TT---SHHHHHHTTTT-SS-TTTT-----TT-EEETTEEE----HHHHT---TT-THHHHTTT-EEE-SSTT--EEES----TTTTSPS-PPTTTEEE-GGGTT-EEEPPPTTSB-SSGGGSTTSBEE-SSTT-TTSPPEE-SSBPTTSB-TTTTBPBPTTEEEETTEEEEPPB-SS--SSGGGBSSEEEEE-GGG-EEEEE-S-----GGGTS--